Protein 3ZMP (pdb70)

Secondary structure (DSSP, 8-state):
-HHHHHHHHHHT-HHHHHHHHHHH------TTTTSGGGGGG-S-TT--B-TTTEEE--SSS--EEEEEEEEETTTTEEEEEEEPPPTTTHHHHHHHHHHTTB-EEEE-S-----S---S-SSTTS-EEETTTTEEEEEEEEEE-SSEEEEEEEEEETTTTEEEEEEEEEE-S--TT---S-HHHHHHHHHHHHHTTTT-TTSBPEEEEESSSSHHHHHHHHHHHHHHHHHHSS-GGG--HHHHHHHHHHHBTT-S--HHHHHHHHHHHHHHHHHH-/----S-HHHHHHHHHHH------TTTTSGGGGGG-S-TT----TTTEEE---SS--EEEEEEEEETTTTEEEEEEPPPPTTTHHHHHHHHHHTT--EEEE-S--------S-SSSSS-EEETTTTEEEEEEEEEE-SSEEEEEEEEEETTTTEEEEEEEEEE-S--TT---S-HHHHHHHHHHHHHTTTTSTTSPPEEEE-SSSSHHHHHHHHHHHHHHHHHHSSSGGG--HHHHHHHHHHHSTT-S-SHHHHHHHHHHHHHHTT-/-----TT-/--

Organism: Homo sapiens (NCBI:txid9606)

Foldseek 3Di:
DVVVLVVCVVVVCLQVVVVVLQVVADDADQVPCPPPVCVVLAPDPPFAWHPVFAAFQPDDPGGDHRWGWFADPLLRFIAIFHAAGDPVCLLVVVSSCVVLQFQEAEEEAAVVVQHDDSADPDQVDWDADPVNGKIKGWPAKDDDDFWIKTWMWIARRVVRDIGIHIYIYGHQADPVGDDPDLVSVLVSLVVCVVVCSGPPVGGHHYYYYSSRAARRLLSVLLVSLLSCLVPDPHNVPRDSSVSSSSRSNTTPRHHPDSNSVSSSSRNNVVNNVVVD/DDDPVVLVVLVVVLQVPFDDADQVVCPDPVNVVQAPDPPFAFHPVFAFFQPDDPGTHHRWGWFADPPLRWIEIFHAQGDPVCLLVVVRSCVVLQFQEAEEEEDPVLHDDSADPDQVDWDADVVQQKTKGWPDKDDDPFKIKTWMWIARNVVRDIGIHIYIYGYPAYVLGDDPDLVVLVVSVVVVVVVCSGPPVGGHHYYYYSSRAAVVLLNVLLVSLLSCLVVDPHSVPRDSSVSSSSRSNTTPRHHPDSVSVVSSVVNSVVSSPD/DDDPDPPD

Solvent-accessible surface area: 22784 Å² total

B-factor: mean 59.75, std 17.55, range [16.51, 131.26]

Nearest PDB structures (foldseek):
  3zmp-assembly2_B  TM=1.004E+00  e=7.515E-57  Homo sapiens
  3zmp-assembly1_A  TM=9.855E-01  e=6.694E-52  Homo sapiens
  2fjm-assembly2_B  TM=9.889E-01  e=1.524E-51  Homo sapiens
  7mna-assembly1_A  TM=9.877E-01  e=2.167E-51  Homo sapiens
  3cwe-assembly1_A  TM=9.902E-01  e=4.386E-51  unclassified

CATH classification: 3.90.190.10

Radius of gyration: 25.75 Å; Cα contacts (8 Å, |Δi|>4): 1134; chains: 4; bounding box: 76×56×55 Å

Sequence (552 aa):
MEKEFEQIDKSGSWAAIYQDIRHEASDFPCRVAKLPKNKNRNRYRDVSPFDHSRIKLHQEDNDYINASLIKMEEAQRSYILTQGPLPNTCGHFWEMVWEQKSRGVVMLNRVMLKCAQYWPQKEEKEMIFEDTNLKLTLISEDIKSYYTVRQLELENLTTQETREILHFHYTTWPDFGVPESPASFLNFLFKVRESGSLSPEHGPVVVHSSAGIGRSGTFCLADTCLLLMDKRKDPSSVDIKKVLLEMRKFRMGLIQTADQLRFSYLAVIEGAKFIMIDKSGSWAAIYQDIRHEASDFPCRVAKLPKNKNRNRYRDVSPFDHSRIKLHQEDNDYINASLIKMEEAQRSYILTQGPLPNTCGHFWEMVWEQKSRGVVMLNRVMKCAQYWPQKEEKEMIFEDTNLKLTLISEDIKSYYTVRQLELENLTTQETREILHFHYTTWPDFGVPESPASFLNFLFKVRESGSLSPEHGPVVVHSSAGIGRSGTFCLADTCLLLMDKRKDPSSVDIKKVLLEMRKFRMGLIQTADQLRFSYLAVIEGAKFEPQQPGENQQ

Structure (mmCIF, N/CA/C/O backbone):
data_3ZMP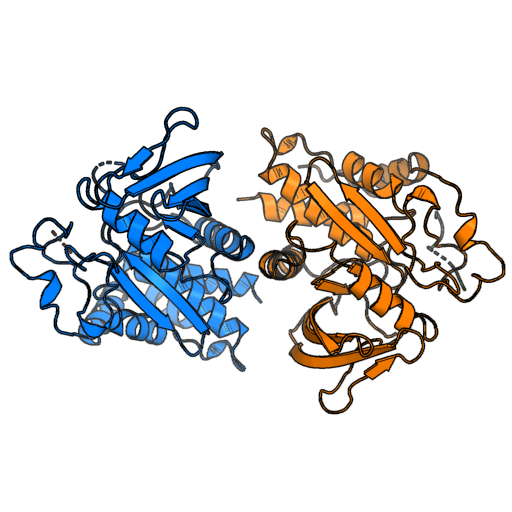
#
_entry.id   3ZMP
#
_cell.length_a   70.820
_cell.length_b   88.070
_cell.length_c   91.991
_cell.angle_alpha   90.00
_cell.angle_beta   90.00
_cell.angle_gamma   90.00
#
_symmetry.space_group_name_H-M   'P 21 21 21'
#
loop_
_entity.id
_entity.type
_entity.pdbx_description
1 polymer 'TYROSINE-PROTEIN PHOSPHATASE NON-RECEPTOR TYPE 1'
2 polymer 'PROTO-ONCOGENE TYROSINE-PROTEIN KINASE SRC'
3 water water
#
loop_
_atom_site.group_PDB
_atom_site.id
_atom_site.type_symbol
_atom_site.label_atom_id
_atom_site.label_alt_id
_atom_site.label_comp_id
_atom_site.label_asym_id
_atom_site.label_entity_id
_atom_site.label_seq_id
_atom_site.pdbx_PDB_ins_code
_atom_site.Cartn_x
_atom_site.Cartn_y
_atom_site.Cartn_z
_atom_site.occupancy
_atom_site.B_iso_or_equiv
_atom_site.auth_seq_id
_atom_site.auth_comp_id
_atom_site.auth_asym_id
_atom_site.auth_atom_id
_atom_site.pdbx_PDB_model_num
ATOM 1 N N . MET A 1 11 ? 16.484 -21.788 -49.407 1.00 131.26 3 MET A N 1
ATOM 2 C CA . MET A 1 11 ? 15.150 -21.929 -48.833 1.00 129.04 3 MET A CA 1
ATOM 3 C C . MET A 1 11 ? 14.183 -21.023 -49.565 1.00 87.51 3 MET A C 1
ATOM 4 O O . MET A 1 11 ? 12.972 -21.175 -49.471 1.00 87.58 3 MET A O 1
ATOM 6 N N . GLU A 1 12 ? 14.754 -20.065 -50.282 1.00 88.07 4 GLU A N 1
ATOM 7 C CA . GLU A 1 12 ? 14.020 -19.175 -51.165 1.00 88.83 4 GLU A CA 1
ATOM 8 C C . GLU A 1 12 ? 13.396 -19.983 -52.287 1.00 91.52 4 GLU A C 1
ATOM 9 O O . GLU A 1 12 ? 12.315 -19.677 -52.769 1.00 93.02 4 GLU A O 1
ATOM 11 N N . LYS A 1 13 ? 14.116 -21.007 -52.721 1.00 92.29 5 LYS A N 1
ATOM 12 C CA . LYS A 1 13 ? 13.674 -21.866 -53.805 1.00 94.64 5 LYS A CA 1
ATOM 13 C C . LYS A 1 13 ? 12.382 -22.578 -53.461 1.00 93.80 5 LYS A C 1
ATOM 14 O O . LYS A 1 13 ? 11.492 -22.706 -54.292 1.00 95.52 5 LYS A O 1
ATOM 16 N N . GLU A 1 14 ? 12.270 -23.016 -52.219 1.00 91.42 6 GLU A N 1
ATOM 17 C CA . GLU A 1 14 ? 11.100 -23.752 -51.790 1.00 90.70 6 GLU A CA 1
ATOM 18 C C . GLU A 1 14 ? 9.899 -22.854 -51.979 1.00 90.30 6 GLU A C 1
ATOM 19 O O . GLU A 1 14 ? 8.824 -23.308 -52.340 1.00 91.96 6 GLU A O 1
ATOM 21 N N . PHE A 1 15 ? 10.093 -21.571 -51.709 1.00 88.19 7 PHE A N 1
ATOM 22 C CA . PHE A 1 15 ? 9.092 -20.546 -51.974 1.00 87.25 7 PHE A CA 1
ATOM 23 C C . PHE A 1 15 ? 8.811 -20.458 -53.467 1.00 89.46 7 PHE A C 1
ATOM 24 O O . PHE A 1 15 ? 7.679 -20.343 -53.893 1.00 90.44 7 PHE A O 1
ATOM 32 N N . GLU A 1 16 ? 9.869 -20.520 -54.253 1.00 90.30 8 GLU A N 1
ATOM 33 C CA . GLU A 1 16 ? 9.772 -20.472 -55.693 1.00 92.83 8 GLU A CA 1
ATOM 34 C C . GLU A 1 16 ? 8.976 -21.669 -56.195 1.00 94.22 8 GLU A C 1
ATOM 35 O O . GLU A 1 16 ? 8.207 -21.547 -57.144 1.00 96.77 8 GLU A O 1
ATOM 37 N N . GLN A 1 17 ? 9.144 -22.818 -55.544 1.00 92.61 9 GLN A N 1
ATOM 38 C CA . GLN A 1 17 ? 8.442 -24.041 -55.954 1.00 94.01 9 GLN A CA 1
ATOM 39 C C . GLN A 1 17 ? 6.932 -23.956 -55.691 1.00 92.56 9 GLN A C 1
ATOM 40 O O . GLN A 1 17 ? 6.124 -24.429 -56.502 1.00 95.42 9 GLN A O 1
ATOM 42 N N . ILE A 1 18 ? 6.566 -23.383 -54.544 1.00 88.06 10 ILE A N 1
ATOM 43 C CA . ILE A 1 18 ? 5.167 -23.171 -54.188 1.00 86.48 10 ILE A CA 1
ATOM 44 C C . ILE A 1 18 ? 4.547 -22.032 -55.013 1.00 87.39 10 ILE A C 1
ATOM 45 O O . ILE A 1 18 ? 3.353 -22.033 -55.304 1.00 88.89 10 ILE A O 1
ATOM 50 N N . ASP A 1 19 ? 5.343 -21.033 -55.359 1.00 86.59 11 ASP A N 1
ATOM 51 C CA . ASP A 1 19 ? 4.773 -19.841 -55.955 1.00 87.20 11 ASP A CA 1
ATOM 52 C C . ASP A 1 19 ? 4.436 -20.200 -57.398 1.00 91.54 11 ASP A C 1
ATOM 53 O O . ASP A 1 19 ? 3.325 -19.967 -57.865 1.00 93.40 11 ASP A O 1
ATOM 58 N N . LYS A 1 20 ? 5.409 -20.804 -58.076 1.00 93.48 12 LYS A N 1
ATOM 59 C CA . LYS A 1 20 ? 5.269 -21.294 -59.454 1.00 98.17 12 LYS A CA 1
ATOM 60 C C . LYS A 1 20 ? 4.194 -22.381 -59.589 1.00 100.48 12 LYS A C 1
ATOM 61 O O . LYS A 1 20 ? 3.487 -22.441 -60.601 1.00 104.39 12 LYS A O 1
ATOM 63 N N . SER A 1 21 ? 4.082 -23.233 -58.569 1.00 98.27 13 SER A N 1
ATOM 64 C CA . SER A 1 21 ? 3.036 -24.251 -58.500 1.00 99.69 13 SER A CA 1
ATOM 65 C C . SER A 1 21 ? 1.686 -23.576 -58.241 1.00 99.49 13 SER A C 1
ATOM 66 O O . SER A 1 21 ? 0.671 -23.970 -58.813 1.00 102.61 13 SER A O 1
ATOM 68 N N . GLY A 1 22 ? 1.685 -22.550 -57.392 1.00 96.09 14 GLY A N 1
ATOM 69 C CA . GLY A 1 22 ? 0.491 -21.765 -57.123 1.00 95.71 14 GLY A CA 1
ATOM 70 C C . GLY A 1 22 ? -0.319 -22.718 -56.281 1.00 94.75 14 GLY A C 1
ATOM 71 O O . GLY A 1 22 ? -1.538 -22.825 -56.374 1.00 96.30 14 GLY A O 1
ATOM 72 N N . SER A 1 23 ? 0.424 -23.413 -55.433 1.00 92.34 15 SER A N 1
ATOM 73 C CA . SER A 1 23 ? -0.088 -24.474 -54.600 1.00 91.72 15 SER A CA 1
ATOM 74 C C . SER A 1 23 ? -0.210 -24.017 -53.159 1.00 87.80 15 SER A C 1
ATOM 75 O O . SER A 1 23 ? -0.353 -24.838 -52.256 1.00 86.36 15 SER A O 1
ATOM 78 N N . TRP A 1 24 ? -0.121 -22.704 -52.950 1.00 86.22 16 TRP A N 1
ATOM 79 C CA . TRP A 1 24 ? -0.078 -22.131 -51.607 1.00 82.53 16 TRP A CA 1
ATOM 80 C C . TRP A 1 24 ? -1.236 -22.529 -50.707 1.00 81.67 16 TRP A C 1
ATOM 81 O O . TRP A 1 24 ? -1.043 -22.768 -49.516 1.00 78.86 16 TRP A O 1
ATOM 92 N N . ALA A 1 25 ? -2.425 -22.631 -51.291 1.00 84.44 17 ALA A N 1
ATOM 93 C CA . ALA A 1 25 ? -3.623 -23.039 -50.563 1.00 84.38 17 ALA A CA 1
ATOM 94 C C . ALA A 1 25 ? -3.471 -24.459 -50.015 1.00 84.16 17 ALA A C 1
ATOM 95 O O . ALA A 1 25 ? -3.913 -24.756 -48.902 1.00 82.22 17 ALA A O 1
ATOM 97 N N . ALA A 1 26 ? -2.898 -25.343 -50.822 1.00 86.44 18 ALA A N 1
ATOM 98 C CA . ALA A 1 26 ? -2.663 -26.720 -50.406 1.00 86.66 18 ALA A CA 1
ATOM 99 C C . ALA A 1 26 ? -1.645 -26.791 -49.254 1.00 83.13 18 ALA A C 1
ATOM 100 O O . ALA A 1 26 ? -1.862 -27.512 -48.273 1.00 81.87 18 ALA A O 1
ATOM 102 N N . ILE A 1 27 ? -0.538 -26.053 -49.372 1.00 81.70 19 ILE A N 1
ATOM 103 C CA . ILE A 1 27 ? 0.511 -26.099 -48.353 1.00 78.55 19 ILE A CA 1
ATOM 104 C C . ILE A 1 27 ? -0.036 -25.617 -47.012 1.00 75.88 19 ILE A C 1
ATOM 105 O O . ILE A 1 27 ? 0.308 -26.162 -45.958 1.00 73.91 19 ILE A O 1
ATOM 110 N N . TYR A 1 28 ? -0.885 -24.593 -47.052 1.00 76.02 20 TYR A N 1
ATOM 111 C CA . TYR A 1 28 ? -1.535 -24.104 -45.841 1.00 73.69 20 TYR A CA 1
ATOM 112 C C . TYR A 1 28 ? -2.477 -25.158 -45.210 1.00 74.22 20 TYR A C 1
ATOM 113 O O . TYR A 1 28 ? -2.539 -25.296 -43.983 1.00 71.76 20 TYR A O 1
ATOM 122 N N . GLN A 1 29 ? -3.167 -25.924 -46.055 1.00 77.59 21 GLN A N 1
ATOM 123 C CA . GLN A 1 29 ? -4.046 -27.004 -45.600 1.00 78.84 21 GLN A CA 1
ATOM 124 C C . GLN A 1 29 ? -3.276 -28.158 -44.960 1.00 77.87 21 GLN A C 1
ATOM 125 O O . GLN A 1 29 ? -3.751 -28.761 -43.997 1.00 76.98 21 GLN A O 1
ATOM 131 N N . ASP A 1 30 ? -2.116 -28.492 -45.529 1.00 78.28 22 ASP A N 1
ATOM 132 C CA . ASP A 1 30 ? -1.250 -29.532 -44.979 1.00 77.37 22 ASP A CA 1
ATOM 133 C C . ASP A 1 30 ? -0.919 -29.184 -43.531 1.00 73.27 22 ASP A C 1
ATOM 134 O O . ASP A 1 30 ? -1.030 -30.021 -42.636 1.00 72.66 22 ASP A O 1
ATOM 139 N N . ILE A 1 31 ? -0.513 -27.945 -43.318 1.00 70.72 23 ILE A N 1
ATOM 140 C CA . ILE A 1 31 ? -0.126 -27.478 -42.011 1.00 67.12 23 ILE A CA 1
ATOM 141 C C . ILE A 1 31 ? -1.321 -27.573 -41.095 1.00 66.18 23 ILE A C 1
ATOM 142 O O . ILE A 1 31 ? -1.199 -27.920 -39.941 1.00 64.44 23 ILE A O 1
ATOM 147 N N . ARG A 1 32 ? -2.488 -27.245 -41.609 1.00 67.62 24 ARG A N 1
ATOM 148 C CA . ARG A 1 32 ? -3.665 -27.300 -40.778 1.00 67.43 24 ARG A CA 1
ATOM 149 C C . ARG A 1 32 ? -3.954 -28.710 -40.309 1.00 68.00 24 ARG A C 1
ATOM 150 O O . ARG A 1 32 ? -4.294 -28.924 -39.155 1.00 66.69 24 ARG A O 1
ATOM 158 N N . HIS A 1 33 ? -3.836 -29.674 -41.211 1.00 70.08 25 HIS A N 1
ATOM 159 C CA . HIS A 1 33 ? -4.123 -31.054 -40.863 1.00 70.82 25 HIS A CA 1
ATOM 160 C C . HIS A 1 33 ? -3.128 -31.504 -39.830 1.00 68.43 25 HIS A C 1
ATOM 161 O O . HIS A 1 33 ? -3.464 -32.175 -38.869 1.00 68.08 25 HIS A O 1
ATOM 163 N N . GLU A 1 34 ? -1.889 -31.110 -40.043 1.00 66.90 26 GLU A N 1
ATOM 164 C CA . GLU A 1 34 ? -0.786 -31.515 -39.184 1.00 64.98 26 GLU A CA 1
ATOM 165 C C . GLU A 1 34 ? -0.790 -30.781 -37.842 1.00 62.05 26 GLU A C 1
ATOM 166 O O . GLU A 1 34 ? 0.008 -31.087 -36.965 1.00 60.99 26 GLU A O 1
ATOM 168 N N . ALA A 1 35 ? -1.680 -29.810 -37.689 1.00 61.03 27 ALA A N 1
ATOM 169 C CA . ALA A 1 35 ? -1.698 -28.964 -36.496 1.00 58.41 27 ALA A CA 1
ATOM 170 C C . ALA A 1 35 ? -2.094 -29.690 -35.208 1.00 57.68 27 ALA A C 1
ATOM 171 O O . ALA A 1 35 ? -2.761 -30.722 -35.252 1.00 59.12 27 ALA A O 1
ATOM 173 N N . SER A 1 36 ? -1.632 -29.167 -34.074 1.00 55.63 28 SER A N 1
ATOM 174 C CA . SER A 1 36 ? -1.965 -29.699 -32.747 1.00 55.17 28 SER A CA 1
ATOM 175 C C . SER A 1 36 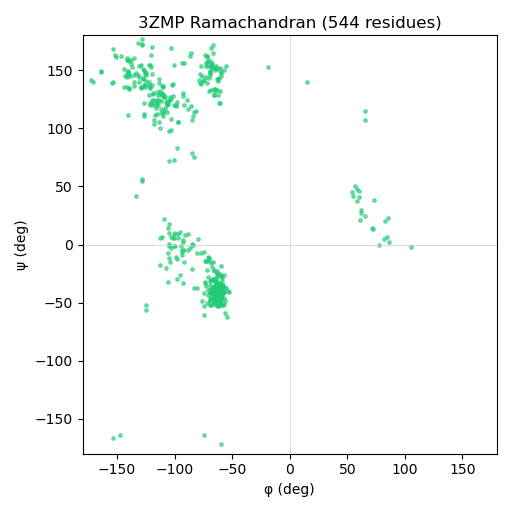? -3.419 -29.476 -32.346 1.00 55.88 28 SER A C 1
ATOM 176 O O . SER A 1 36 ? -4.105 -28.589 -32.863 1.00 56.27 28 SER A O 1
ATOM 179 N N . ASP A 1 37 ? -3.890 -30.293 -31.414 1.00 56.16 29 ASP A N 1
ATOM 180 C CA . ASP A 1 37 ? -5.159 -30.025 -30.766 1.00 56.56 29 ASP A CA 1
ATOM 181 C C . ASP A 1 37 ? -5.060 -30.348 -29.287 1.00 55.25 29 ASP A C 1
ATOM 182 O O . ASP A 1 37 ? -4.546 -31.396 -28.913 1.00 55.69 29 ASP A O 1
ATOM 187 N N . PHE A 1 38 ? -5.559 -29.452 -28.449 1.00 54.20 30 PHE A N 1
ATOM 188 C CA . PHE A 1 38 ? -5.541 -29.682 -27.022 1.00 53.51 30 PHE A CA 1
ATOM 189 C C . PHE A 1 38 ? -6.833 -29.179 -26.430 1.00 54.25 30 PHE A C 1
ATOM 190 O O . PHE A 1 38 ? -7.501 -28.330 -27.026 1.00 54.55 30 PHE A O 1
ATOM 198 N N . PRO A 1 39 ? -7.188 -29.681 -25.241 1.00 54.99 31 PRO A N 1
ATOM 199 C CA . PRO A 1 39 ? -8.462 -29.253 -24.663 1.00 55.77 31 PRO A CA 1
ATOM 200 C C . PRO A 1 39 ? -8.464 -27.759 -24.402 1.00 54.96 31 PRO A C 1
ATOM 201 O O . PRO A 1 39 ? -7.396 -27.197 -24.167 1.00 52.94 31 PRO A O 1
ATOM 205 N N . CYS A 1 40 ? -9.648 -27.144 -24.457 1.00 53.12 32 CYS A N 1
ATOM 206 C CA . CYS A 1 40 ? -9.851 -25.751 -24.055 1.00 51.32 32 CYS A CA 1
ATOM 207 C C . CYS A 1 40 ? -10.999 -25.672 -23.064 1.00 53.62 32 CYS A C 1
ATOM 208 O O . CYS A 1 40 ? -11.952 -24.921 -23.280 1.00 53.90 32 CYS A O 1
ATOM 211 N N . ARG A 1 41 ? -10.887 -26.421 -21.967 1.00 55.76 33 ARG A N 1
ATOM 212 C CA . ARG A 1 41 ? -11.958 -26.550 -20.979 1.00 59.24 33 ARG A CA 1
ATOM 213 C C . ARG A 1 41 ? -12.324 -25.207 -20.351 1.00 58.40 33 ARG A C 1
ATOM 214 O O . ARG A 1 41 ? -13.504 -24.874 -20.274 1.00 60.55 33 ARG A O 1
ATOM 222 N N . VAL A 1 42 ? -11.332 -24.436 -19.911 1.00 55.47 34 VAL A N 1
ATOM 223 C CA . VAL A 1 42 ? -11.630 -23.164 -19.255 1.00 54.62 34 VAL A CA 1
ATOM 224 C C . VAL A 1 42 ? -12.204 -22.119 -20.190 1.00 53.44 34 VAL A C 1
ATOM 225 O O . VAL A 1 42 ? -13.135 -21.411 -19.838 1.00 54.40 34 VAL A O 1
ATOM 229 N N . ALA A 1 43 ? -11.651 -22.041 -21.392 1.00 51.64 35 ALA A N 1
ATOM 230 C CA . ALA A 1 43 ? -12.097 -21.067 -22.372 1.00 51.03 35 ALA A CA 1
ATOM 231 C C . ALA A 1 43 ? -13.563 -21.294 -22.678 1.00 54.66 35 ALA A C 1
ATOM 232 O O . ALA A 1 43 ? -14.265 -20.387 -23.108 1.00 55.30 35 ALA A O 1
ATOM 234 N N . LYS A 1 44 ? -14.005 -22.535 -22.519 1.00 57.25 36 LYS A N 1
ATOM 235 C CA . LYS A 1 44 ? -15.360 -22.896 -22.878 1.00 60.60 36 LYS A CA 1
ATOM 236 C C . LYS A 1 44 ? -16.309 -22.819 -21.688 1.00 62.78 36 LYS A C 1
ATOM 237 O O . LYS A 1 44 ? -17.508 -23.104 -21.825 1.00 66.46 36 LYS A O 1
ATOM 243 N N . LEU A 1 45 ? -15.784 -22.472 -20.516 1.00 61.07 37 LEU A N 1
ATOM 244 C CA . LEU A 1 45 ? -16.641 -22.419 -19.343 1.00 63.57 37 LEU A CA 1
ATOM 245 C C . LEU A 1 45 ? -17.733 -21.407 -19.618 1.00 64.87 37 LEU A C 1
ATOM 246 O O . LEU A 1 45 ? -17.492 -20.402 -20.279 1.00 62.79 37 LEU A O 1
ATOM 251 N N . PRO A 1 46 ? -18.938 -21.667 -19.109 1.00 68.87 38 PRO A N 1
ATOM 252 C CA . PRO A 1 46 ? -20.080 -20.816 -19.424 1.00 71.08 38 PRO A CA 1
ATOM 253 C C . PRO A 1 46 ? -19.825 -19.398 -18.942 1.00 69.33 38 PRO A C 1
ATOM 254 O O . PRO A 1 46 ? -20.305 -18.449 -19.556 1.00 69.65 38 PRO A O 1
ATOM 258 N N . LYS A 1 47 ? -19.116 -19.275 -17.822 1.00 67.87 39 LYS A N 1
ATOM 259 C CA . LYS A 1 47 ? -18.800 -17.979 -17.224 1.00 65.89 39 LYS A CA 1
ATOM 260 C C . LYS A 1 47 ? -17.783 -17.163 -17.968 1.00 61.71 39 LYS A C 1
ATOM 261 O O . LYS A 1 47 ? -17.742 -15.948 -17.824 1.00 60.89 39 LYS A O 1
ATOM 267 N N . ASN A 1 48 ? -16.965 -17.819 -18.771 1.00 59.80 40 ASN A N 1
ATOM 268 C CA . ASN A 1 48 ? -15.928 -17.097 -19.491 1.00 56.38 40 ASN A CA 1
ATOM 269 C C . ASN A 1 48 ? -16.383 -16.727 -20.905 1.00 56.76 40 ASN A C 1
ATOM 270 O O . ASN A 1 48 ? -15.594 -16.231 -21.720 1.00 54.04 40 ASN A O 1
ATOM 275 N N . LYS A 1 49 ? -17.678 -16.905 -21.160 1.00 60.63 41 LYS A N 1
ATOM 276 C CA . LYS A 1 49 ? -18.222 -16.740 -22.503 1.00 61.94 41 LYS A CA 1
ATOM 277 C C . LYS A 1 49 ? -17.966 -15.335 -23.025 1.00 60.51 41 LYS A C 1
ATOM 278 O O . LYS A 1 49 ? -17.603 -15.151 -24.182 1.00 59.18 41 LYS A O 1
ATOM 280 N N . ASN A 1 50 ? -18.158 -14.342 -22.174 1.00 61.29 42 ASN A N 1
ATOM 281 C CA . ASN A 1 50 ? -17.973 -12.981 -22.625 1.00 61.23 42 ASN A CA 1
ATOM 282 C C . ASN A 1 50 ? -16.534 -12.463 -22.421 1.00 57.35 42 ASN A C 1
ATOM 283 O O . ASN A 1 50 ? -16.266 -11.266 -22.590 1.00 56.53 42 ASN A O 1
ATOM 288 N N . ARG A 1 51 ? -15.628 -13.362 -22.028 1.00 55.28 43 ARG A N 1
ATOM 289 C CA . ARG A 1 51 ? -14.198 -13.054 -21.950 1.00 51.43 43 ARG A CA 1
ATOM 290 C C . ARG A 1 51 ? -13.491 -13.420 -23.266 1.00 49.70 43 ARG A C 1
ATOM 291 O O . ARG A 1 51 ? -12.287 -13.168 -23.437 1.00 47.06 43 ARG A O 1
ATOM 299 N N . ASN A 1 52 ? -14.247 -14.018 -24.188 1.00 51.59 44 ASN A N 1
ATOM 300 C CA . ASN A 1 52 ? -13.721 -14.370 -25.507 1.00 50.85 44 ASN A CA 1
ATOM 301 C C . ASN A 1 52 ? -14.361 -13.598 -26.655 1.00 52.04 44 ASN A C 1
ATOM 302 O O . ASN A 1 52 ? -15.582 -13.566 -26.774 1.00 55.09 44 ASN A O 1
ATOM 307 N N . ARG A 1 53 ? -13.533 -12.995 -27.503 1.00 49.94 45 ARG A N 1
ATOM 308 C CA . ARG A 1 53 ? -14.012 -12.248 -28.664 1.00 51.62 45 ARG A CA 1
ATOM 309 C C . ARG A 1 53 ? -14.664 -13.161 -29.686 1.00 53.93 45 ARG A C 1
ATOM 310 O O . ARG A 1 53 ? -15.625 -12.779 -30.343 1.00 56.42 45 ARG A O 1
ATOM 318 N N . TYR A 1 54 ? -14.105 -14.360 -29.831 1.00 53.58 46 TYR A N 1
ATOM 319 C CA . TYR A 1 54 ? -14.616 -15.344 -30.783 1.00 56.71 46 TYR A CA 1
ATOM 320 C C . TYR A 1 54 ? -14.866 -16.720 -30.186 1.00 57.79 46 TYR A C 1
ATOM 321 O O . TYR A 1 54 ? -13.991 -17.296 -29.518 1.00 55.39 46 TYR A O 1
ATOM 330 N N . ARG A 1 55 ? -16.030 -17.271 -30.536 1.00 61.75 47 ARG A N 1
ATOM 331 C CA . ARG A 1 55 ? -16.433 -18.590 -30.095 1.00 63.56 47 ARG A CA 1
ATOM 332 C C . ARG A 1 55 ? -15.406 -19.602 -30.600 1.00 62.85 47 ARG A C 1
ATOM 333 O O . ARG A 1 55 ? -15.105 -20.596 -29.942 1.00 62.48 47 ARG A O 1
ATOM 335 N N . ASP A 1 56 ? -14.864 -19.331 -31.780 1.00 63.07 48 ASP A N 1
ATOM 336 C CA . ASP A 1 56 ? -13.961 -20.261 -32.436 1.00 63.12 48 ASP A CA 1
ATOM 337 C C . ASP A 1 56 ? -12.475 -20.029 -32.146 1.00 59.01 48 ASP A C 1
ATOM 338 O O . ASP A 1 56 ? -11.633 -20.671 -32.757 1.00 58.81 48 ASP A O 1
ATOM 343 N N . VAL A 1 57 ? -12.130 -19.074 -31.288 1.00 56.34 49 VAL A N 1
ATOM 344 C CA . VAL A 1 57 ? -10.706 -18.900 -30.940 1.00 53.16 49 VAL A CA 1
ATOM 345 C C . VAL A 1 57 ? -10.401 -18.924 -29.438 1.00 51.08 49 VAL A C 1
ATOM 346 O O . VAL A 1 57 ? -10.686 -17.974 -28.713 1.00 50.10 49 VAL A O 1
ATOM 350 N N . SER A 1 58 ? -9.736 -19.980 -28.992 1.00 50.59 50 SER A N 1
ATOM 351 C CA . SER A 1 58 ? -9.515 -20.167 -27.567 1.00 49.36 50 SER A CA 1
ATOM 352 C C . SER A 1 58 ? -8.128 -20.705 -27.231 1.00 47.12 50 SER A C 1
ATOM 353 O O . SER A 1 58 ? -7.556 -21.489 -27.995 1.00 47.55 50 SER A O 1
ATOM 356 N N . PRO A 1 59 ? -7.600 -20.308 -26.065 1.00 45.08 51 PRO A N 1
ATOM 357 C CA . PRO A 1 59 ? -6.300 -20.799 -25.612 1.00 43.90 51 PRO A CA 1
ATOM 358 C C . PRO A 1 59 ? -6.428 -22.228 -25.189 1.00 45.76 51 PRO A C 1
ATOM 359 O O . PRO A 1 59 ? -7.485 -22.595 -24.675 1.00 47.47 51 PRO A O 1
ATOM 363 N N . PHE A 1 60 ? -5.400 -23.035 -25.448 1.00 45.83 52 PHE A N 1
ATOM 364 C CA . PHE A 1 60 ? -5.353 -24.391 -24.915 1.00 47.49 52 PHE A CA 1
ATOM 365 C C . PHE A 1 60 ? -5.157 -24.271 -23.410 1.00 47.18 52 PHE A C 1
ATOM 366 O O . PHE A 1 60 ? -4.477 -23.361 -22.927 1.00 45.25 52 PHE A O 1
ATOM 374 N N . ASP A 1 61 ? -5.709 -25.212 -22.665 1.00 49.63 53 ASP A N 1
ATOM 375 C CA . ASP A 1 61 ? -5.641 -25.114 -21.220 1.00 50.46 53 ASP A CA 1
ATOM 376 C C . ASP A 1 61 ? -4.194 -25.160 -20.736 1.00 49.63 53 ASP A C 1
ATOM 377 O O . ASP A 1 61 ? -3.813 -24.407 -19.832 1.00 49.26 53 ASP A O 1
ATOM 382 N N . HIS A 1 62 ? -3.387 -26.014 -21.361 1.00 49.53 54 HIS A N 1
ATOM 383 C CA . HIS A 1 62 ? -2.011 -26.210 -20.920 1.00 49.08 54 HIS A CA 1
ATOM 384 C C . HIS A 1 62 ? -1.137 -24.962 -21.042 1.00 47.02 54 HIS A C 1
ATOM 385 O O . HIS A 1 62 ? -0.250 -24.762 -20.207 1.00 47.58 54 HIS A O 1
ATOM 392 N N . SER A 1 63 ? -1.350 -24.173 -22.105 1.00 44.96 55 SER A N 1
ATOM 393 C CA . SER A 1 63 ? -0.561 -22.973 -22.379 1.00 42.63 55 SER A CA 1
ATOM 394 C C . SER A 1 63 ? -1.224 -21.617 -22.058 1.00 41.10 55 SER A C 1
ATOM 395 O O . SER A 1 63 ? -0.588 -20.567 -22.232 1.00 39.47 55 SER A O 1
ATOM 398 N N . ARG A 1 64 ? -2.485 -21.616 -21.621 1.00 41.66 56 ARG A N 1
ATOM 399 C CA . ARG A 1 64 ? -3.192 -20.358 -21.336 1.00 40.35 56 ARG A CA 1
ATOM 400 C C . ARG A 1 64 ? -2.536 -19.534 -20.198 1.00 48.32 56 ARG A C 1
ATOM 401 O O . ARG A 1 64 ? -2.076 -20.089 -19.202 1.00 49.65 56 ARG A O 1
ATOM 409 N N . ILE A 1 65 ? -2.494 -18.210 -20.330 1.00 46.90 57 ILE A N 1
ATOM 410 C CA . ILE A 1 65 ? -2.026 -17.364 -19.227 1.00 47.21 57 ILE A CA 1
ATOM 411 C C . ILE A 1 65 ? -3.094 -17.246 -18.134 1.00 49.59 57 ILE A C 1
ATOM 412 O O . ILE A 1 65 ? -4.288 -17.103 -18.437 1.00 49.95 57 ILE A O 1
ATOM 417 N N . LYS A 1 66 ? -2.666 -17.259 -16.868 1.00 51.64 58 LYS A N 1
ATOM 418 C CA . LYS A 1 66 ? -3.591 -17.101 -15.738 1.00 53.82 58 LYS A CA 1
ATOM 419 C C . LYS A 1 66 ? -3.398 -15.726 -15.089 1.00 53.80 58 LYS A C 1
ATOM 420 O O . LYS A 1 66 ? -2.284 -15.339 -14.738 1.00 53.70 58 LYS A O 1
ATOM 423 N N . LEU A 1 67 ? -4.477 -14.968 -14.945 1.00 54.12 59 LEU A N 1
ATOM 424 C CA . LEU A 1 67 ? -4.381 -13.719 -14.210 1.00 54.40 59 LEU A CA 1
ATOM 425 C C . LEU A 1 67 ? -4.215 -14.145 -12.756 1.00 58.13 59 LEU A C 1
ATOM 426 O O . LEU A 1 67 ? -4.892 -15.067 -12.307 1.00 60.15 59 LEU A O 1
ATOM 431 N N . HIS A 1 68 ? -3.341 -13.475 -12.009 1.00 59.39 60 HIS A N 1
ATOM 432 C CA . HIS A 1 68 ? -3.027 -13.941 -10.664 1.00 63.03 60 HIS A CA 1
ATOM 433 C C . HIS A 1 68 ? -3.945 -13.409 -9.587 1.00 66.82 60 HIS A C 1
ATOM 434 O O . HIS A 1 68 ? -3.854 -13.832 -8.440 1.00 70.57 60 HIS A O 1
ATOM 441 N N . GLN A 1 69 ? -4.852 -12.514 -9.959 1.00 66.58 61 GLN A N 1
ATOM 442 C CA . GLN A 1 69 ? -5.800 -11.933 -9.006 1.00 70.13 61 GLN A CA 1
ATOM 443 C C . GLN A 1 69 ? -6.944 -12.920 -8.719 1.00 72.45 61 GLN A C 1
ATOM 444 O O . GLN A 1 69 ? -7.357 -13.680 -9.608 1.00 71.13 61 GLN A O 1
ATOM 450 N N . GLU A 1 70 ? -7.455 -12.903 -7.487 1.00 76.13 62 GLU A N 1
ATOM 451 C CA . GLU A 1 70 ? -8.312 -13.987 -6.968 1.00 78.75 62 GLU A CA 1
ATOM 452 C C . GLU A 1 70 ? -9.593 -14.287 -7.730 1.00 77.60 62 GLU A C 1
ATOM 453 O O . GLU A 1 70 ? -9.976 -15.458 -7.853 1.00 78.60 62 GLU A O 1
ATOM 455 N N . ASP A 1 71 ? -10.236 -13.246 -8.252 1.00 75.65 63 ASP A N 1
ATOM 456 C CA . ASP A 1 71 ? -11.616 -13.371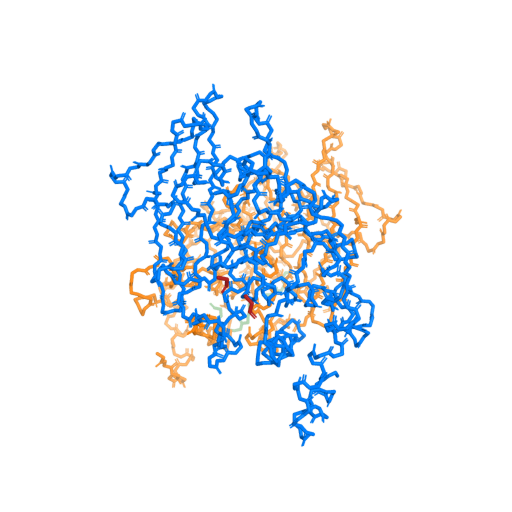 -8.711 1.00 75.85 63 ASP A CA 1
ATOM 457 C C . ASP A 1 71 ? -11.837 -14.503 -9.733 1.00 73.44 63 ASP A C 1
ATOM 458 O O . ASP A 1 71 ? -12.545 -15.477 -9.473 1.00 76.17 63 ASP A O 1
ATOM 460 N N . ASN A 1 72 ? -11.183 -14.396 -10.871 1.00 68.40 64 ASN A N 1
ATOM 461 C CA . ASN A 1 72 ? -11.296 -15.385 -11.914 1.00 65.71 64 ASN A CA 1
ATOM 462 C C . ASN A 1 72 ? -9.992 -15.248 -12.653 1.00 61.43 64 ASN A C 1
ATOM 463 O O . ASN A 1 72 ? -9.519 -14.135 -12.887 1.00 59.74 64 ASN A O 1
ATOM 468 N N . ASP A 1 73 ? -9.409 -16.366 -13.043 1.00 59.80 65 ASP A N 1
ATOM 469 C CA . ASP A 1 73 ? -8.052 -16.332 -13.557 1.00 56.18 65 ASP A CA 1
ATOM 470 C C . ASP A 1 73 ? -7.949 -16.374 -15.075 1.00 52.38 65 ASP A C 1
ATOM 471 O O . ASP A 1 73 ? -6.847 -16.468 -15.606 1.00 50.25 65 ASP A O 1
ATOM 476 N N . TYR A 1 74 ? -9.089 -16.241 -15.759 1.00 51.92 66 TYR A N 1
ATOM 477 C CA . TYR A 1 74 ? -9.144 -16.445 -17.212 1.00 49.60 66 TYR A CA 1
ATOM 478 C C . TYR A 1 74 ? -8.971 -15.208 -18.092 1.00 47.06 66 TYR A C 1
ATOM 479 O O . TYR A 1 74 ? -9.710 -14.224 -17.952 1.00 47.77 66 TYR A O 1
ATOM 488 N N . ILE A 1 75 ? -8.040 -15.301 -19.043 1.00 44.35 67 ILE A N 1
ATOM 489 C CA . ILE A 1 75 ? -7.951 -14.343 -20.140 1.00 42.23 67 ILE A CA 1
ATOM 490 C C . ILE A 1 75 ? -7.705 -15.175 -21.386 1.00 41.08 67 ILE A C 1
ATOM 491 O O . ILE A 1 75 ? -7.186 -16.286 -21.292 1.00 41.15 67 ILE A O 1
ATOM 496 N N . ASN A 1 76 ? -8.114 -14.667 -22.542 1.00 40.60 68 ASN A N 1
ATOM 497 C CA . ASN A 1 76 ? -7.898 -15.367 -23.803 1.00 40.25 68 ASN A CA 1
ATOM 498 C C . ASN A 1 76 ? -6.486 -15.068 -24.304 1.00 38.61 68 ASN A C 1
ATOM 499 O O . ASN A 1 76 ? -6.274 -14.277 -25.235 1.00 38.42 68 ASN A O 1
ATOM 504 N N . ALA A 1 77 ? -5.512 -15.704 -23.670 1.00 37.75 69 ALA A N 1
ATOM 505 C CA . ALA A 1 77 ? -4.118 -15.473 -24.004 1.00 35.79 69 ALA A CA 1
ATOM 506 C C . ALA A 1 77 ? -3.320 -16.777 -23.901 1.00 35.92 69 ALA A C 1
ATOM 507 O O . ALA A 1 77 ? -3.597 -17.620 -23.032 1.00 37.18 69 ALA A O 1
ATOM 509 N N . SER A 1 78 ? -2.333 -16.948 -24.782 1.00 34.81 70 SER A N 1
ATOM 510 C CA . SER A 1 78 ? -1.483 -18.130 -24.726 1.00 34.90 70 SER A CA 1
ATOM 511 C C . SER A 1 78 ? -0.026 -17.761 -24.676 1.00 33.58 70 SER A C 1
ATOM 512 O O . SER A 1 78 ? 0.431 -16.883 -25.398 1.00 32.64 70 SER A O 1
ATOM 515 N N . LEU A 1 79 ? 0.707 -18.452 -23.824 1.00 34.07 71 LEU A N 1
ATOM 516 C CA . LEU A 1 79 ? 2.148 -18.285 -23.766 1.00 33.85 71 LEU A CA 1
ATOM 517 C C . LEU A 1 79 ? 2.829 -19.234 -24.734 1.00 35.19 71 LEU A C 1
ATOM 518 O O . LEU A 1 79 ? 2.628 -20.448 -24.701 1.00 36.87 71 LEU A O 1
ATOM 523 N N . ILE A 1 80 ? 3.630 -18.667 -25.610 1.00 34.86 72 ILE A N 1
ATOM 524 C CA . ILE A 1 80 ? 4.323 -19.458 -26.584 1.00 36.38 72 ILE A CA 1
ATOM 525 C C . ILE A 1 80 ? 5.761 -19.504 -26.173 1.00 37.89 72 ILE A C 1
ATOM 526 O O . ILE A 1 80 ? 6.426 -18.490 -26.078 1.00 37.29 72 ILE A O 1
ATOM 531 N N . LYS A 1 81 ? 6.261 -20.691 -25.928 1.00 40.80 73 LYS A N 1
ATOM 532 C CA . LYS A 1 81 ? 7.622 -20.787 -25.477 1.00 43.07 73 LYS A CA 1
ATOM 533 C C . LYS A 1 81 ? 8.416 -21.492 -26.541 1.00 45.14 73 LYS A C 1
ATOM 534 O O . LYS A 1 81 ? 8.133 -22.645 -26.876 1.00 46.42 73 LYS A O 1
ATOM 538 N N . MET A 1 82 ? 9.426 -20.792 -27.051 1.00 45.69 74 MET A N 1
ATOM 539 C CA . MET A 1 82 ? 10.321 -21.359 -28.044 1.00 48.08 74 MET A CA 1
ATOM 540 C C . MET A 1 82 ? 11.697 -21.520 -27.439 1.00 50.64 74 MET A C 1
ATOM 541 O O . MET A 1 82 ? 12.487 -20.575 -27.385 1.00 50.37 74 MET A O 1
ATOM 546 N N . GLU A 1 83 ? 11.968 -22.760 -27.040 1.00 53.62 75 GLU A N 1
ATOM 547 C CA . GLU A 1 83 ? 13.134 -23.143 -26.253 1.00 56.81 75 GLU A CA 1
ATOM 548 C C . GLU A 1 83 ? 14.476 -22.946 -26.972 1.00 59.86 75 GLU A C 1
ATOM 549 O O . GLU A 1 83 ? 15.426 -22.403 -26.405 1.00 60.93 75 GLU A O 1
ATOM 551 N N . GLU A 1 84 ? 14.550 -23.383 -28.224 1.00 61.71 76 GLU A N 1
ATOM 552 C CA . GLU A 1 84 ? 15.792 -23.301 -28.975 1.00 64.95 76 GLU A CA 1
ATOM 553 C C . GLU A 1 84 ? 16.178 -21.843 -29.190 1.00 64.24 76 GLU A C 1
ATOM 554 O O . GLU A 1 84 ? 17.323 -21.468 -28.978 1.00 66.21 76 GLU A O 1
ATOM 560 N N . ALA A 1 85 ? 15.210 -21.034 -29.623 1.00 62.03 77 ALA A N 1
ATOM 561 C CA . ALA A 1 85 ? 15.374 -19.580 -29.817 1.00 60.99 77 ALA A CA 1
ATOM 562 C C . ALA A 1 85 ? 15.446 -18.771 -28.521 1.00 60.19 77 ALA A C 1
ATOM 563 O O . ALA A 1 85 ? 15.764 -17.585 -28.535 1.00 59.54 77 ALA A O 1
ATOM 565 N N . GLN A 1 86 ? 15.076 -19.396 -27.423 1.00 60.60 78 GLN A N 1
ATOM 566 C CA . GLN A 1 86 ? 15.094 -18.730 -26.141 1.00 60.06 78 GLN A CA 1
ATOM 567 C C . GLN A 1 86 ? 14.280 -17.448 -26.152 1.00 56.42 78 GLN A C 1
ATOM 568 O O . GLN A 1 86 ? 14.691 -16.445 -25.607 1.00 56.31 78 GLN A O 1
ATOM 574 N N . ARG A 1 87 ? 13.121 -17.499 -26.790 1.00 54.21 79 ARG A N 1
ATOM 575 C CA . ARG A 1 87 ? 12.206 -16.371 -26.849 1.00 51.48 79 ARG A CA 1
ATOM 576 C C . ARG A 1 87 ? 10.794 -16.782 -26.487 1.00 49.80 79 ARG A C 1
ATOM 577 O O . ARG A 1 87 ? 10.360 -17.860 -26.824 1.00 50.64 79 ARG A O 1
ATOM 585 N N . SER A 1 88 ? 10.067 -15.902 -25.818 1.00 47.76 80 SER A N 1
ATOM 586 C CA . SER A 1 88 ? 8.696 -16.185 -25.437 1.00 46.07 80 SER A CA 1
ATOM 587 C C . SER A 1 88 ? 7.744 -15.116 -25.935 1.00 43.96 80 SER A C 1
ATOM 588 O O . SER A 1 88 ? 8.098 -13.958 -26.013 1.00 43.50 80 SER A O 1
ATOM 591 N N . TYR A 1 89 ? 6.535 -15.516 -26.291 1.00 42.91 81 TYR A N 1
ATOM 592 C CA . TYR A 1 89 ? 5.524 -14.546 -26.689 1.00 41.04 81 TYR A CA 1
ATOM 593 C C . TYR A 1 89 ? 4.226 -14.845 -25.965 1.00 39.46 81 TYR A C 1
ATOM 594 O O . TYR A 1 89 ? 3.883 -16.006 -25.720 1.00 40.47 81 TYR A O 1
ATOM 603 N N . ILE A 1 90 ? 3.498 -13.795 -25.636 1.00 37.24 82 ILE A N 1
ATOM 604 C CA . ILE A 1 90 ? 2.118 -13.949 -25.240 1.00 36.18 82 ILE A CA 1
ATOM 605 C C . ILE A 1 90 ? 1.240 -13.454 -26.391 1.00 35.76 82 ILE A C 1
ATOM 606 O O . ILE A 1 90 ? 1.364 -12.310 -26.846 1.00 35.63 82 ILE A O 1
ATOM 611 N N . LEU A 1 91 ? 0.396 -14.334 -26.902 1.00 35.76 83 LEU A N 1
ATOM 612 C CA . LEU A 1 91 ? -0.490 -13.963 -27.973 1.00 35.85 83 LEU A CA 1
ATOM 613 C C . LEU A 1 91 ? -1.875 -13.931 -27.409 1.00 36.68 83 LEU A C 1
ATOM 614 O O . LEU A 1 91 ? -2.322 -14.896 -26.791 1.00 37.89 83 LEU A O 1
ATOM 619 N N . THR A 1 92 ? -2.565 -12.824 -27.610 1.00 36.66 84 THR A N 1
ATOM 620 C CA . THR A 1 92 ? -3.860 -12.652 -26.989 1.00 37.47 84 THR A CA 1
ATOM 621 C C . THR A 1 92 ? -4.827 -11.969 -27.944 1.00 37.74 84 THR A C 1
ATOM 622 O O . THR A 1 92 ? -4.418 -11.329 -28.905 1.00 37.23 84 THR A O 1
ATOM 626 N N . GLN A 1 93 ? -6.117 -12.138 -27.687 1.00 39.00 85 GLN A N 1
ATOM 627 C CA . GLN A 1 93 ? -7.122 -11.493 -28.515 1.00 40.53 85 GLN A CA 1
ATOM 628 C C . GLN A 1 93 ? -7.085 -10.023 -28.166 1.00 39.50 85 GLN A C 1
ATOM 629 O O . GLN A 1 93 ? -6.637 -9.656 -27.072 1.00 38.08 85 GLN A O 1
ATOM 635 N N . GLY A 1 94 ? -7.546 -9.191 -29.103 1.00 40.31 86 GLY A N 1
ATOM 636 C CA . GLY A 1 94 ? -7.689 -7.766 -28.872 1.00 39.98 86 GLY A CA 1
ATOM 637 C C . GLY A 1 94 ? -8.710 -7.609 -27.773 1.00 40.46 86 GLY A C 1
ATOM 638 O O . GLY A 1 94 ? -9.757 -8.247 -27.838 1.00 42.31 86 GLY A O 1
ATOM 639 N N . PRO A 1 95 ? -8.414 -6.769 -26.765 1.00 38.94 87 PRO A N 1
ATOM 640 C CA . PRO A 1 95 ? -9.194 -6.719 -25.525 1.00 39.48 87 PRO A CA 1
ATOM 641 C C . PRO A 1 95 ? -10.644 -6.330 -25.780 1.00 42.11 87 PRO A C 1
ATOM 642 O O . PRO A 1 95 ? -10.933 -5.522 -26.672 1.00 43.47 87 PRO A O 1
ATOM 646 N N . LEU A 1 96 ? -11.554 -6.936 -25.029 1.00 43.44 88 LEU A N 1
ATOM 647 C CA . LEU A 1 96 ? -12.947 -6.526 -25.047 1.00 46.41 88 LEU A CA 1
ATOM 648 C C . LEU A 1 96 ? -13.064 -5.433 -24.041 1.00 47.25 88 LEU A C 1
ATOM 649 O O . LEU A 1 96 ? -12.192 -5.313 -23.182 1.00 45.25 88 LEU A O 1
ATOM 654 N N . PRO A 1 97 ? -14.150 -4.649 -24.128 1.00 50.66 89 PRO A N 1
ATOM 655 C CA . PRO A 1 97 ? -14.405 -3.569 -23.171 1.00 52.34 89 PRO A CA 1
ATOM 656 C C . PRO A 1 97 ? -14.369 -4.075 -21.713 1.00 52.96 89 PRO A C 1
ATOM 657 O O . PRO A 1 97 ? -13.850 -3.354 -20.838 1.00 52.54 89 PRO A O 1
ATOM 661 N N . ASN A 1 98 ? -14.923 -5.270 -21.460 1.00 54.13 90 ASN A N 1
ATOM 662 C CA . ASN A 1 98 ? -14.820 -5.941 -20.150 1.00 54.56 90 ASN A CA 1
ATOM 663 C C . ASN A 1 98 ? -13.430 -6.500 -19.770 1.00 51.15 90 ASN A C 1
ATOM 664 O O . ASN A 1 98 ? -13.113 -6.646 -18.586 1.00 51.34 90 ASN A O 1
ATOM 669 N N . THR A 1 99 ? -12.625 -6.861 -20.760 1.00 48.47 91 THR A N 1
ATOM 670 C CA . THR A 1 99 ? -11.351 -7.499 -20.465 1.00 45.79 91 THR A CA 1
ATOM 671 C C . THR A 1 99 ? -10.127 -6.538 -20.458 1.00 46.01 91 THR A C 1
ATOM 672 O O . THR A 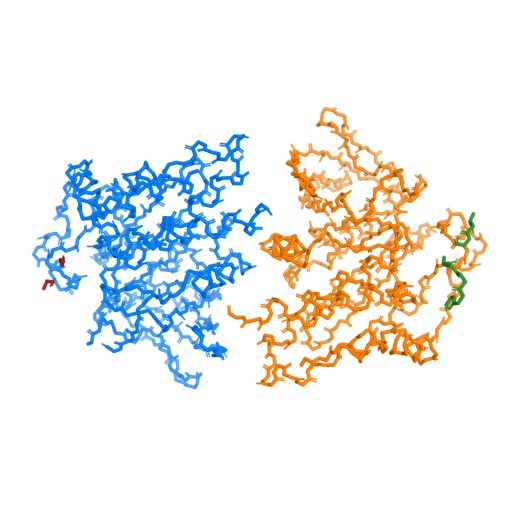1 99 ? -8.987 -6.982 -20.319 1.00 44.67 91 THR A O 1
ATOM 676 N N . CYS A 1 100 ? -10.342 -5.236 -20.606 1.00 46.20 92 CYS A N 1
ATOM 677 C CA . CYS A 1 100 ? -9.218 -4.293 -20.625 1.00 44.31 92 CYS A CA 1
ATOM 678 C C . CYS A 1 100 ? -8.437 -4.359 -19.317 1.00 43.69 92 CYS A C 1
ATOM 679 O O . CYS A 1 100 ? -7.197 -4.372 -19.311 1.00 41.99 92 CYS A O 1
ATOM 682 N N . GLY A 1 101 ? -9.177 -4.423 -18.213 1.00 45.34 93 GLY A N 1
ATOM 683 C CA . GLY A 1 101 ? -8.580 -4.524 -16.901 1.00 45.37 93 GLY A CA 1
ATOM 684 C C . GLY A 1 101 ? -7.779 -5.801 -16.798 1.00 43.46 93 GLY A C 1
ATOM 685 O O . GLY A 1 101 ? -6.683 -5.808 -16.253 1.00 42.99 93 GLY A O 1
ATOM 686 N N . HIS A 1 102 ? -8.324 -6.884 -17.336 1.00 42.76 94 HIS A N 1
ATOM 687 C CA . HIS A 1 102 ? -7.647 -8.175 -17.321 1.00 40.98 94 HIS A CA 1
ATOM 688 C C . HIS A 1 102 ? -6.395 -8.091 -18.146 1.00 38.53 94 HIS A C 1
ATOM 689 O O . HIS A 1 102 ? -5.336 -8.567 -17.724 1.00 38.19 94 HIS A O 1
ATOM 696 N N . PHE A 1 103 ? -6.513 -7.457 -19.306 1.00 37.25 95 PHE A N 1
ATOM 697 C CA . PHE A 1 103 ? -5.397 -7.381 -20.227 1.00 35.43 95 PHE A CA 1
ATOM 698 C C . PHE A 1 103 ? -4.214 -6.699 -19.556 1.00 35.10 95 PHE A C 1
ATOM 699 O O . PHE A 1 103 ? -3.112 -7.266 -19.519 1.00 34.31 95 PHE A O 1
ATOM 707 N N . TRP A 1 104 ? -4.454 -5.516 -18.984 1.00 35.95 96 TRP A N 1
ATOM 708 C CA . TRP A 1 104 ? -3.392 -4.770 -18.341 1.00 35.98 96 TRP A CA 1
ATOM 709 C C . TRP A 1 104 ? -2.841 -5.468 -17.129 1.00 36.83 96 TRP A C 1
ATOM 710 O O . TRP A 1 104 ? -1.678 -5.301 -16.799 1.00 36.83 96 TRP A O 1
ATOM 721 N N . GLU A 1 105 ? -3.680 -6.248 -16.463 1.00 38.08 97 GLU A N 1
ATOM 722 C CA . GLU A 1 105 ? -3.214 -7.078 -15.362 1.00 39.32 97 GLU A CA 1
ATOM 723 C C . GLU A 1 105 ? -2.241 -8.168 -15.832 1.00 37.61 97 GLU A C 1
ATOM 724 O O . GLU A 1 105 ? -1.247 -8.480 -15.166 1.00 38.79 97 GLU A O 1
ATOM 730 N N . MET A 1 106 ? -2.540 -8.785 -16.961 1.00 35.02 98 MET A N 1
ATOM 731 C CA . MET A 1 106 ? -1.621 -9.779 -17.468 1.00 32.77 98 MET A CA 1
ATOM 732 C C . MET A 1 106 ? -0.267 -9.113 -17.790 1.00 31.30 98 MET A C 1
ATOM 733 O O . MET A 1 106 ? 0.777 -9.670 -17.485 1.00 31.15 98 MET A O 1
ATOM 738 N N . VAL A 1 107 ? -0.288 -7.888 -18.340 1.00 30.50 99 VAL A N 1
ATOM 739 C CA . VAL A 1 107 ? 0.954 -7.175 -18.680 1.00 29.16 99 VAL A CA 1
ATOM 740 C C . VAL A 1 107 ? 1.785 -6.862 -17.458 1.00 30.81 99 VAL A C 1
ATOM 741 O O . VAL A 1 107 ? 3.011 -6.953 -17.498 1.00 31.14 99 VAL A O 1
ATOM 745 N N . TRP A 1 108 ? 1.127 -6.479 -16.372 1.00 32.45 100 TRP A N 1
ATOM 746 C CA . TRP A 1 108 ? 1.844 -6.226 -15.141 1.00 34.96 100 TRP A CA 1
ATOM 747 C C . TRP A 1 108 ? 2.419 -7.512 -14.564 1.00 36.65 100 TRP A C 1
ATOM 748 O O . TRP A 1 108 ? 3.620 -7.597 -14.283 1.00 37.45 100 TRP A O 1
ATOM 759 N N . GLU A 1 109 ? 1.554 -8.517 -14.427 1.00 37.51 101 GLU A N 1
ATOM 760 C CA . GLU A 1 109 ? 1.902 -9.771 -13.768 1.00 39.56 101 GLU A CA 1
ATOM 761 C C . GLU A 1 109 ? 2.993 -10.551 -14.499 1.00 38.58 101 GLU A C 1
ATOM 762 O O . GLU A 1 109 ? 3.846 -11.188 -13.879 1.00 40.30 101 GLU A O 1
ATOM 768 N N . GLN A 1 110 ? 2.973 -10.475 -15.817 1.00 36.23 102 GLN A N 1
ATOM 769 C CA . GLN A 1 110 ? 3.952 -11.163 -16.638 1.00 35.79 102 GLN A CA 1
ATOM 770 C C . GLN A 1 110 ? 5.256 -10.355 -16.829 1.00 36.38 102 GLN A C 1
ATOM 771 O O . GLN A 1 110 ? 6.150 -10.797 -17.557 1.00 36.35 102 GLN A O 1
ATOM 777 N N . LYS A 1 111 ? 5.339 -9.160 -16.238 1.00 37.01 103 LYS A N 1
ATOM 778 C CA . LYS A 1 111 ? 6.547 -8.320 -16.304 1.00 37.81 103 LYS A CA 1
ATOM 779 C C . LYS A 1 111 ? 6.942 -7.984 -17.753 1.00 36.36 103 LYS A C 1
ATOM 780 O O . LYS A 1 111 ? 8.122 -7.901 -18.112 1.00 36.60 103 LYS A O 1
ATOM 786 N N . SER A 1 112 ? 5.918 -7.764 -18.566 1.00 35.39 104 SER A N 1
ATOM 787 C CA . SER A 1 112 ? 6.068 -7.452 -19.970 1.00 35.12 104 SER A CA 1
ATOM 788 C C . SER A 1 112 ? 6.493 -6.016 -20.148 1.00 36.65 104 SER A C 1
ATOM 789 O O . SER A 1 112 ? 6.006 -5.145 -19.423 1.00 37.41 104 SER A O 1
ATOM 792 N N . ARG A 1 113 ? 7.414 -5.764 -21.051 1.00 37.79 105 ARG A N 1
ATOM 793 C CA . ARG A 1 113 ? 7.834 -4.412 -21.284 1.00 39.82 105 ARG A CA 1
ATOM 794 C C . ARG A 1 113 ? 7.251 -3.864 -22.570 1.00 37.72 105 ARG A C 1
ATOM 795 O O . ARG A 1 113 ? 7.253 -2.675 -22.786 1.00 37.44 105 ARG A O 1
ATOM 803 N N . GLY A 1 114 ? 6.738 -4.745 -23.414 1.00 36.56 106 GLY A N 1
ATOM 804 C CA . GLY A 1 114 ? 6.221 -4.344 -24.703 1.00 35.77 106 GLY A CA 1
ATOM 805 C C . GLY A 1 114 ? 4.876 -4.925 -25.072 1.00 34.53 106 GLY A C 1
ATOM 806 O O . GLY A 1 114 ? 4.546 -6.025 -24.689 1.00 34.35 106 GLY A O 1
ATOM 807 N N . VAL A 1 115 ? 4.094 -4.164 -25.819 1.00 34.03 107 VAL A N 1
ATOM 808 C CA . VAL A 1 115 ? 2.857 -4.661 -26.380 1.00 33.03 107 VAL A CA 1
ATOM 809 C C . VAL A 1 115 ? 2.862 -4.411 -27.893 1.00 32.95 107 VAL A C 1
ATOM 810 O O . VAL A 1 115 ? 2.966 -3.271 -28.362 1.00 32.98 107 VAL A O 1
ATOM 814 N N . VAL A 1 116 ? 2.725 -5.487 -28.659 1.00 33.17 108 VAL A N 1
ATOM 815 C CA . VAL A 1 116 ? 2.721 -5.376 -30.118 1.00 34.45 108 VAL A CA 1
ATOM 816 C C . VAL A 1 116 ? 1.266 -5.539 -30.579 1.00 35.48 108 VAL A C 1
ATOM 817 O O . VAL A 1 116 ? 0.623 -6.519 -30.205 1.00 35.32 108 VAL A O 1
ATOM 821 N N . MET A 1 117 ? 0.749 -4.556 -31.334 1.00 36.86 109 MET A N 1
ATOM 822 C CA . MET A 1 117 ? -0.636 -4.538 -31.838 1.00 38.01 109 MET A CA 1
ATOM 823 C C . MET A 1 117 ? -0.641 -4.525 -33.362 1.00 40.33 109 MET A C 1
ATOM 824 O O . MET A 1 117 ? -0.158 -3.573 -33.973 1.00 41.13 109 MET A O 1
ATOM 829 N N . LEU A 1 118 ? -1.242 -5.531 -33.991 1.00 41.86 110 LEU A N 1
ATOM 830 C CA . LEU A 1 118 ? -1.098 -5.653 -35.436 1.00 44.77 110 LEU A CA 1
ATOM 831 C C . LEU A 1 118 ? -2.386 -5.367 -36.186 1.00 48.02 110 LEU A C 1
ATOM 832 O O . LEU A 1 118 ? -2.454 -5.495 -37.406 1.00 50.79 110 LEU A O 1
ATOM 837 N N . ASN A 1 119 ? -3.395 -4.920 -35.461 1.00 48.16 111 ASN A N 1
ATOM 838 C CA . ASN A 1 119 ? -4.681 -4.597 -36.040 1.00 51.10 111 ASN A CA 1
ATOM 839 C C . ASN A 1 119 ? -5.072 -3.142 -35.834 1.00 52.28 111 ASN A C 1
ATOM 840 O O . ASN A 1 119 ? -4.773 -2.552 -34.814 1.00 49.84 111 ASN A O 1
ATOM 845 N N . ARG A 1 120 ? -5.782 -2.571 -36.796 1.00 56.45 112 ARG A N 1
ATOM 846 C CA . ARG A 1 120 ? -6.299 -1.221 -36.650 1.00 58.74 112 ARG A CA 1
ATOM 847 C C . ARG A 1 120 ? -7.508 -1.262 -35.742 1.00 58.82 112 ARG A C 1
ATOM 848 O O . ARG A 1 120 ? -8.161 -2.274 -35.628 1.00 57.91 112 ARG A O 1
ATOM 850 N N . VAL A 1 121 ? -7.792 -0.163 -35.069 1.00 60.49 113 VAL A N 1
ATOM 851 C CA . VAL A 1 121 ? -8.919 -0.130 -34.155 1.00 61.28 113 VAL A CA 1
ATOM 852 C C . VAL A 1 121 ? -10.235 -0.323 -34.891 1.00 65.44 113 VAL A C 1
ATOM 853 O O . VAL A 1 121 ? -11.136 -0.993 -34.405 1.00 65.93 113 VAL A O 1
ATOM 855 N N . MET A 1 122 ? -10.338 0.285 -36.066 1.00 68.56 114 MET A N 1
ATOM 856 C CA . MET A 1 122 ? -11.484 0.110 -36.942 1.00 72.52 114 MET A CA 1
ATOM 857 C C . MET A 1 122 ? -12.277 -1.136 -36.587 1.00 72.91 114 MET A C 1
ATOM 858 O O . MET A 1 122 ? -12.613 -1.933 -37.459 1.00 72.80 114 MET A O 1
ATOM 860 N N . LEU A 1 127 ? -15.072 -3.018 -36.412 1.00 89.60 119 LEU A N 1
ATOM 861 C CA . LEU A 1 127 ? -14.716 -2.812 -35.002 1.00 85.84 119 LEU A CA 1
ATOM 862 C C . LEU A 1 127 ? -13.934 -4.000 -34.405 1.00 81.62 119 LEU A C 1
ATOM 863 O O . LEU A 1 127 ? -14.510 -4.863 -33.736 1.00 81.58 119 LEU A O 1
ATOM 868 N N . LYS A 1 128 ? -12.621 -4.029 -34.632 1.00 78.29 120 LYS A N 1
ATOM 869 C CA . LYS A 1 128 ? -11.816 -5.243 -34.397 1.00 74.74 120 LYS A CA 1
ATOM 870 C C . LYS A 1 128 ? -11.311 -5.442 -32.959 1.00 70.29 120 LYS A C 1
ATOM 871 O O . LYS A 1 128 ? -10.975 -6.563 -32.547 1.00 68.20 120 LYS A O 1
ATOM 873 N N . CYS A 1 129 ? -11.256 -4.347 -32.208 1.00 68.92 121 CYS A N 1
ATOM 874 C CA . CYS A 1 129 ? -10.655 -4.357 -30.881 1.00 65.09 121 CYS A CA 1
ATOM 875 C C . CYS A 1 129 ? -10.887 -3.026 -30.169 1.00 64.43 121 CYS A C 1
ATOM 876 O O . CYS A 1 129 ? -10.782 -1.962 -30.790 1.00 65.99 121 CYS A O 1
ATOM 879 N N . ALA A 1 130 ? -11.141 -3.078 -28.861 1.00 62.05 122 ALA A N 1
ATOM 880 C CA . ALA A 1 130 ? -11.414 -1.862 -28.101 1.00 61.30 122 ALA A CA 1
ATOM 881 C C . ALA A 1 130 ? -10.163 -0.991 -28.038 1.00 58.10 122 ALA A C 1
ATOM 882 O O . ALA A 1 130 ? -9.065 -1.441 -28.343 1.00 55.90 122 ALA A O 1
ATOM 884 N N . GLN A 1 131 ? -10.322 0.264 -27.657 1.00 58.16 123 GLN A N 1
ATOM 885 C CA . GLN A 1 131 ? -9.164 1.119 -27.517 1.00 55.77 123 GLN A CA 1
ATOM 886 C C . GLN A 1 131 ? -8.834 1.082 -26.020 1.00 52.71 123 GLN A C 1
ATOM 887 O O . GLN A 1 131 ? -9.554 1.646 -25.199 1.00 54.28 123 GLN A O 1
ATOM 893 N N . TYR A 1 132 ? -7.770 0.347 -25.680 1.00 48.38 124 TYR A N 1
ATOM 894 C CA . TYR A 1 132 ? -7.447 -0.036 -24.295 1.00 45.48 124 TYR A CA 1
ATOM 895 C C . TYR A 1 132 ? -6.358 0.844 -23.714 1.00 43.90 124 TYR A C 1
ATOM 896 O O . TYR A 1 132 ? -5.877 0.601 -22.623 1.00 43.07 124 TYR A O 1
ATOM 905 N N . TRP A 1 133 ? -5.965 1.861 -24.466 1.00 44.00 125 TRP A N 1
ATOM 906 C CA . TRP A 1 133 ? -4.904 2.775 -24.055 1.00 43.37 125 TRP A CA 1
ATOM 907 C C . TRP A 1 133 ? -5.361 4.234 -24.188 1.00 45.59 125 TRP A C 1
ATOM 908 O O . TRP A 1 133 ? -6.229 4.522 -25.003 1.00 47.55 125 TRP A O 1
ATOM 919 N N . PRO A 1 134 ? -4.768 5.156 -23.397 1.00 51.47 126 PRO A N 1
ATOM 920 C CA . PRO A 1 134 ? -5.130 6.583 -23.387 1.00 52.27 126 PRO A CA 1
ATOM 921 C C . PRO A 1 134 ? -4.816 7.270 -24.688 1.00 52.71 126 PRO A C 1
ATOM 922 O O . PRO A 1 134 ? -3.695 7.168 -25.173 1.00 51.60 126 PRO A O 1
ATOM 926 N N . GLN A 1 135 ? -5.812 7.955 -25.233 1.00 54.68 127 GLN A N 1
ATOM 927 C CA . GLN A 1 135 ? -5.655 8.787 -26.419 1.00 56.08 127 GLN A CA 1
ATOM 928 C C . GLN A 1 135 ? -4.894 10.077 -26.140 1.00 55.14 127 GLN A C 1
ATOM 929 O O . GLN A 1 135 ? -4.131 10.544 -26.980 1.00 55.11 127 GLN A O 1
ATOM 935 N N . LYS A 1 136 ? -5.108 10.640 -24.953 1.00 54.42 128 LYS A N 1
ATOM 936 C CA . LYS A 1 136 ? -4.459 11.883 -24.559 1.00 54.13 128 LYS A CA 1
ATOM 937 C C . LYS A 1 136 ? -3.733 11.711 -23.226 1.00 52.25 128 LYS A C 1
ATOM 938 O O . LYS A 1 136 ? -4.169 10.962 -22.351 1.00 51.94 128 LYS A O 1
ATOM 944 N N . GLU A 1 137 ? -2.636 12.442 -23.070 1.00 51.59 129 GLU A N 1
ATOM 945 C CA . GLU A 1 137 ? -1.842 12.416 -21.854 1.00 50.53 129 GLU A CA 1
ATOM 946 C C . GLU A 1 137 ? -2.720 12.838 -20.692 1.00 51.51 129 GLU A C 1
ATOM 947 O O . GLU A 1 137 ? -2.767 12.200 -19.641 1.00 50.88 129 GLU A O 1
ATOM 953 N N . GLU A 1 138 ? -3.442 13.923 -20.925 1.00 53.50 130 GLU A N 1
ATOM 954 C CA . GLU A 1 138 ? -4.279 14.532 -19.919 1.00 55.60 130 GLU A CA 1
ATOM 955 C C . GLU A 1 138 ? -5.389 13.583 -19.489 1.00 55.65 130 GLU A C 1
ATOM 956 O O . GLU A 1 138 ? -5.944 13.713 -18.398 1.00 57.29 130 GLU A O 1
ATOM 962 N N . LYS A 1 139 ? -5.736 12.658 -20.379 1.00 54.15 131 LYS A N 1
ATOM 963 C CA . LYS A 1 139 ? -6.773 11.676 -20.110 1.00 54.06 131 LYS A CA 1
ATOM 964 C C . LYS A 1 139 ? -6.305 10.254 -19.799 1.00 52.05 131 LYS A C 1
ATOM 965 O O . LYS A 1 139 ? -6.515 9.343 -20.605 1.00 50.64 131 LYS A O 1
ATOM 969 N N . GLU A 1 140 ? -5.729 10.059 -18.615 1.00 52.44 132 GLU A N 1
ATOM 970 C CA . GLU A 1 140 ? -5.247 8.743 -18.215 1.00 51.41 132 GLU A CA 1
ATOM 971 C C . GLU A 1 140 ? -6.420 7.841 -17.886 1.00 52.29 132 GLU A C 1
ATOM 972 O O . GLU A 1 140 ? -7.537 8.319 -17.692 1.00 54.12 132 GLU A O 1
ATOM 978 N N . MET A 1 141 ? -6.155 6.537 -17.844 1.00 51.07 133 MET A N 1
ATOM 979 C CA . MET A 1 141 ? -7.188 5.547 -17.634 1.00 51.96 133 MET A CA 1
ATOM 980 C C . MET A 1 141 ? -7.010 4.844 -16.301 1.00 52.89 133 MET A C 1
ATOM 981 O O . MET A 1 141 ? -5.885 4.615 -15.854 1.00 51.97 133 MET A O 1
ATOM 986 N N . ILE A 1 142 ? -8.127 4.554 -15.644 1.00 55.25 134 ILE A N 1
ATOM 987 C CA . ILE A 1 142 ? -8.119 3.714 -14.450 1.00 56.76 134 ILE A CA 1
ATOM 988 C C . ILE A 1 142 ? -9.008 2.502 -14.637 1.00 57.83 134 ILE A C 1
ATOM 989 O O . ILE A 1 142 ? -10.171 2.617 -15.018 1.00 59.29 134 ILE A O 1
ATOM 994 N N . PHE A 1 143 ? -8.444 1.338 -14.361 1.00 57.58 135 PHE A N 1
ATOM 995 C CA . PHE A 1 143 ? -9.166 0.087 -14.446 1.00 58.78 135 PHE A CA 1
ATOM 996 C C . PHE A 1 143 ? -9.512 -0.358 -13.034 1.00 61.49 135 PHE A C 1
ATOM 997 O O . PHE A 1 143 ? -8.681 -0.924 -12.335 1.00 61.65 135 PHE A O 1
ATOM 1005 N N . GLU A 1 144 ? -10.741 -0.074 -12.615 1.00 64.14 136 GLU A N 1
ATOM 1006 C CA . GLU A 1 144 ? -11.179 -0.334 -11.247 1.00 67.44 136 GLU A CA 1
ATOM 1007 C C . GLU A 1 144 ? -11.218 -1.803 -10.862 1.00 67.87 136 GLU A C 1
ATOM 1008 O O . GLU A 1 144 ? -11.097 -2.110 -9.680 1.00 70.03 136 GLU A O 1
ATOM 1014 N N . ASP A 1 145 ? -11.490 -2.688 -11.825 1.00 66.44 137 ASP A N 1
ATOM 1015 C CA . ASP A 1 145 ? -11.518 -4.140 -11.564 1.00 67.08 137 ASP A CA 1
ATOM 1016 C C . ASP A 1 145 ? -10.158 -4.721 -11.139 1.00 65.19 137 ASP A C 1
ATOM 1017 O O . ASP A 1 145 ? -10.066 -5.539 -10.213 1.00 67.26 137 ASP A O 1
ATOM 1022 N N . THR A 1 146 ? -9.111 -4.308 -11.845 1.00 61.50 138 THR A N 1
ATOM 1023 C CA . THR A 1 146 ? -7.772 -4.804 -11.598 1.00 59.75 138 THR A CA 1
ATOM 1024 C C . THR A 1 146 ? -6.901 -3.787 -10.878 1.00 59.20 138 THR A C 1
ATOM 1025 O O . THR A 1 146 ? -5.733 -4.054 -10.593 1.00 58.54 138 THR A O 1
ATOM 1029 N N . ASN A 1 147 ? -7.480 -2.618 -10.610 1.00 59.72 139 ASN A N 1
ATOM 1030 C CA . ASN A 1 147 ? -6.790 -1.528 -9.918 1.00 59.79 139 ASN A CA 1
ATOM 1031 C C . ASN A 1 147 ? -5.511 -1.019 -10.579 1.00 56.76 139 ASN A C 1
ATOM 1032 O O . ASN A 1 147 ? -4.492 -0.876 -9.915 1.00 57.28 139 ASN A O 1
ATOM 1037 N N . LEU A 1 148 ? -5.551 -0.754 -11.878 1.00 54.20 140 LEU A N 1
ATOM 1038 C CA . LEU A 1 148 ? -4.354 -0.312 -12.585 1.00 51.89 140 LEU A CA 1
ATOM 1039 C C . LEU A 1 148 ? -4.573 1.038 -13.235 1.00 51.12 140 LEU A C 1
ATOM 1040 O O . LEU A 1 148 ? -5.581 1.249 -13.906 1.00 51.30 140 LEU A O 1
ATOM 1045 N N . LYS A 1 149 ? -3.611 1.938 -13.107 1.00 50.44 141 LYS A N 1
ATOM 1046 C CA . LYS A 1 149 ? -3.768 3.240 -13.725 1.00 49.61 141 LYS A CA 1
ATOM 1047 C C . LYS A 1 149 ? -2.809 3.334 -14.902 1.00 46.83 141 LYS A C 1
ATOM 1048 O O . LYS A 1 149 ? -1.625 3.028 -14.775 1.00 46.34 141 LYS A O 1
ATOM 1054 N N . LEU A 1 150 ? -3.334 3.719 -16.062 1.00 45.29 142 LEU A N 1
ATOM 1055 C CA . LEU A 1 150 ? -2.535 3.779 -17.284 1.00 42.82 142 LEU A CA 1
ATOM 1056 C C . LEU A 1 150 ? -2.488 5.179 -17.862 1.00 43.04 142 LEU A C 1
ATOM 1057 O O . LEU A 1 150 ? -3.526 5.766 -18.222 1.00 43.85 142 LEU A O 1
ATOM 1062 N N . THR A 1 151 ? -1.274 5.691 -18.001 1.00 42.41 143 THR A N 1
ATOM 1063 C CA . THR A 1 151 ? -1.111 7.001 -18.557 1.00 42.90 143 THR A CA 1
ATOM 1064 C C . THR A 1 151 ? -0.275 6.965 -19.811 1.00 41.19 143 THR A C 1
ATOM 1065 O O . THR A 1 151 ? 0.741 6.312 -19.861 1.00 39.77 143 THR A O 1
ATOM 1069 N N . LEU A 1 152 ? -0.697 7.717 -20.815 1.00 42.01 144 LEU A N 1
ATOM 1070 C CA . LEU A 1 152 ? 0.088 7.872 -22.039 1.00 41.85 144 LEU A CA 1
ATOM 1071 C C . LEU A 1 152 ? 1.135 8.978 -21.858 1.00 43.22 144 LEU A C 1
ATOM 1072 O O . LEU A 1 152 ? 0.797 10.160 -21.707 1.00 44.49 144 LEU A O 1
ATOM 1077 N N . ILE A 1 153 ? 2.400 8.570 -21.799 1.00 43.24 145 ILE A N 1
ATOM 1078 C CA . ILE A 1 153 ? 3.521 9.507 -21.703 1.00 44.87 145 ILE A CA 1
ATOM 1079 C C . ILE A 1 153 ? 3.810 10.279 -22.962 1.00 46.22 145 ILE A C 1
ATOM 1080 O O . ILE A 1 153 ? 3.940 11.503 -22.941 1.00 48.56 145 ILE A O 1
ATOM 1085 N N . SER A 1 154 ? 3.920 9.536 -24.051 1.00 45.47 146 SER A N 1
ATOM 1086 C CA . SER A 1 154 ? 4.302 10.068 -25.334 1.00 46.59 146 SER A CA 1
ATOM 1087 C C . SER A 1 154 ? 3.956 9.091 -26.441 1.00 46.47 146 SER A C 1
ATOM 1088 O O . SER A 1 154 ? 3.979 7.872 -26.245 1.00 44.80 146 SER A O 1
ATOM 1091 N N . GLU A 1 155 ? 3.658 9.630 -27.618 1.00 48.71 147 GLU A N 1
ATOM 1092 C CA . GLU A 1 155 ? 3.454 8.793 -28.787 1.00 49.64 147 GLU A CA 1
ATOM 1093 C C . GLU A 1 155 ? 4.179 9.391 -30.001 1.00 51.67 147 GLU A C 1
ATOM 1094 O O . GLU A 1 155 ? 4.137 10.613 -30.218 1.00 53.39 147 GLU A O 1
ATOM 1100 N N . ASP A 1 156 ? 4.860 8.545 -30.781 1.00 51.66 148 ASP A N 1
ATOM 1101 C CA . ASP A 1 156 ? 5.485 9.015 -32.032 1.00 53.54 148 ASP A CA 1
ATOM 1102 C C . ASP A 1 156 ? 4.770 8.285 -33.154 1.00 53.68 148 ASP A C 1
ATOM 1103 O O . ASP A 1 156 ? 4.720 7.064 -33.171 1.00 52.90 148 ASP A O 1
ATOM 1108 N N . ILE A 1 157 ? 4.201 9.043 -34.075 1.00 55.01 149 ILE A N 1
ATOM 1109 C CA . ILE A 1 157 ? 3.440 8.485 -35.173 1.00 55.66 149 ILE A CA 1
ATOM 1110 C C . ILE A 1 157 ? 4.283 8.491 -36.435 1.00 58.23 149 ILE A C 1
ATOM 1111 O O . ILE A 1 157 ? 5.007 9.444 -36.703 1.00 60.09 149 ILE A O 1
ATOM 1116 N N . LYS A 1 158 ? 4.202 7.409 -37.194 1.00 58.86 150 LYS A N 1
ATOM 1117 C CA . LYS A 1 158 ? 4.993 7.238 -38.398 1.00 61.59 150 LYS A CA 1
ATOM 1118 C C . LYS A 1 158 ? 4.094 6.777 -39.536 1.00 64.07 150 LYS A C 1
ATOM 1119 O O . LYS A 1 158 ? 2.918 6.505 -39.342 1.00 63.74 150 LYS A O 1
ATOM 1123 N N . SER A 1 159 ? 4.655 6.708 -40.731 1.00 67.10 151 SER A N 1
ATOM 1124 C CA . SER A 1 159 ? 3.898 6.389 -41.930 1.00 70.41 151 SER A CA 1
ATOM 1125 C C . SER A 1 159 ? 3.236 5.017 -41.871 1.00 69.30 151 SER A C 1
ATOM 1126 O O . SER A 1 159 ? 2.099 4.860 -42.294 1.00 71.01 151 SER A O 1
ATOM 1129 N N . TYR A 1 160 ? 3.950 4.024 -41.352 1.00 66.84 152 TYR A N 1
ATOM 1130 C CA . TYR A 1 160 ? 3.430 2.665 -41.320 1.00 66.33 152 TYR A CA 1
ATOM 1131 C C . TYR A 1 160 ? 3.019 2.152 -39.940 1.00 62.49 152 TYR A C 1
ATOM 1132 O O . TYR A 1 160 ? 2.282 1.170 -39.825 1.00 62.71 152 TYR A O 1
ATOM 1134 N N . TYR A 1 161 ? 3.532 2.777 -38.891 1.00 59.29 153 TYR A N 1
ATOM 1135 C CA . TYR A 1 161 ? 3.243 2.316 -37.541 1.00 55.39 153 TYR A CA 1
ATOM 1136 C C . TYR A 1 161 ? 3.339 3.410 -36.499 1.00 53.52 153 TYR A C 1
ATOM 1137 O O . TYR A 1 161 ? 3.809 4.508 -36.779 1.00 54.37 153 TYR A O 1
ATOM 1146 N N . THR A 1 162 ? 2.858 3.116 -35.301 1.00 51.45 154 THR A N 1
ATOM 1147 C CA . THR A 1 162 ? 2.957 4.060 -34.193 1.00 50.29 154 THR A CA 1
ATOM 1148 C C . THR A 1 162 ? 3.563 3.435 -32.928 1.00 48.33 154 THR A C 1
ATOM 1149 O O . THR A 1 162 ? 3.234 2.309 -32.553 1.00 47.37 154 THR A O 1
ATOM 1153 N N . VAL A 1 163 ? 4.477 4.164 -32.294 1.00 48.15 155 VAL A N 1
ATOM 1154 C CA . VAL A 1 163 ? 5.057 3.732 -31.031 1.00 46.84 155 VAL A CA 1
ATOM 1155 C C . VAL A 1 163 ? 4.665 4.698 -29.921 1.00 46.63 155 VAL A C 1
ATOM 1156 O O . VAL A 1 163 ? 4.753 5.919 -30.079 1.00 47.73 155 VAL A O 1
ATOM 1160 N N . ARG A 1 164 ? 4.188 4.152 -28.810 1.00 45.53 156 ARG A N 1
ATOM 1161 C CA . ARG A 1 164 ? 3.735 4.989 -27.715 1.00 45.23 156 ARG A CA 1
ATOM 1162 C C . ARG A 1 164 ? 4.443 4.544 -26.466 1.00 44.03 156 ARG A C 1
ATOM 1163 O O . ARG A 1 164 ? 4.756 3.370 -26.301 1.00 43.55 156 ARG A O 1
ATOM 1171 N N . GLN A 1 165 ? 4.658 5.485 -25.571 1.00 44.09 157 GLN A N 1
ATOM 1172 C CA . GLN A 1 165 ? 5.277 5.201 -24.302 1.00 43.63 157 GLN A CA 1
ATOM 1173 C C . GLN A 1 165 ? 4.186 5.409 -23.281 1.00 42.14 157 GLN A C 1
ATOM 1174 O O . GLN A 1 165 ? 3.604 6.499 -23.181 1.00 42.53 157 GLN A O 1
ATOM 1180 N N . LEU A 1 166 ? 3.918 4.388 -22.489 1.00 40.74 158 LEU A N 1
ATOM 1181 C CA . LEU A 1 166 ? 2.833 4.411 -21.538 1.00 40.38 158 LEU A CA 1
ATOM 1182 C C . LEU A 1 166 ? 3.402 4.171 -20.166 1.00 41.55 158 LEU A C 1
ATOM 1183 O O . LEU A 1 166 ? 4.447 3.587 -20.038 1.00 42.09 158 LEU A O 1
ATOM 1188 N N . GLU A 1 167 ? 2.724 4.648 -19.136 1.00 42.54 159 GLU A N 1
ATOM 1189 C CA . GLU A 1 167 ? 3.067 4.266 -17.782 1.00 43.48 159 GLU A CA 1
ATOM 1190 C C . GLU A 1 167 ? 1.917 3.514 -17.153 1.00 43.01 159 GLU A C 1
ATOM 1191 O O . GLU A 1 167 ? 0.834 4.038 -17.000 1.00 43.22 159 GLU A O 1
ATOM 1197 N N . LEU A 1 168 ? 2.188 2.281 -16.756 1.00 43.03 160 LEU A N 1
ATOM 1198 C CA . LEU A 1 168 ? 1.214 1.434 -16.086 1.00 43.43 160 LEU A CA 1
ATOM 1199 C C . LEU A 1 168 ? 1.623 1.431 -14.629 1.00 45.43 160 LEU A C 1
ATOM 1200 O O . LEU A 1 168 ? 2.765 1.107 -14.299 1.00 46.10 160 LEU A O 1
ATOM 1205 N N . GLU A 1 169 ? 0.703 1.831 -13.760 1.00 46.88 161 GLU A N 1
ATOM 1206 C CA . GLU A 1 169 ? 0.979 1.873 -12.336 1.00 49.61 161 GLU A CA 1
ATOM 1207 C C . GLU A 1 169 ? 0.001 0.932 -11.673 1.00 50.20 161 GLU A C 1
ATOM 1208 O O . GLU A 1 169 ? -1.200 0.962 -11.951 1.00 49.75 161 GLU A O 1
ATOM 1214 N N . ASN A 1 170 ? 0.538 0.061 -10.826 1.00 51.47 162 ASN A N 1
ATOM 1215 C CA . ASN A 1 170 ? -0.283 -0.797 -9.998 1.00 52.83 162 ASN A CA 1
ATOM 1216 C C . ASN A 1 170 ? -0.668 0.053 -8.796 1.00 55.33 162 ASN A C 1
ATOM 1217 O O . ASN A 1 170 ? 0.194 0.493 -8.034 1.00 57.44 162 ASN A O 1
ATOM 1222 N N . LEU A 1 171 ? -1.955 0.352 -8.675 1.00 55.30 163 LEU A N 1
ATOM 1223 C CA . LEU A 1 171 ? -2.438 1.177 -7.583 1.00 57.97 163 LEU A CA 1
ATOM 1224 C C . LEU A 1 171 ? -2.226 0.481 -6.234 1.00 61.60 163 LEU A C 1
ATOM 1225 O O . LEU A 1 171 ? -1.982 1.128 -5.220 1.00 64.58 163 LEU A O 1
ATOM 1230 N N . THR A 1 172 ? -2.310 -0.843 -6.232 1.00 61.72 164 THR A N 1
ATOM 1231 C CA . THR A 1 172 ? -2.161 -1.607 -5.007 1.00 65.65 164 THR A CA 1
ATOM 1232 C C . THR A 1 172 ? -0.764 -1.438 -4.421 1.00 67.75 164 THR A C 1
ATOM 1233 O O . THR A 1 172 ? -0.592 -1.088 -3.252 1.00 71.58 164 THR A O 1
ATOM 1237 N N . THR A 1 173 ? 0.235 -1.679 -5.257 1.00 65.63 165 THR A N 1
ATOM 1238 C CA . THR A 1 173 ? 1.622 -1.675 -4.811 1.00 67.87 165 THR A CA 1
ATOM 1239 C C . THR A 1 173 ? 2.317 -0.312 -4.950 1.00 68.72 165 THR A C 1
ATOM 1240 O O . THR A 1 173 ? 3.403 -0.089 -4.396 1.00 71.01 165 THR A O 1
ATOM 1244 N N . GLN A 1 174 ? 1.687 0.572 -5.720 1.00 67.12 166 GLN A N 1
ATOM 1245 C CA . GLN A 1 174 ? 2.220 1.890 -5.998 1.00 67.75 166 GLN A CA 1
ATOM 1246 C C . GLN A 1 174 ? 3.550 1.764 -6.720 1.00 66.67 166 GLN A C 1
ATOM 1247 O O . GLN A 1 174 ? 4.423 2.606 -6.581 1.00 68.01 166 GLN A O 1
ATOM 1253 N N . GLU A 1 175 ? 3.713 0.663 -7.441 1.00 64.82 167 GLU A N 1
ATOM 1254 C CA . GLU A 1 175 ? 4.881 0.443 -8.272 1.00 63.58 167 GLU A CA 1
ATOM 1255 C C . GLU A 1 175 ? 4.526 0.935 -9.664 1.00 60.13 167 GLU A C 1
ATOM 1256 O O . GLU A 1 175 ? 3.351 1.031 -10.021 1.00 58.72 167 GLU A O 1
ATOM 1262 N N . THR A 1 176 ? 5.553 1.274 -10.430 1.00 59.19 168 THR A N 1
ATOM 1263 C CA . THR A 1 176 ? 5.398 1.866 -11.748 1.00 56.09 168 THR A CA 1
ATOM 1264 C C . THR A 1 176 ? 6.196 1.095 -12.810 1.00 54.08 168 THR A C 1
ATOM 1265 O O . THR A 1 176 ? 7.284 0.587 -12.547 1.00 55.42 168 THR A O 1
ATOM 1269 N N . ARG A 1 177 ? 5.652 0.982 -14.008 1.00 51.54 169 ARG A N 1
ATOM 1270 C CA . ARG A 1 177 ? 6.409 0.345 -15.063 1.00 50.71 169 ARG A CA 1
ATOM 1271 C C . ARG A 1 177 ? 6.257 1.092 -16.409 1.00 48.63 169 ARG A C 1
ATOM 1272 O O . ARG A 1 177 ? 5.189 1.614 -16.710 1.00 47.45 169 ARG A O 1
ATOM 1280 N N . GLU A 1 178 ? 7.315 1.137 -17.222 1.00 48.52 170 GLU A N 1
ATOM 1281 C CA . GLU A 1 178 ? 7.217 1.796 -18.523 1.00 47.43 170 GLU A CA 1
ATOM 1282 C C . GLU A 1 178 ? 6.990 0.767 -19.614 1.00 45.60 170 GLU A C 1
ATOM 1283 O O . GLU A 1 178 ? 7.817 -0.125 -19.859 1.00 45.87 170 GLU A O 1
ATOM 1289 N N . ILE A 1 179 ? 5.861 0.920 -20.289 1.00 43.84 171 ILE A N 1
ATOM 1290 C CA . ILE A 1 179 ? 5.468 0.007 -21.344 1.00 42.02 171 ILE A CA 1
ATOM 1291 C C . ILE A 1 179 ? 5.559 0.714 -22.684 1.00 40.53 171 ILE A C 1
ATOM 1292 O O . ILE A 1 179 ? 5.161 1.869 -22.829 1.00 40.07 171 ILE A O 1
ATOM 1297 N N . LEU A 1 180 ? 6.118 0.013 -23.658 1.00 39.91 172 LEU A N 1
ATOM 1298 C CA . LEU A 1 180 ? 6.236 0.556 -24.997 1.00 39.32 172 LEU A CA 1
ATOM 1299 C C . LEU A 1 180 ? 5.171 -0.100 -25.855 1.00 38.28 172 LEU A C 1
ATOM 1300 O O . LEU A 1 180 ? 5.074 -1.326 -25.895 1.00 38.03 172 LEU A O 1
ATOM 1305 N N . HIS A 1 181 ? 4.370 0.707 -26.531 1.00 38.01 173 HIS A N 1
ATOM 1306 C CA . HIS A 1 181 ? 3.278 0.186 -27.342 1.00 37.82 173 HIS A CA 1
ATOM 1307 C C . HIS A 1 181 ? 3.625 0.350 -28.820 1.00 38.35 173 HIS A C 1
ATOM 1308 O O . HIS A 1 181 ? 3.791 1.478 -29.309 1.00 38.93 173 HIS A O 1
ATOM 1315 N N . PHE A 1 182 ? 3.737 -0.782 -29.515 1.00 38.33 174 PHE A N 1
ATOM 1316 C CA . PHE A 1 182 ? 4.115 -0.823 -30.930 1.00 39.36 174 PHE A CA 1
ATOM 1317 C C . PHE A 1 182 ? 2.941 -1.248 -31.783 1.00 39.99 174 PHE A C 1
ATOM 1318 O O . PHE A 1 182 ? 2.508 -2.394 -31.717 1.00 39.84 174 PHE A O 1
ATOM 1326 N N . HIS A 1 183 ? 2.467 -0.323 -32.611 1.00 41.00 175 HIS A N 1
ATOM 1327 C CA . HIS A 1 183 ? 1.209 -0.459 -33.320 1.00 42.37 175 HIS A CA 1
ATOM 1328 C C . HIS A 1 183 ? 1.465 -0.476 -34.820 1.00 45.04 175 HIS A C 1
ATOM 1329 O O . HIS A 1 183 ? 1.804 0.539 -35.416 1.00 46.25 175 HIS A O 1
ATOM 1336 N N . TYR A 1 184 ? 1.251 -1.609 -35.459 1.00 46.62 176 TYR A N 1
ATOM 1337 C CA . TYR A 1 184 ? 1.390 -1.643 -36.903 1.00 49.75 176 TYR A CA 1
ATOM 1338 C C . TYR A 1 184 ? 0.029 -1.203 -37.376 1.00 52.19 176 TYR A C 1
ATOM 1339 O O . TYR A 1 184 ? -0.992 -1.796 -37.008 1.00 52.76 176 TYR A O 1
ATOM 1348 N N . THR A 1 185 ? -0.009 -0.097 -38.102 1.00 53.75 177 THR A N 1
ATOM 1349 C CA . THR A 1 185 ? -1.287 0.533 -38.420 1.00 55.33 177 THR A CA 1
ATOM 1350 C C . THR A 1 185 ? -1.729 0.323 -39.872 1.00 59.76 177 THR A C 1
ATOM 1351 O O . THR A 1 185 ? -2.852 0.670 -40.225 1.00 62.08 177 THR A O 1
ATOM 1355 N N . THR A 1 186 ? -0.853 -0.263 -40.692 1.00 61.31 178 THR A N 1
ATOM 1356 C CA . THR A 1 186 ? -1.138 -0.503 -42.113 1.00 66.17 178 THR A CA 1
ATOM 1357 C C . THR A 1 186 ? -1.463 -1.953 -42.499 1.00 68.10 178 THR A C 1
ATOM 1358 O O . THR A 1 186 ? -1.405 -2.333 -43.673 1.00 72.07 178 THR A O 1
ATOM 1362 N N . TRP A 1 187 ? -1.806 -2.764 -41.515 1.00 65.62 179 TRP A N 1
ATOM 1363 C CA . TRP A 1 187 ? -2.095 -4.135 -41.814 1.00 67.68 179 TRP A CA 1
ATOM 1364 C C . TRP A 1 187 ? -3.563 -4.397 -41.727 1.00 69.52 179 TRP A C 1
ATOM 1365 O O . TRP A 1 187 ? -4.132 -4.320 -40.641 1.00 66.90 179 TRP A O 1
ATOM 1376 N N . PRO A 1 188 ? -4.177 -4.718 -42.876 1.00 74.49 180 PRO A N 1
ATOM 1377 C CA . PRO A 1 188 ? -5.609 -5.057 -42.974 1.00 77.48 180 PRO A CA 1
ATOM 1378 C C . PRO A 1 188 ? -5.949 -6.454 -42.380 1.00 94.30 180 PRO A C 1
ATOM 1379 O O . PRO A 1 188 ? -5.097 -7.357 -42.357 1.00 93.13 180 PRO A O 1
ATOM 1383 N N . ASP A 1 189 ? -7.199 -6.624 -41.928 1.00 95.52 181 ASP A N 1
ATOM 1384 C CA . ASP A 1 189 ? -7.688 -7.893 -41.347 1.00 95.59 181 ASP A CA 1
ATOM 1385 C C . ASP A 1 189 ? -7.835 -9.006 -42.375 1.00 100.46 181 ASP A C 1
ATOM 1386 O O . ASP A 1 189 ? -8.437 -8.803 -43.434 1.00 105.43 181 ASP A O 1
ATOM 1388 N N . PHE A 1 190 ? -7.302 -10.183 -42.028 1.00 99.35 182 PHE A N 1
ATOM 1389 C CA . PHE A 1 190 ? -7.238 -11.362 -42.914 1.00 103.52 182 PHE A CA 1
ATOM 1390 C C . PHE A 1 190 ? -6.405 -11.045 -44.153 1.00 105.42 182 PHE A C 1
ATOM 1391 O O . PHE A 1 190 ? -6.496 -11.738 -45.167 1.00 110.38 182 PHE A O 1
ATOM 1399 N N . GLY A 1 191 ? -5.564 -10.022 -44.057 1.00 101.74 183 GLY A N 1
ATOM 1400 C CA . GLY A 1 191 ? -4.920 -9.474 -45.233 1.00 103.91 183 GLY A CA 1
ATOM 1401 C C . GLY A 1 191 ? -3.425 -9.391 -45.056 1.00 100.05 183 GLY A C 1
ATOM 1402 O O . GLY A 1 191 ? -2.898 -9.631 -43.967 1.00 95.29 183 GLY A O 1
ATOM 1403 N N . VAL A 1 192 ? -2.739 -9.056 -46.141 1.00 102.42 184 VAL A N 1
ATOM 1404 C CA . VAL A 1 192 ? -1.290 -8.988 -46.126 1.00 99.86 184 VAL A CA 1
ATOM 1405 C C . VAL A 1 192 ? -0.762 -7.602 -46.530 1.00 99.45 184 VAL A C 1
ATOM 1406 O O . VAL A 1 192 ? -1.296 -6.999 -47.463 1.00 103.78 184 VAL A O 1
ATOM 1410 N N . PRO A 1 193 ? 0.292 -7.095 -45.846 1.00 94.78 185 PRO A N 1
ATOM 1411 C CA . PRO A 1 193 ? 0.879 -5.825 -46.299 1.00 94.94 185 PRO A CA 1
ATOM 1412 C C . PRO A 1 193 ? 1.519 -5.959 -47.683 1.00 99.91 185 PRO A C 1
ATOM 1413 O O . PRO A 1 193 ? 2.046 -7.028 -48.012 1.00 101.44 185 PRO A O 1
ATOM 1417 N N . GLU A 1 194 ? 1.519 -4.869 -48.450 1.00 102.50 186 GLU A N 1
ATOM 1418 C CA . GLU A 1 194 ? 1.969 -4.870 -49.845 1.00 107.99 186 GLU A CA 1
ATOM 1419 C C . GLU A 1 194 ? 3.409 -5.359 -49.925 1.00 107.12 186 GLU A C 1
ATOM 1420 O O . GLU A 1 194 ? 3.789 -6.054 -50.879 1.00 111.55 186 GLU A O 1
ATOM 1422 N N . SER A 1 195 ? 4.197 -4.996 -48.908 1.00 101.58 187 SER A N 1
ATOM 1423 C CA . SER A 1 195 ? 5.577 -5.464 -48.809 1.00 100.31 187 SER A CA 1
ATOM 1424 C C . SER A 1 195 ? 6.063 -5.857 -47.408 1.00 93.93 187 SER A C 1
ATOM 1425 O O . SER A 1 195 ? 5.675 -5.242 -46.402 1.00 89.54 187 SER A O 1
ATOM 1428 N N . PRO A 1 196 ? 6.957 -6.867 -47.369 1.00 66.55 188 PRO A N 1
ATOM 1429 C CA . PRO A 1 196 ? 7.670 -7.432 -46.218 1.00 62.92 188 PRO A CA 1
ATOM 1430 C C . PRO A 1 196 ? 8.575 -6.450 -45.492 1.00 61.68 188 PRO A C 1
ATOM 1431 O O . PRO A 1 196 ? 8.694 -6.573 -44.278 1.00 58.48 188 PRO A O 1
ATOM 1435 N N . ALA A 1 197 ? 9.213 -5.530 -46.219 1.00 64.18 189 ALA A N 1
ATOM 1436 C CA . ALA A 1 197 ? 10.184 -4.604 -45.629 1.00 63.47 189 ALA A CA 1
ATOM 1437 C C . ALA A 1 197 ? 9.585 -3.650 -44.627 1.00 60.68 189 ALA A C 1
ATOM 1438 O O . ALA A 1 197 ? 10.187 -3.362 -43.605 1.00 58.93 189 ALA A O 1
ATOM 1440 N N . SER A 1 198 ? 8.381 -3.183 -44.911 1.00 60.90 190 SER A N 1
ATOM 1441 C CA . SER A 1 198 ? 7.697 -2.276 -44.006 1.00 58.85 190 SER A CA 1
ATOM 1442 C C . SER A 1 198 ? 7.472 -2.991 -42.664 1.00 54.85 190 SER A C 1
ATOM 1443 O O . SER A 1 198 ? 7.764 -2.451 -41.601 1.00 52.64 190 SER A O 1
ATOM 1446 N N . PHE A 1 199 ? 6.974 -4.221 -42.746 1.00 54.19 191 PHE A N 1
ATOM 1447 C CA . PHE A 1 199 ? 6.758 -5.099 -41.594 1.00 51.60 191 PHE A CA 1
ATOM 1448 C C . PHE A 1 199 ? 8.073 -5.491 -40.861 1.00 53.07 191 PHE A C 1
ATOM 1449 O O . PHE A 1 199 ? 8.127 -5.524 -39.633 1.00 50.85 191 PHE A O 1
ATOM 1457 N N . LEU A 1 200 ? 9.117 -5.813 -41.618 1.00 54.90 192 LEU A N 1
ATOM 1458 C CA . LEU A 1 200 ? 10.414 -6.176 -41.058 1.00 54.46 192 LEU A CA 1
ATOM 1459 C C . LEU A 1 200 ? 11.002 -5.003 -40.286 1.00 54.27 192 LEU A C 1
ATOM 1460 O O . LEU A 1 200 ? 11.606 -5.190 -39.226 1.00 52.75 192 LEU A O 1
ATOM 1465 N N . ASN A 1 201 ? 10.851 -3.798 -40.846 1.00 56.31 193 ASN A N 1
ATOM 1466 C CA . ASN A 1 201 ? 11.291 -2.559 -40.191 1.00 56.68 193 ASN A CA 1
ATOM 1467 C C . ASN A 1 201 ? 10.566 -2.402 -38.859 1.00 52.92 193 ASN A C 1
ATOM 1468 O O . ASN A 1 201 ? 11.176 -2.084 -37.843 1.00 51.92 193 ASN A O 1
ATOM 1473 N N . PHE A 1 202 ? 9.269 -2.696 -38.876 1.00 51.13 194 PHE A N 1
ATOM 1474 C CA . PHE A 1 202 ? 8.459 -2.680 -37.675 1.00 48.62 194 PHE A CA 1
ATOM 1475 C C . PHE A 1 202 ? 9.055 -3.630 -36.646 1.00 46.97 194 PHE A C 1
ATOM 1476 O O . PHE A 1 202 ? 9.193 -3.283 -35.472 1.00 45.81 194 PHE A O 1
ATOM 1484 N N . LEU A 1 203 ? 9.415 -4.828 -37.105 1.00 47.30 195 LEU A N 1
ATOM 1485 C CA . LEU A 1 203 ? 9.964 -5.874 -36.235 1.00 45.80 195 LEU A CA 1
ATOM 1486 C C . LEU A 1 203 ? 11.298 -5.462 -35.586 1.00 46.86 195 LEU A C 1
ATOM 1487 O O . LEU A 1 203 ? 11.490 -5.659 -34.378 1.00 46.01 195 LEU A O 1
ATOM 1492 N N . PHE A 1 204 ? 12.209 -4.891 -36.374 1.00 48.77 196 PHE A N 1
ATOM 1493 C CA . PHE A 1 204 ? 13.508 -4.540 -35.836 1.00 49.95 196 PHE A CA 1
ATOM 1494 C C . PHE A 1 204 ? 13.388 -3.414 -34.843 1.00 49.18 196 PHE A C 1
ATOM 1495 O O . PHE A 1 204 ? 14.158 -3.342 -33.883 1.00 49.51 196 PHE A O 1
ATOM 1503 N N . LYS A 1 205 ? 12.394 -2.555 -35.064 1.00 48.38 197 LYS A N 1
ATOM 1504 C CA . LYS A 1 205 ? 12.142 -1.474 -34.127 1.00 48.00 197 LYS A CA 1
ATOM 1505 C C . LYS A 1 205 ? 11.751 -2.060 -32.801 1.00 45.14 197 LYS A C 1
ATOM 1506 O O . LYS A 1 205 ? 12.208 -1.576 -31.763 1.00 45.78 197 LYS A O 1
ATOM 1512 N N . VAL A 1 206 ? 10.910 -3.094 -32.842 1.00 42.28 198 VAL A N 1
ATOM 1513 C CA . VAL A 1 206 ? 10.474 -3.774 -31.634 1.00 39.78 198 VAL A CA 1
ATOM 1514 C C . VAL A 1 206 ? 11.657 -4.417 -30.936 1.00 40.55 198 VAL A C 1
ATOM 1515 O O . VAL A 1 206 ? 11.743 -4.371 -29.709 1.00 40.75 198 VAL A O 1
ATOM 1519 N N . ARG A 1 207 ? 12.555 -5.016 -31.728 1.00 41.42 199 ARG A N 1
ATOM 1520 C CA . ARG A 1 207 ? 13.756 -5.695 -31.235 1.00 42.30 199 ARG A CA 1
ATOM 1521 C C . ARG A 1 207 ? 14.707 -4.730 -30.582 1.00 44.26 199 ARG A C 1
ATOM 1522 O O . ARG A 1 207 ? 15.219 -4.980 -29.487 1.00 44.68 199 ARG A O 1
ATOM 1530 N N . GLU A 1 208 ? 14.918 -3.622 -31.283 1.00 45.91 200 GLU A N 1
ATOM 1531 C CA . GLU A 1 208 ? 15.881 -2.608 -30.910 1.00 49.09 200 GLU A CA 1
ATOM 1532 C C . GLU A 1 208 ? 15.594 -2.061 -29.513 1.00 48.53 200 GLU A C 1
ATOM 1533 O O . GLU A 1 208 ? 16.524 -1.728 -28.767 1.00 50.75 200 GLU A O 1
ATOM 1539 N N . SER A 1 209 ? 14.298 -1.972 -29.191 1.00 45.86 201 SER A N 1
ATOM 1540 C CA . SER A 1 209 ? 13.769 -1.458 -27.919 1.00 45.31 201 SER A CA 1
ATOM 1541 C C . SER A 1 209 ? 14.013 -2.394 -26.741 1.00 44.65 201 SER A C 1
ATOM 1542 O O . SER A 1 209 ? 13.792 -2.029 -25.586 1.00 44.59 201 SER A O 1
ATOM 1545 N N . GLY A 1 210 ? 14.378 -3.631 -27.049 1.00 44.60 202 GLY A N 1
ATOM 1546 C CA . GLY A 1 210 ? 14.671 -4.616 -26.021 1.00 45.52 202 GLY A CA 1
ATOM 1547 C C . GLY A 1 210 ? 13.448 -5.299 -25.424 1.00 43.79 202 GLY A C 1
ATOM 1548 O O . GLY A 1 210 ? 13.554 -6.144 -24.528 1.00 44.18 202 GLY A O 1
ATOM 1549 N N . SER A 1 211 ? 12.285 -4.990 -25.981 1.00 42.23 203 SER A N 1
ATOM 1550 C CA . SER A 1 211 ? 11.028 -5.560 -25.524 1.00 40.51 203 SER A CA 1
ATOM 1551 C C . SER A 1 211 ? 11.013 -7.085 -25.634 1.00 39.93 203 SER A C 1
ATOM 1552 O O . SER A 1 211 ? 10.183 -7.753 -24.996 1.00 39.67 203 SER A O 1
ATOM 1555 N N . LEU A 1 212 ? 11.912 -7.616 -26.446 1.00 40.05 204 LEU A N 1
ATOM 1556 C CA . LEU A 1 212 ? 12.018 -9.043 -26.671 1.00 39.42 204 LEU A CA 1
ATOM 1557 C C . LEU A 1 212 ? 13.137 -9.687 -25.902 1.00 41.64 204 LEU A C 1
ATOM 1558 O O . LEU A 1 212 ? 13.413 -10.848 -26.090 1.00 42.25 204 LEU A O 1
ATOM 1563 N N . SER A 1 213 ? 13.795 -8.928 -25.047 1.00 43.46 205 SER A N 1
ATOM 1564 C CA . SER A 1 213 ? 14.880 -9.470 -24.255 1.00 46.30 205 SER A CA 1
ATOM 1565 C C . SER A 1 213 ? 14.383 -10.454 -23.210 1.00 46.54 205 SER A C 1
ATOM 1566 O O . SER A 1 213 ? 13.281 -10.338 -22.715 1.00 45.43 205 SER A O 1
ATOM 1569 N N . PRO A 1 214 ? 15.221 -11.431 -22.906 1.00 48.21 206 PRO A N 1
ATOM 1570 C CA . PRO A 1 214 ? 14.974 -12.441 -21.880 1.00 48.96 206 PRO A CA 1
ATOM 1571 C C . PRO A 1 214 ? 14.941 -11.824 -20.507 1.00 50.70 206 PRO A C 1
ATOM 1572 O O . PRO A 1 214 ? 14.434 -12.405 -19.575 1.00 51.30 206 PRO A O 1
ATOM 1576 N N . GLU A 1 215 ? 15.552 -10.665 -20.387 1.00 52.10 207 GLU A N 1
ATOM 1577 C CA . GLU A 1 215 ? 15.570 -9.931 -19.143 1.00 54.59 207 GLU A CA 1
ATOM 1578 C C . GLU A 1 215 ? 14.165 -9.540 -18.751 1.00 52.54 207 GLU A C 1
ATOM 1579 O O . GLU A 1 215 ? 13.864 -9.395 -17.579 1.00 54.50 207 GLU A O 1
ATOM 1581 N N . HIS A 1 216 ? 13.319 -9.318 -19.747 1.00 48.90 208 HIS A N 1
ATOM 1582 C CA . HIS A 1 216 ? 11.960 -8.852 -19.506 1.00 46.39 208 HIS A CA 1
ATOM 1583 C C . HIS A 1 216 ? 10.978 -10.001 -19.655 1.00 44.59 208 HIS A C 1
ATOM 1584 O O . HIS A 1 216 ? 11.340 -11.074 -20.146 1.00 44.60 208 HIS A O 1
ATOM 1591 N N . GLY A 1 217 ? 9.730 -9.773 -19.249 1.00 43.13 209 GLY A N 1
ATOM 1592 C CA . GLY A 1 217 ? 8.695 -10.770 -19.446 1.00 41.33 209 GLY A CA 1
ATOM 1593 C C . GLY A 1 217 ? 8.391 -10.896 -20.928 1.00 38.47 209 GLY A C 1
ATOM 1594 O O . GLY A 1 217 ? 8.848 -10.067 -21.730 1.00 37.76 209 GLY A O 1
ATOM 1595 N N . PRO A 1 218 ? 7.616 -11.924 -21.307 1.00 36.91 210 PRO A N 1
ATOM 1596 C CA . PRO A 1 218 ? 7.312 -12.135 -22.727 1.00 34.79 210 PRO A CA 1
ATOM 1597 C C . PRO A 1 218 ? 6.469 -10.968 -23.251 1.00 33.31 210 PRO A C 1
ATOM 1598 O O . PRO A 1 218 ? 5.512 -10.575 -22.595 1.00 32.77 210 PRO A O 1
ATOM 1602 N N . VAL A 1 219 ? 6.834 -10.431 -24.418 1.00 33.31 211 VAL A N 1
ATOM 1603 C CA . VAL A 1 219 ? 6.129 -9.317 -25.038 1.00 33.31 211 VAL A CA 1
ATOM 1604 C C . VAL A 1 219 ? 4.670 -9.746 -25.278 1.00 33.27 211 VAL A C 1
ATOM 1605 O O . VAL A 1 219 ? 4.396 -10.935 -25.518 1.00 32.77 211 VAL A O 1
ATOM 1609 N N . VAL A 1 220 ? 3.727 -8.806 -25.199 1.00 33.82 212 VAL A N 1
ATOM 1610 C CA . VAL A 1 220 ? 2.352 -9.187 -25.503 1.00 34.50 212 VAL A CA 1
ATOM 1611 C C . VAL A 1 220 ? 2.059 -8.777 -26.941 1.00 34.69 212 VAL A C 1
ATOM 1612 O O . VAL A 1 220 ? 2.147 -7.594 -27.296 1.00 34.57 212 VAL A O 1
ATOM 1616 N N . VAL A 1 221 ? 1.715 -9.777 -27.756 1.00 35.29 213 VAL A N 1
ATOM 1617 C CA . VAL A 1 221 ? 1.399 -9.574 -29.172 1.00 35.98 213 VAL A CA 1
ATOM 1618 C C . VAL A 1 221 ? -0.065 -9.823 -29.305 1.00 37.01 213 VAL A C 1
ATOM 1619 O O . VAL A 1 221 ? -0.574 -10.738 -28.691 1.00 37.66 213 VAL A O 1
ATOM 1623 N N . HIS A 1 222 ? -0.748 -8.978 -30.052 1.00 37.80 214 HIS A N 1
ATOM 1624 C CA . HIS A 1 222 ? -2.171 -9.122 -30.254 1.00 39.26 214 HIS A CA 1
ATOM 1625 C C . HIS A 1 222 ? -2.613 -8.546 -31.580 1.00 40.29 214 HIS A C 1
ATOM 1626 O O . HIS A 1 222 ? -1.899 -7.808 -32.215 1.00 40.24 214 HIS A O 1
ATOM 1633 N N . SER A 1 223 ? -3.796 -8.941 -31.997 1.00 41.73 215 SER A N 1
ATOM 1634 C CA . SER A 1 223 ? -4.405 -8.533 -33.244 1.00 43.98 215 SER A CA 1
ATOM 1635 C C . SER A 1 223 ? -5.854 -8.693 -32.893 1.00 46.84 215 SER A C 1
ATOM 1636 O O . SER A 1 223 ? -6.160 -8.736 -31.723 1.00 47.15 215 SER A O 1
ATOM 1639 N N . SER A 1 224 ? -6.770 -8.677 -33.844 1.00 49.34 216 SER A N 1
ATOM 1640 C CA . SER A 1 224 ? -8.159 -8.859 -33.459 1.00 52.07 216 SER A CA 1
ATOM 1641 C C . SER A 1 224 ? -8.461 -10.220 -32.847 1.00 52.36 216 SER A C 1
ATOM 1642 O O . SER A 1 224 ? -9.078 -10.309 -31.804 1.00 52.69 216 SER A O 1
ATOM 1645 N N . ALA A 1 225 ? -7.985 -11.282 -33.470 1.00 52.52 217 ALA A N 1
ATOM 1646 C CA . ALA A 1 225 ? -8.213 -12.610 -32.940 1.00 52.88 217 ALA A CA 1
ATOM 1647 C C . ALA A 1 225 ? -7.053 -13.079 -32.097 1.00 50.49 217 ALA A C 1
ATOM 1648 O O . ALA A 1 225 ? -7.209 -13.893 -31.205 1.00 50.85 217 ALA A O 1
ATOM 1650 N N . GLY A 1 226 ? -5.884 -12.546 -32.392 1.00 48.46 218 GLY A N 1
ATOM 1651 C CA . GLY A 1 226 ? -4.661 -12.979 -31.727 1.00 46.27 218 GLY A CA 1
ATOM 1652 C C . GLY A 1 226 ? -4.069 -14.246 -32.349 1.00 46.37 218 GLY A C 1
ATOM 1653 O O . GLY A 1 226 ? -3.306 -14.979 -31.706 1.00 45.33 218 GLY A O 1
ATOM 1654 N N . ILE A 1 227 ? -4.451 -14.531 -33.594 1.00 47.84 219 ILE A N 1
ATOM 1655 C CA . ILE A 1 227 ? -3.959 -15.716 -34.278 1.00 48.34 219 ILE A CA 1
ATOM 1656 C C . ILE A 1 227 ? -3.295 -15.451 -35.640 1.00 48.94 219 ILE A C 1
ATOM 1657 O O . ILE A 1 227 ? -2.196 -15.939 -35.889 1.00 48.24 219 ILE A O 1
ATOM 1662 N N . GLY A 1 228 ? -3.991 -14.817 -36.566 1.00 50.99 220 GLY A N 1
ATOM 1663 C CA . GLY A 1 228 ? -3.383 -14.599 -37.860 1.00 52.86 220 GLY A CA 1
ATOM 1664 C C . GLY A 1 228 ? -2.302 -13.564 -38.083 1.00 52.29 220 GLY A C 1
ATOM 1665 O O . GLY A 1 228 ? -1.245 -13.881 -38.602 1.00 52.00 220 GLY A O 1
ATOM 1666 N N . ARG A 1 229 ? -2.561 -12.327 -37.681 1.00 52.54 221 ARG A N 1
ATOM 1667 C CA . ARG A 1 229 ? -1.574 -11.267 -37.804 1.00 52.18 221 ARG A CA 1
ATOM 1668 C C . ARG A 1 229 ? -0.439 -11.440 -36.835 1.00 50.04 221 ARG A C 1
ATOM 1669 O O . ARG A 1 229 ? 0.711 -11.243 -37.159 1.00 49.58 221 ARG A O 1
ATOM 1677 N N . SER A 1 230 ? -0.817 -11.787 -35.618 1.00 49.18 222 SER A N 1
ATOM 1678 C CA . SER A 1 230 ? 0.098 -12.020 -34.532 1.00 47.76 222 SER A CA 1
ATOM 1679 C C . SER A 1 230 ? 0.960 -13.217 -34.776 1.00 47.43 222 SER A C 1
ATOM 1680 O O . SER A 1 230 ? 2.128 -13.220 -34.446 1.00 46.97 222 SER A O 1
ATOM 1683 N N . GLY A 1 231 ? 0.362 -14.252 -35.339 1.00 48.00 223 GLY A N 1
ATOM 1684 C CA . GLY A 1 231 ? 1.087 -15.473 -35.612 1.00 47.92 223 GLY A CA 1
ATOM 1685 C C . GLY A 1 231 ? 2.178 -15.229 -36.617 1.00 47.86 223 GLY A C 1
ATOM 1686 O O . GLY A 1 231 ? 3.250 -15.826 -36.537 1.00 48.03 223 GLY A O 1
ATOM 1687 N N . THR A 1 232 ? 1.889 -14.373 -37.584 1.00 48.08 224 THR A N 1
ATOM 1688 C CA . THR A 1 232 ? 2.872 -14.020 -38.589 1.00 48.72 224 THR A CA 1
ATOM 1689 C C . THR A 1 232 ? 4.084 -13.312 -37.975 1.00 46.89 224 THR A C 1
ATOM 1690 O O . THR A 1 232 ? 5.227 -13.638 -38.296 1.00 47.56 224 THR A O 1
ATOM 1694 N N . PHE A 1 233 ? 3.825 -12.367 -37.075 1.00 44.86 225 PHE A N 1
ATOM 1695 C CA . PHE A 1 233 ? 4.868 -11.576 -36.429 1.00 43.31 225 PHE A CA 1
ATOM 1696 C C . PHE A 1 233 ? 5.819 -12.467 -35.635 1.00 42.03 225 PHE A C 1
ATOM 1697 O O . PHE A 1 233 ? 7.043 -12.418 -35.810 1.00 42.36 225 PHE A O 1
ATOM 1705 N N . CYS A 1 234 ? 5.231 -13.307 -34.790 1.00 41.15 226 CYS A N 1
ATOM 1706 C CA . CYS A 1 234 ? 5.976 -14.284 -33.980 1.00 40.96 226 CYS A CA 1
ATOM 1707 C C . CYS A 1 234 ? 6.724 -15.365 -34.773 1.00 42.30 226 CYS A C 1
ATOM 1708 O O . CYS A 1 234 ? 7.851 -15.738 -34.408 1.00 42.91 226 CYS A O 1
ATOM 1711 N N . LEU A 1 235 ? 6.097 -15.870 -35.838 1.00 42.88 227 LEU A N 1
ATOM 1712 C CA . LEU A 1 235 ? 6.713 -16.894 -36.667 1.00 44.34 227 LEU A CA 1
ATOM 1713 C C . LEU A 1 235 ? 7.941 -16.303 -37.350 1.00 45.47 227 LEU A C 1
ATOM 1714 O O . LEU A 1 235 ? 8.989 -16.957 -37.453 1.00 46.94 227 LEU A O 1
ATOM 1719 N N . ALA A 1 236 ? 7.787 -15.067 -37.832 1.00 45.06 228 ALA A N 1
ATOM 1720 C CA . ALA A 1 236 ? 8.846 -14.354 -38.542 1.00 45.93 228 ALA A CA 1
ATOM 1721 C C . ALA A 1 236 ? 10.059 -14.100 -37.656 1.00 45.28 228 ALA A C 1
ATOM 1722 O O . ALA A 1 236 ? 11.205 -14.402 -38.039 1.00 47.02 228 ALA A O 1
ATOM 1724 N N . ASP A 1 237 ? 9.789 -13.577 -36.461 1.00 42.83 229 ASP A N 1
ATOM 1725 C CA . ASP A 1 237 ? 10.846 -13.230 -35.535 1.00 42.45 229 ASP A CA 1
ATOM 1726 C C . ASP A 1 237 ? 11.628 -14.471 -35.150 1.00 43.56 229 ASP A C 1
ATOM 1727 O O . ASP A 1 237 ? 12.862 -14.476 -35.153 1.00 45.03 229 ASP A O 1
ATOM 1732 N N . THR A 1 238 ? 10.898 -15.535 -34.855 1.00 43.45 230 THR A N 1
ATOM 1733 C CA . THR A 1 238 ? 11.510 -16.780 -34.411 1.00 45.18 230 THR A CA 1
ATOM 1734 C C . THR A 1 238 ? 12.383 -17.418 -35.506 1.00 47.84 230 THR A C 1
ATOM 1735 O O . THR A 1 238 ? 13.514 -17.836 -35.230 1.00 49.41 230 THR A O 1
ATOM 1739 N N . CYS A 1 239 ? 11.875 -17.487 -36.739 1.00 48.79 231 CYS A N 1
ATOM 1740 C CA . CYS A 1 239 ? 12.646 -18.113 -37.818 1.00 52.00 231 CYS A CA 1
ATOM 1741 C C . CYS A 1 239 ? 13.959 -17.378 -37.992 1.00 54.01 231 CYS A C 1
ATOM 1742 O O . CYS A 1 239 ? 15.015 -18.010 -38.095 1.00 56.53 231 CYS A O 1
ATOM 1745 N N . LEU A 1 240 ? 13.874 -16.041 -37.982 1.00 53.21 232 LEU A N 1
ATOM 1746 C CA . LEU A 1 240 ? 15.026 -15.147 -38.129 1.00 54.91 232 LEU A CA 1
ATOM 1747 C C . LEU A 1 240 ? 15.987 -15.266 -36.960 1.00 55.61 232 LEU A C 1
ATOM 1748 O O . LEU A 1 240 ? 17.198 -15.155 -37.138 1.00 58.39 232 LEU A O 1
ATOM 1753 N N . LEU A 1 241 ? 15.446 -15.439 -35.756 1.00 53.55 233 LEU A N 1
ATOM 1754 C CA . LEU A 1 241 ? 16.289 -15.660 -34.597 1.00 54.56 233 LEU A CA 1
ATOM 1755 C C . LEU A 1 241 ? 17.060 -16.955 -34.792 1.00 57.31 233 LEU A C 1
ATOM 1756 O O . LEU A 1 241 ? 18.285 -16.997 -34.593 1.00 60.00 233 LEU A O 1
ATOM 1761 N N . LEU A 1 242 ? 16.340 -17.998 -35.218 1.00 56.90 234 LEU A N 1
ATOM 1762 C CA . LEU A 1 242 ? 16.915 -19.333 -35.324 1.00 59.22 234 LEU A CA 1
ATOM 1763 C C . LEU A 1 242 ? 18.078 -19.313 -36.275 1.00 62.68 234 LEU A C 1
ATOM 1764 O O . LEU A 1 242 ? 19.141 -19.835 -35.966 1.00 65.60 234 LEU A O 1
ATOM 1769 N N . MET A 1 243 ? 17.889 -18.664 -37.412 1.00 62.88 235 MET A N 1
ATOM 1770 C CA . MET A 1 243 ? 18.928 -18.634 -38.422 1.00 66.68 235 MET A CA 1
ATOM 1771 C C . MET A 1 243 ? 20.206 -18.000 -37.882 1.00 68.78 235 MET A C 1
ATOM 1772 O O . MET A 1 243 ? 21.312 -18.486 -38.154 1.00 72.57 235 MET A O 1
ATOM 1777 N N . ASP A 1 244 ? 20.052 -16.955 -37.075 1.00 66.67 236 ASP A N 1
ATOM 1778 C CA . ASP A 1 244 ? 21.206 -16.303 -36.484 1.00 68.99 236 ASP A CA 1
ATOM 1779 C C . ASP A 1 244 ? 21.911 -17.242 -35.527 1.00 70.82 236 ASP A C 1
ATOM 1780 O O . ASP A 1 244 ? 23.125 -17.456 -35.616 1.00 74.85 236 ASP A O 1
ATOM 1785 N N . LYS A 1 245 ? 21.127 -17.834 -34.636 1.00 68.20 237 LYS A N 1
ATOM 1786 C CA . LYS A 1 245 ? 21.657 -18.692 -33.591 1.00 69.52 237 LYS A CA 1
ATOM 1787 C C . LYS A 1 245 ? 22.303 -19.956 -34.160 1.00 72.69 237 LYS A C 1
ATOM 1788 O O . LYS A 1 245 ? 23.406 -20.340 -33.772 1.00 76.61 237 LYS A O 1
ATOM 1790 N N . ARG A 1 246 ? 21.640 -20.559 -35.134 1.00 71.30 238 ARG A N 1
ATOM 1791 C CA . ARG A 1 246 ? 22.016 -21.885 -35.587 1.00 73.76 238 ARG A CA 1
ATOM 1792 C C . ARG A 1 246 ? 23.362 -21.972 -36.306 1.00 78.81 238 ARG A C 1
ATOM 1793 O O . ARG A 1 246 ? 23.881 -20.989 -36.846 1.00 79.42 238 ARG A O 1
ATOM 1801 N N . LYS A 1 247 ? 23.939 -23.167 -36.241 1.00 83.00 239 LYS A N 1
ATOM 1802 C CA . LYS A 1 247 ? 25.180 -23.483 -36.939 1.00 88.76 239 LYS A CA 1
ATOM 1803 C C . LYS A 1 247 ? 25.007 -23.467 -38.460 1.00 90.08 239 LYS A C 1
ATOM 1804 O O . LYS A 1 247 ? 25.846 -22.914 -39.167 1.00 93.02 239 LYS A O 1
ATOM 1806 N N . ASP A 1 248 ? 23.927 -24.071 -38.958 1.00 88.33 240 ASP A N 1
ATOM 1807 C CA . ASP A 1 248 ? 23.557 -23.942 -40.366 1.00 89.02 240 ASP A CA 1
ATOM 1808 C C . ASP A 1 248 ? 22.197 -23.278 -40.475 1.00 84.58 240 ASP A C 1
ATOM 1809 O O . ASP A 1 248 ? 21.190 -23.915 -40.167 1.00 82.62 240 ASP A O 1
ATOM 1811 N N . PRO A 1 249 ? 22.159 -22.000 -40.906 1.00 83.37 241 PRO A N 1
ATOM 1812 C CA . PRO A 1 249 ? 20.907 -21.247 -41.074 1.00 79.14 241 PRO A CA 1
ATOM 1813 C C . PRO A 1 249 ? 19.927 -21.903 -42.059 1.00 79.29 241 PRO A C 1
ATOM 1814 O O . PRO A 1 249 ? 18.704 -21.738 -41.915 1.00 75.94 241 PRO A O 1
ATOM 1818 N N . SER A 1 250 ? 20.463 -22.645 -43.030 1.00 83.41 242 SER A N 1
ATOM 1819 C CA . SER A 1 250 ? 19.667 -23.320 -44.060 1.00 84.16 242 SER A CA 1
ATOM 1820 C C . SER A 1 250 ? 18.680 -24.349 -43.475 1.00 82.22 242 SER A C 1
ATOM 1821 O O . SER A 1 250 ? 17.663 -24.657 -44.095 1.00 81.75 242 SER A O 1
ATOM 1824 N N . SER A 1 251 ? 18.999 -24.884 -42.296 1.00 81.53 243 SER A N 1
ATOM 1825 C CA . SER A 1 251 ? 18.172 -25.885 -41.616 1.00 79.91 243 SER A CA 1
ATOM 1826 C C . SER A 1 251 ? 16.792 -25.373 -41.202 1.00 75.10 243 SER A C 1
ATOM 1827 O O . SER A 1 251 ? 15.855 -26.156 -41.082 1.00 74.70 243 SER A O 1
ATOM 1830 N N . VAL A 1 252 ? 16.677 -24.079 -40.928 1.00 71.77 244 VAL A N 1
ATOM 1831 C CA . VAL A 1 252 ? 15.429 -23.539 -40.416 1.00 67.53 244 VAL A CA 1
ATOM 1832 C C . VAL A 1 252 ? 14.277 -23.756 -41.400 1.00 67.80 244 VAL A C 1
ATOM 1833 O O . VAL A 1 252 ? 14.306 -23.294 -42.549 1.00 69.13 244 VAL A O 1
ATOM 1837 N N . ASP A 1 253 ? 13.253 -24.453 -40.921 1.00 66.94 245 ASP A N 1
ATOM 1838 C CA . ASP A 1 253 ? 12.055 -24.731 -41.701 1.00 67.43 245 ASP A CA 1
ATOM 1839 C C . ASP A 1 253 ? 10.867 -23.973 -41.123 1.00 64.15 245 ASP A C 1
ATOM 1840 O O . ASP A 1 253 ? 10.457 -24.238 -39.990 1.00 62.78 245 ASP A O 1
ATOM 1845 N N . ILE A 1 254 ? 10.304 -23.053 -41.907 1.00 63.20 246 ILE A N 1
ATOM 1846 C CA . ILE A 1 254 ? 9.187 -22.237 -41.443 1.00 59.88 246 ILE A CA 1
ATOM 1847 C C . ILE A 1 254 ? 7.999 -23.114 -41.032 1.00 59.13 246 ILE A C 1
ATOM 1848 O O . ILE A 1 254 ? 7.375 -22.881 -39.993 1.00 56.46 246 ILE A O 1
ATOM 1853 N N . LYS A 1 255 ? 7.724 -24.145 -41.836 1.00 61.78 247 LYS A N 1
ATOM 1854 C CA . LYS A 1 255 ? 6.605 -25.053 -41.596 1.00 62.04 247 LYS A CA 1
ATOM 1855 C C . LYS A 1 255 ? 6.801 -25.745 -40.242 1.00 60.91 247 LYS A C 1
ATOM 1856 O O . LYS A 1 255 ? 5.849 -25.875 -39.466 1.00 59.62 247 LYS A O 1
ATOM 1858 N N . LYS A 1 256 ? 8.038 -26.156 -39.952 1.00 61.66 248 LYS A N 1
ATOM 1859 C CA . LYS A 1 256 ? 8.361 -26.764 -38.667 1.00 61.16 248 LYS A CA 1
ATOM 1860 C C . LYS A 1 256 ? 8.117 -25.783 -37.541 1.00 56.75 248 LYS A C 1
ATOM 1861 O O . LYS A 1 256 ? 7.557 -26.129 -36.504 1.00 55.84 248 LYS A O 1
ATOM 1867 N N . VAL A 1 257 ? 8.561 -24.553 -37.752 1.00 54.34 249 VAL A N 1
ATOM 1868 C CA . VAL A 1 257 ? 8.439 -23.532 -36.725 1.00 50.65 249 VAL A CA 1
ATOM 1869 C C . VAL A 1 257 ? 6.971 -23.194 -36.477 1.00 48.29 249 VAL A C 1
ATOM 1870 O O . VAL A 1 257 ? 6.556 -23.070 -35.326 1.00 46.90 249 VAL A O 1
ATOM 1874 N N . LEU A 1 258 ? 6.176 -23.085 -37.539 1.00 48.26 250 LEU A N 1
ATOM 1875 C CA . LEU A 1 258 ? 4.780 -22.707 -37.362 1.00 47.02 250 LEU A CA 1
ATOM 1876 C C . LEU A 1 258 ? 4.007 -23.757 -36.536 1.00 48.50 250 LEU A C 1
ATOM 1877 O O . LEU A 1 258 ? 3.222 -23.404 -35.635 1.00 47.65 250 LEU A O 1
ATOM 1882 N N . LEU A 1 259 ? 4.250 -25.036 -36.830 1.00 50.71 251 LEU A N 1
ATOM 1883 C CA . LEU A 1 259 ? 3.603 -26.135 -36.137 1.00 51.62 251 LEU A CA 1
ATOM 1884 C C . LEU A 1 259 ? 4.045 -26.263 -34.687 1.00 50.98 251 LEU A C 1
ATOM 1885 O O . LEU A 1 259 ? 3.306 -26.762 -33.857 1.00 51.26 251 LEU A O 1
ATOM 1890 N N . GLU A 1 260 ? 5.277 -25.878 -34.392 1.00 51.10 252 GLU A N 1
ATOM 1891 C CA . GLU A 1 260 ? 5.713 -25.832 -32.997 1.00 51.34 252 GLU A CA 1
ATOM 1892 C C . GLU A 1 260 ? 4.957 -24.774 -32.212 1.00 49.18 252 GLU A C 1
ATOM 1893 O O . GLU A 1 260 ? 4.582 -24.981 -31.070 1.00 49.35 252 GLU A O 1
ATOM 1899 N N . MET A 1 261 ? 4.754 -23.624 -32.832 1.00 47.68 253 MET A N 1
ATOM 1900 C CA . MET A 1 261 ? 4.001 -22.551 -32.198 1.00 45.79 253 MET A CA 1
ATOM 1901 C C . MET A 1 261 ? 2.537 -22.949 -31.997 1.00 46.68 253 MET A C 1
ATOM 1902 O O . MET A 1 261 ? 1.916 -22.564 -30.987 1.00 46.25 253 MET A O 1
ATOM 1907 N N . ARG A 1 262 ? 1.990 -23.692 -32.969 1.00 48.03 254 ARG A N 1
ATOM 1908 C CA . ARG A 1 262 ? 0.581 -24.090 -32.961 1.00 48.80 254 ARG A CA 1
ATOM 1909 C C . ARG A 1 262 ? 0.277 -25.118 -31.876 1.00 50.12 254 ARG A C 1
ATOM 1910 O O . ARG A 1 262 ? -0.885 -25.418 -31.597 1.00 51.48 254 ARG A O 1
ATOM 1918 N N . LYS A 1 263 ? 1.331 -25.673 -31.286 1.00 50.14 255 LYS A N 1
ATOM 1919 C CA . LYS A 1 263 ? 1.207 -26.484 -30.089 1.00 51.17 255 LYS A CA 1
ATOM 1920 C C . LYS A 1 263 ? 0.727 -25.585 -28.942 1.00 49.53 255 LYS A C 1
ATOM 1921 O O . LYS A 1 263 ? -0.057 -26.008 -28.090 1.00 51.35 255 LYS A O 1
ATOM 1927 N N . PHE A 1 264 ? 1.237 -24.356 -28.911 1.00 46.24 256 PHE A N 1
ATOM 1928 C CA . PHE A 1 264 ? 0.885 -23.365 -27.889 1.00 44.42 256 PHE A CA 1
ATOM 1929 C C . PHE A 1 264 ? -0.415 -22.595 -28.054 1.00 44.02 256 PHE A C 1
ATOM 1930 O O . PHE A 1 264 ? -1.057 -22.233 -27.069 1.00 44.48 256 PHE A O 1
ATOM 1938 N N . ARG A 1 265 ? -0.745 -22.258 -29.293 1.00 43.24 257 ARG A N 1
ATOM 1939 C CA . ARG A 1 265 ? -2.003 -21.585 -29.572 1.00 42.70 257 ARG A CA 1
ATOM 1940 C C . ARG A 1 265 ? -2.559 -22.057 -30.881 1.00 43.38 257 ARG A C 1
ATOM 1941 O O . ARG A 1 265 ? -1.841 -22.136 -31.864 1.00 42.82 257 ARG A O 1
ATOM 1949 N N . MET A 1 266 ? -3.852 -22.330 -30.906 1.00 45.09 258 MET A N 1
ATOM 1950 C CA . MET A 1 266 ? -4.498 -22.763 -32.134 1.00 47.18 258 MET A CA 1
ATOM 1951 C C . MET A 1 266 ? -4.465 -21.681 -33.213 1.00 46.10 258 MET A C 1
ATOM 1952 O O . MET A 1 266 ? -4.369 -20.487 -32.919 1.00 44.49 258 MET A O 1
ATOM 1957 N N . GLY A 1 267 ? -4.482 -22.120 -34.465 1.00 47.32 259 GLY A N 1
ATOM 1958 C CA . GLY A 1 267 ? -4.853 -21.271 -35.586 1.00 47.47 259 GLY A CA 1
ATOM 1959 C C . GLY A 1 267 ? -3.897 -20.191 -36.039 1.00 45.21 259 GLY A C 1
ATOM 1960 O O . GLY A 1 267 ? -4.282 -19.331 -36.827 1.00 45.52 259 GLY A O 1
ATOM 1961 N N . LEU A 1 268 ? -2.653 -20.252 -35.575 1.00 43.37 260 LEU A N 1
ATOM 1962 C CA . LEU A 1 268 ? -1.675 -19.218 -35.882 1.00 41.51 260 LEU A CA 1
ATOM 1963 C C . LEU A 1 268 ? -1.473 -19.162 -37.393 1.00 43.37 260 LEU A C 1
ATOM 1964 O O . LEU A 1 268 ? -1.301 -20.204 -38.043 1.00 45.08 260 LEU A O 1
ATOM 1969 N N . ILE A 1 269 ? -1.522 -17.937 -37.928 1.00 43.35 261 ILE A N 1
ATOM 1970 C CA . ILE A 1 269 ? -1.575 -17.672 -39.373 1.00 45.81 261 ILE A CA 1
ATOM 1971 C C . ILE A 1 269 ? -2.865 -18.176 -40.009 1.00 49.17 261 ILE A C 1
ATOM 1972 O O . ILE A 1 269 ? -3.056 -19.376 -40.173 1.00 51.13 261 ILE A O 1
ATOM 1977 N N . GLN A 1 270 ? -3.756 -17.262 -40.371 1.00 50.41 262 GLN A N 1
ATOM 1978 C CA . GLN A 1 270 ? -5.083 -17.678 -40.810 1.00 53.85 262 GLN A CA 1
ATOM 1979 C C . GLN A 1 270 ? -5.298 -17.871 -42.308 1.00 57.87 262 GLN A C 1
ATOM 1980 O O . GLN A 1 270 ? -6.314 -18.431 -42.715 1.00 61.05 262 GLN A O 1
ATOM 1986 N N . THR A 1 271 ? -4.343 -17.473 -43.137 1.00 58.21 263 THR A N 1
ATOM 1987 C CA . THR A 1 271 ? -4.577 -17.548 -44.580 1.00 62.34 263 THR A CA 1
ATOM 1988 C C . THR A 1 271 ? -3.396 -18.113 -45.344 1.00 63.08 263 THR A C 1
ATOM 1989 O O . THR A 1 271 ? -2.283 -18.191 -44.823 1.00 60.69 263 THR A O 1
ATOM 1993 N N . ALA A 1 272 ? -3.659 -18.578 -46.559 1.00 66.82 264 ALA A N 1
ATOM 1994 C CA . ALA A 1 272 ? -2.581 -19.013 -47.421 1.00 68.03 264 ALA A CA 1
ATOM 1995 C C . ALA A 1 272 ? -1.765 -17.780 -47.766 1.00 67.04 264 ALA A C 1
ATOM 1996 O O . ALA A 1 272 ? -0.536 -17.837 -47.848 1.00 65.65 264 ALA A O 1
ATOM 1998 N N . ASP A 1 273 ? -2.472 -16.660 -47.938 1.00 68.31 265 ASP A N 1
ATOM 1999 C CA . ASP A 1 273 ? -1.860 -15.368 -48.268 1.00 68.55 265 ASP A CA 1
ATOM 2000 C C . ASP A 1 273 ? -0.934 -14.878 -47.153 1.00 64.40 265 ASP A C 1
ATOM 2001 O O . ASP A 1 273 ? 0.118 -14.290 -47.417 1.00 63.97 265 ASP A O 1
ATOM 2003 N N . GLN A 1 274 ? -1.341 -15.099 -45.909 1.00 61.86 266 GLN A N 1
ATOM 2004 C CA . GLN A 1 274 ? -0.478 -14.794 -44.773 1.00 58.55 266 GLN A CA 1
ATOM 2005 C C . GLN A 1 274 ? 0.759 -15.705 -44.767 1.00 57.79 266 GLN A C 1
ATOM 2006 O O . GLN A 1 274 ? 1.878 -15.242 -44.544 1.00 56.59 266 GLN A O 1
ATOM 2012 N N . LEU A 1 275 ? 0.555 -16.985 -45.058 1.00 58.92 267 LEU A N 1
ATOM 2013 C CA . LEU A 1 275 ? 1.643 -17.953 -45.053 1.00 58.45 267 LEU A CA 1
ATOM 2014 C C . LEU A 1 275 ? 2.682 -17.560 -46.087 1.00 60.20 267 LEU A C 1
ATOM 2015 O O . LEU A 1 275 ? 3.876 -17.590 -45.813 1.00 59.03 267 LEU A O 1
ATOM 2020 N N . ARG A 1 276 ? 2.233 -17.189 -47.278 1.00 63.54 268 ARG A N 1
ATOM 2021 C CA . ARG A 1 276 ? 3.177 -16.783 -48.312 1.00 66.24 268 ARG A CA 1
ATOM 2022 C C . ARG A 1 276 ? 3.977 -15.574 -47.851 1.00 64.42 268 ARG A C 1
ATOM 2023 O O . ARG A 1 276 ? 5.186 -15.512 -48.090 1.00 65.07 268 ARG A O 1
ATOM 2031 N N . PHE A 1 277 ? 3.312 -14.633 -47.174 1.00 62.50 269 PHE A N 1
ATOM 2032 C CA . PHE A 1 277 ? 3.967 -13.417 -46.687 1.00 60.85 269 PHE A CA 1
ATOM 2033 C C . PHE A 1 277 ? 5.039 -13.695 -45.645 1.00 58.26 269 PHE A C 1
ATOM 2034 O O . PHE A 1 277 ? 6.098 -13.054 -45.650 1.00 58.03 269 PHE A O 1
ATOM 2042 N N . SER A 1 278 ? 4.751 -14.633 -44.742 1.00 56.77 270 SER A N 1
ATOM 2043 C CA . SER A 1 278 ? 5.698 -15.003 -43.684 1.00 55.01 270 SER A CA 1
ATOM 2044 C C . SER A 1 278 ? 7.000 -15.479 -44.328 1.00 57.18 270 SER A C 1
ATOM 2045 O O . SER A 1 278 ? 8.098 -15.100 -43.902 1.00 56.57 270 SER A O 1
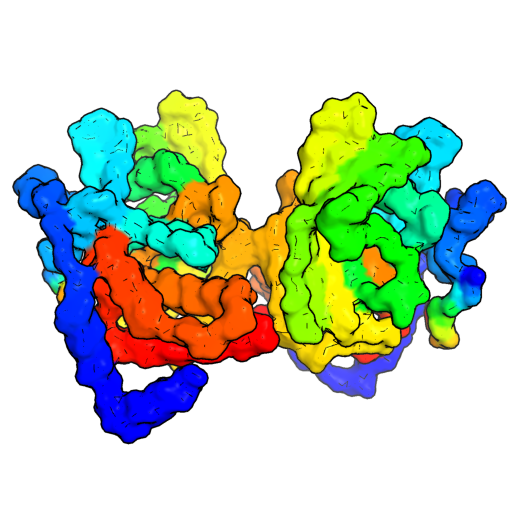ATOM 2048 N N . TYR A 1 279 ? 6.854 -16.282 -45.382 1.00 60.00 271 TYR A N 1
ATOM 2049 C CA . TYR A 1 279 ? 7.988 -16.737 -46.169 1.00 62.60 271 TYR A CA 1
ATOM 2050 C C . TYR A 1 279 ? 8.745 -15.563 -46.728 1.00 63.23 271 TYR A C 1
ATOM 2051 O O . TYR A 1 279 ? 9.948 -15.452 -46.524 1.00 63.47 271 TYR A O 1
ATOM 2060 N N . LEU A 1 280 ? 8.023 -14.666 -47.386 1.00 63.73 272 LEU A N 1
ATOM 2061 C CA . LEU A 1 280 ? 8.645 -13.525 -48.015 1.00 65.26 272 LEU A CA 1
ATOM 2062 C C . LEU A 1 280 ? 9.343 -12.701 -46.946 1.00 62.44 272 LEU A C 1
ATOM 2063 O O . LEU A 1 280 ? 10.511 -12.328 -47.097 1.00 63.89 272 LEU A O 1
ATOM 2068 N N . ALA A 1 281 ? 8.641 -12.465 -45.842 1.00 58.61 273 ALA A N 1
ATOM 2069 C CA . ALA A 1 281 ? 9.187 -11.649 -44.775 1.00 55.78 273 ALA A CA 1
ATOM 2070 C C . ALA A 1 281 ? 10.446 -12.304 -44.201 1.00 55.16 273 ALA A C 1
ATOM 2071 O O . ALA A 1 281 ? 11.487 -11.651 -44.042 1.00 55.75 273 ALA A O 1
ATOM 2073 N N . VAL A 1 282 ? 10.362 -13.606 -43.943 1.00 54.51 274 VAL A N 1
ATOM 2074 C CA . VAL A 1 282 ? 11.499 -14.343 -43.407 1.00 54.71 274 VAL A CA 1
ATOM 2075 C C . VAL A 1 282 ? 12.624 -14.378 -44.413 1.00 58.84 274 VAL A C 1
ATOM 2076 O O . VAL A 1 282 ? 13.792 -14.240 -44.047 1.00 59.71 274 VAL A O 1
ATOM 2080 N N . ILE A 1 283 ? 12.269 -14.555 -45.684 1.00 61.84 275 ILE A N 1
ATOM 2081 C CA . ILE A 1 283 ? 13.260 -14.586 -46.750 1.00 66.06 275 ILE A CA 1
ATOM 2082 C C . ILE A 1 283 ? 13.961 -13.238 -46.825 1.00 67.13 275 ILE A C 1
ATOM 2083 O O . ILE A 1 283 ? 15.190 -13.180 -46.761 1.00 68.66 275 ILE A O 1
ATOM 2088 N N . GLU A 1 284 ? 13.184 -12.162 -46.932 1.00 66.88 276 GLU A N 1
ATOM 2089 C CA . GLU A 1 284 ? 13.752 -10.807 -46.980 1.00 68.74 276 GLU A CA 1
ATOM 2090 C C . GLU A 1 284 ? 14.450 -10.433 -45.674 1.00 66.19 276 GLU A C 1
ATOM 2091 O O . GLU A 1 284 ? 15.491 -9.758 -45.679 1.00 67.84 276 GLU A O 1
ATOM 2097 N N . GLY A 1 285 ? 13.878 -10.895 -44.562 1.00 62.39 277 GLY A N 1
ATOM 2098 C CA . GLY A 1 285 ? 14.425 -10.587 -43.260 1.00 60.13 277 GLY A CA 1
ATOM 2099 C C . GLY A 1 285 ? 15.844 -11.099 -43.128 1.00 62.00 277 GLY A C 1
ATOM 2100 O O . GLY A 1 285 ? 16.713 -10.374 -42.641 1.00 62.98 277 GLY A O 1
ATOM 2101 N N . ALA A 1 286 ? 16.104 -12.313 -43.609 1.00 62.96 278 ALA A N 1
ATOM 2102 C CA . ALA A 1 286 ? 17.434 -12.901 -43.451 1.00 64.81 278 ALA A CA 1
ATOM 2103 C C . ALA A 1 286 ? 18.477 -12.414 -44.472 1.00 68.78 278 ALA A C 1
ATOM 2104 O O . ALA A 1 286 ? 19.659 -12.736 -44.358 1.00 71.10 278 ALA A O 1
ATOM 2106 N N . LYS A 1 287 ? 18.045 -11.642 -45.462 1.00 69.92 279 LYS A N 1
ATOM 2107 C CA . LYS A 1 287 ? 18.992 -10.993 -46.346 1.00 74.14 279 LYS A CA 1
ATOM 2108 C C . LYS A 1 287 ? 19.672 -9.952 -45.476 1.00 73.54 279 LYS A C 1
ATOM 2109 O O . LYS A 1 287 ? 20.881 -9.725 -45.570 1.00 76.82 279 LYS A O 1
ATOM 2111 N N . PHE A 1 288 ? 18.865 -9.341 -44.606 1.00 69.48 280 PHE A N 1
ATOM 2112 C CA . PHE A 1 288 ? 19.331 -8.268 -43.732 1.00 68.76 280 PHE A CA 1
ATOM 2113 C C . PHE A 1 288 ? 20.287 -8.800 -42.683 1.00 68.53 280 PHE A C 1
ATOM 2114 O O . PHE A 1 288 ? 21.389 -8.279 -42.515 1.00 71.38 280 PHE A O 1
ATOM 2122 N N . ILE A 1 289 ? 19.865 -9.838 -41.979 1.00 65.58 281 ILE A N 1
ATOM 2123 C CA . ILE A 1 289 ? 20.695 -10.399 -40.929 1.00 65.86 281 ILE A CA 1
ATOM 2124 C C . ILE A 1 289 ? 22.014 -10.896 -41.525 1.00 70.58 281 ILE A C 1
ATOM 2125 O O . ILE A 1 289 ? 23.082 -10.749 -40.922 1.00 72.64 281 ILE A O 1
ATOM 2130 N N . MET A 1 290 ? 21.926 -11.447 -42.735 1.00 72.64 282 MET A N 1
ATOM 2131 C CA . MET A 1 290 ? 23.094 -11.942 -43.460 1.00 77.39 282 MET A CA 1
ATOM 2132 C C . MET A 1 290 ? 23.742 -10.856 -44.297 1.00 80.91 282 MET A C 1
ATOM 2133 O O . MET A 1 290 ? 23.862 -9.718 -43.858 1.00 80.49 282 MET A O 1
ATOM 2135 N N . ILE B 1 18 ? 17.722 14.295 -49.779 1.00 112.30 10 ILE B N 1
ATOM 2136 C CA . ILE B 1 18 ? 18.788 13.518 -50.385 1.00 111.03 10 ILE B CA 1
ATOM 2137 C C . ILE B 1 18 ? 19.640 14.367 -51.338 1.00 113.38 10 ILE B C 1
ATOM 2138 O O . ILE B 1 18 ? 19.116 15.066 -52.195 1.00 114.59 10 ILE B O 1
ATOM 2140 N N . ASP B 1 19 ? 20.957 14.318 -51.159 1.00 114.46 11 ASP B N 1
ATOM 2141 C CA . ASP B 1 19 ? 21.907 14.991 -52.043 1.00 115.47 11 ASP B CA 1
ATOM 2142 C C . ASP B 1 19 ? 23.114 14.091 -52.266 1.00 118.39 11 ASP B C 1
ATOM 2143 O O . ASP B 1 19 ? 23.458 13.307 -51.392 1.00 117.52 11 ASP B O 1
ATOM 2145 N N . LYS B 1 20 ? 23.753 14.186 -53.427 1.00 122.07 12 LYS B N 1
ATOM 2146 C CA . LYS B 1 20 ? 24.943 13.381 -53.706 1.00 125.47 12 LYS B CA 1
ATOM 2147 C C . LYS B 1 20 ? 26.071 14.186 -54.314 1.00 117.11 12 LYS B C 1
ATOM 2148 O O . LYS B 1 20 ? 26.734 13.723 -55.239 1.00 118.65 12 LYS B O 1
ATOM 2150 N N . SER B 1 21 ? 26.290 15.386 -53.803 1.00 113.27 13 SER B N 1
ATOM 2151 C CA . SER B 1 21 ? 26.920 16.424 -54.592 1.00 113.55 13 SER B CA 1
ATOM 2152 C C . SER B 1 21 ? 28.294 16.005 -55.074 1.00 117.95 13 SER B C 1
ATOM 2153 O O . SER B 1 21 ? 28.657 16.256 -56.216 1.00 122.06 13 SER B O 1
ATOM 2155 N N . GLY B 1 22 ? 29.049 15.337 -54.223 1.00 117.19 14 GLY B N 1
ATOM 2156 C CA . GLY B 1 22 ? 30.363 14.889 -54.621 1.00 121.79 14 GLY B CA 1
ATOM 2157 C C . GLY B 1 22 ? 31.366 15.908 -55.124 1.00 125.07 14 GLY B C 1
ATOM 2158 O O . GLY B 1 22 ? 31.988 15.687 -56.155 1.00 130.61 14 GLY B O 1
ATOM 2159 N N . SER B 1 23 ? 31.585 16.997 -54.394 1.00 122.69 15 SER B N 1
ATOM 2160 C CA . SER B 1 23 ? 30.746 17.492 -53.308 1.00 116.88 15 SER B CA 1
ATOM 2161 C C . SER B 1 23 ? 30.865 16.778 -51.971 1.00 113.43 15 SER B C 1
ATOM 2162 O O . SER B 1 23 ? 30.206 17.168 -51.012 1.00 115.57 15 SER B O 1
ATOM 2165 N N . TRP B 1 24 ? 31.700 15.754 -51.878 1.00 108.34 16 TRP B N 1
ATOM 2166 C CA . TRP B 1 24 ? 31.914 15.138 -50.581 1.00 104.03 16 TRP B CA 1
ATOM 2167 C C . TRP B 1 24 ? 33.257 15.549 -50.065 1.00 102.92 16 TRP B C 1
ATOM 2168 O O . TRP B 1 24 ? 33.451 15.714 -48.873 1.00 98.77 16 TRP B O 1
ATOM 2179 N N . ALA B 1 25 ? 34.195 15.757 -50.970 1.00 107.10 17 ALA B N 1
ATOM 2180 C CA . ALA B 1 25 ? 35.462 16.315 -50.564 1.00 107.13 17 ALA B CA 1
ATOM 2181 C C . ALA B 1 25 ? 35.204 17.700 -50.028 1.00 105.32 17 ALA B C 1
ATOM 2182 O O . ALA B 1 25 ? 35.806 18.128 -49.046 1.00 102.28 17 ALA B O 1
ATOM 2184 N N . ALA B 1 26 ? 34.328 18.421 -50.713 1.00 107.40 18 ALA B N 1
ATOM 2185 C CA . ALA B 1 26 ? 34.068 19.795 -50.339 1.00 106.77 18 ALA B CA 1
ATOM 2186 C C . ALA B 1 26 ? 33.429 19.960 -48.973 1.00 101.47 18 ALA B C 1
ATOM 2187 O O . ALA B 1 26 ? 33.921 20.712 -48.146 1.00 99.73 18 ALA B O 1
ATOM 2189 N N . ILE B 1 27 ? 32.381 19.198 -48.706 1.00 99.39 19 ILE B N 1
ATOM 2190 C CA . ILE B 1 27 ? 31.679 19.357 -47.450 1.00 95.23 19 ILE B CA 1
ATOM 2191 C C . ILE B 1 27 ? 32.658 18.988 -46.371 1.00 92.07 19 ILE B C 1
ATOM 2192 O O . ILE B 1 27 ? 32.733 19.620 -45.333 1.00 89.54 19 ILE B O 1
ATOM 2194 N N . TYR B 1 28 ? 33.417 17.944 -46.653 1.00 92.73 20 TYR B N 1
ATOM 2195 C CA . TYR B 1 28 ? 34.427 17.443 -45.752 1.00 90.45 20 TYR B CA 1
ATOM 2196 C C . TYR B 1 28 ? 35.511 18.484 -45.539 1.00 88.73 20 TYR B C 1
ATOM 2197 O O . TYR B 1 28 ? 36.075 18.577 -44.462 1.00 86.43 20 TYR B O 1
ATOM 2206 N N . GLN B 1 29 ? 35.831 19.238 -46.583 1.00 96.16 21 GLN B N 1
ATOM 2207 C CA . GLN B 1 29 ? 36.838 20.291 -46.469 1.00 98.11 21 GLN B CA 1
ATOM 2208 C C . GLN B 1 29 ? 36.431 21.373 -45.474 1.00 95.52 21 GLN B C 1
ATOM 2209 O O . GLN B 1 29 ? 37.230 21.808 -44.644 1.00 94.65 21 GLN B O 1
ATOM 2215 N N . ASP B 1 30 ? 35.175 21.787 -45.545 1.00 94.69 22 ASP B N 1
ATOM 2216 C CA . ASP B 1 30 ? 34.666 22.829 -44.673 1.00 92.55 22 ASP B CA 1
ATOM 2217 C C . ASP B 1 30 ? 34.707 22.390 -43.227 1.00 88.01 22 ASP B C 1
ATOM 2218 O O . ASP B 1 30 ? 35.042 23.166 -42.344 1.00 87.01 22 ASP B O 1
ATOM 2223 N N . ILE B 1 31 ? 34.368 21.130 -43.001 1.00 85.80 23 ILE B N 1
ATOM 2224 C CA . ILE B 1 31 ? 34.279 20.562 -41.668 1.00 78.99 23 ILE B CA 1
ATOM 2225 C C . ILE B 1 31 ? 35.615 20.585 -40.957 1.00 81.73 23 ILE B C 1
ATOM 2226 O O . ILE B 1 31 ? 35.673 20.802 -39.755 1.00 79.31 23 ILE B O 1
ATOM 2231 N N . ARG B 1 32 ? 36.685 20.328 -41.699 1.00 84.43 24 ARG B N 1
ATOM 2232 C CA . ARG B 1 32 ? 38.030 20.351 -41.143 1.00 81.73 24 ARG B CA 1
ATOM 2233 C C . ARG B 1 32 ? 38.448 21.733 -40.630 1.00 84.24 24 ARG B C 1
ATOM 2234 O O . ARG B 1 32 ? 39.054 21.847 -39.577 1.00 81.20 24 ARG B O 1
ATOM 2242 N N . HIS B 1 33 ? 38.118 22.777 -41.379 1.00 85.37 25 HIS B N 1
ATOM 2243 C CA . HIS B 1 33 ? 38.467 24.161 -41.016 1.00 86.82 25 HIS B CA 1
ATOM 2244 C C . HIS B 1 33 ? 37.598 24.684 -39.878 1.00 86.51 25 HIS B C 1
ATOM 2245 O O . HIS B 1 33 ? 38.064 25.384 -38.972 1.00 83.67 25 HIS B O 1
ATOM 2247 N N . GLU B 1 34 ? 36.312 24.368 -39.972 1.00 81.89 26 GLU B N 1
ATOM 2248 C CA . GLU B 1 34 ? 35.328 24.821 -39.008 1.00 79.50 26 GLU B CA 1
ATOM 2249 C C . GLU B 1 34 ? 35.384 24.025 -37.714 1.00 76.04 26 GLU B C 1
ATOM 2250 O O . GLU B 1 34 ? 34.713 24.370 -36.757 1.00 81.47 26 GLU B O 1
ATOM 2252 N N . ALA B 1 35 ? 36.175 22.960 -37.680 1.00 78.21 27 ALA B N 1
ATOM 2253 C CA . ALA B 1 35 ? 36.186 22.070 -36.515 1.00 75.22 27 ALA B CA 1
ATOM 2254 C C . ALA B 1 35 ? 36.755 22.745 -35.266 1.00 74.77 27 ALA B C 1
ATOM 2255 O O . ALA B 1 35 ? 37.583 23.640 -35.364 1.00 77.38 27 ALA B O 1
ATOM 2257 N N . SER B 1 36 ? 36.305 22.289 -34.100 1.00 71.96 28 SER B N 1
ATOM 2258 C CA . SER B 1 36 ? 36.683 22.836 -32.795 1.00 71.55 28 SER B CA 1
ATOM 2259 C C . SER B 1 36 ? 38.157 22.588 -32.427 1.00 72.71 28 SER B C 1
ATOM 2260 O O . SER B 1 36 ? 38.782 21.670 -32.945 1.00 73.16 28 SER B O 1
ATOM 2263 N N . ASP B 1 37 ? 38.712 23.420 -31.545 1.00 73.71 29 ASP B N 1
ATOM 2264 C CA . ASP B 1 37 ? 40.009 23.136 -30.919 1.00 74.72 29 ASP B CA 1
ATOM 2265 C C . ASP B 1 37 ? 40.036 23.506 -29.441 1.00 73.91 29 ASP B C 1
ATOM 2266 O O . ASP B 1 37 ? 39.589 24.580 -29.041 1.00 74.64 29 ASP B O 1
ATOM 2271 N N . PHE B 1 38 ? 40.578 22.611 -28.634 1.00 72.94 30 PHE B N 1
ATOM 2272 C CA . PHE B 1 38 ? 40.694 22.863 -27.214 1.00 72.85 30 PHE B CA 1
ATOM 2273 C C . PHE B 1 38 ? 42.021 22.317 -26.693 1.00 74.48 30 PHE B C 1
ATOM 2274 O O . PHE B 1 38 ? 42.634 21.457 -27.333 1.00 74.65 30 PHE B O 1
ATOM 2282 N N . PRO B 1 39 ? 42.471 22.810 -25.527 1.00 76.12 31 PRO B N 1
ATOM 2283 C CA . PRO B 1 39 ? 43.759 22.364 -24.993 1.00 78.48 31 PRO B CA 1
ATOM 2284 C C . PRO B 1 39 ? 43.773 20.871 -24.733 1.00 77.36 31 PRO B C 1
ATOM 2285 O O . PRO B 1 39 ? 42.723 20.267 -24.501 1.00 74.54 31 PRO B O 1
ATOM 2289 N N . CYS B 1 40 ? 44.959 20.275 -24.811 1.00 65.61 32 CYS B N 1
ATOM 2290 C CA . CYS B 1 40 ? 45.140 18.884 -24.420 1.00 64.27 32 CYS B CA 1
ATOM 2291 C C . CYS B 1 40 ? 46.296 18.867 -23.450 1.00 67.90 32 CYS B C 1
ATOM 2292 O O . CYS B 1 40 ? 47.248 18.103 -23.613 1.00 69.02 32 CYS B O 1
ATOM 2295 N N . ARG B 1 41 ? 46.167 19.684 -22.408 1.00 70.02 33 ARG B N 1
ATOM 2296 C CA . ARG B 1 41 ? 47.233 19.882 -21.446 1.00 73.94 33 ARG B CA 1
ATOM 2297 C C . ARG B 1 41 ? 47.617 18.573 -20.738 1.00 73.94 33 ARG B C 1
ATOM 2298 O O . ARG B 1 41 ? 48.801 18.235 -20.701 1.00 76.69 33 ARG B O 1
ATOM 2300 N N . VAL B 1 42 ? 46.647 17.818 -20.220 1.00 71.09 34 VAL B N 1
ATOM 2301 C CA . VAL B 1 42 ? 46.974 16.576 -19.493 1.00 70.91 34 VAL B CA 1
ATOM 2302 C C . VAL B 1 42 ? 47.535 15.483 -20.399 1.00 69.91 34 VAL B C 1
ATOM 2303 O O . VAL B 1 42 ? 48.464 14.771 -20.019 1.00 71.71 34 VAL B O 1
ATOM 2307 N N . ALA B 1 43 ? 46.969 15.367 -21.597 1.00 67.44 35 ALA B N 1
ATOM 2308 C CA . ALA B 1 43 ? 47.391 14.357 -22.559 1.00 66.97 35 ALA B CA 1
ATOM 2309 C C . ALA B 1 43 ? 48.855 14.559 -22.903 1.00 71.14 35 ALA B C 1
ATOM 2310 O O . ALA B 1 43 ? 49.541 13.626 -23.308 1.00 71.76 35 ALA B O 1
ATOM 2312 N N . LYS B 1 44 ? 49.301 15.807 -22.783 1.00 74.33 36 LYS B N 1
ATOM 2313 C CA . LYS B 1 44 ? 50.648 16.220 -23.168 1.00 78.59 36 LYS B CA 1
ATOM 2314 C C . LYS B 1 44 ? 51.702 16.205 -22.047 1.00 82.20 36 LYS B C 1
ATOM 2315 O O . LYS B 1 44 ? 52.893 16.429 -22.298 1.00 85.58 36 LYS B O 1
ATOM 2321 N N . LEU B 1 45 ? 51.273 15.908 -20.827 1.00 81.75 37 LEU B N 1
ATOM 2322 C CA . LEU B 1 45 ? 52.190 15.836 -19.703 1.00 85.62 37 LEU B CA 1
ATOM 2323 C C . LEU B 1 45 ? 53.243 14.785 -19.986 1.00 87.96 37 LEU B C 1
ATOM 2324 O O . LEU B 1 45 ? 52.966 13.795 -20.679 1.00 85.74 37 LEU B O 1
ATOM 2329 N N . PRO B 1 46 ? 54.462 14.997 -19.472 1.00 92.67 38 PRO B N 1
ATOM 2330 C CA . PRO B 1 46 ? 55.515 14.036 -19.787 1.00 95.10 38 PRO B CA 1
ATOM 2331 C C . PRO B 1 46 ? 55.155 12.647 -19.263 1.00 93.76 38 PRO B C 1
ATOM 2332 O O . PRO B 1 46 ? 55.412 11.658 -19.949 1.00 93.28 38 PRO B O 1
ATOM 2336 N N . LYS B 1 47 ? 54.516 12.580 -18.096 1.00 93.28 39 LYS B N 1
ATOM 2337 C CA . LYS B 1 47 ? 54.160 11.296 -17.476 1.00 92.19 39 LYS B CA 1
ATOM 2338 C C . LYS B 1 47 ? 53.103 10.557 -18.276 1.00 87.87 39 LYS B C 1
ATOM 2339 O O . LYS B 1 47 ? 52.924 9.343 -18.142 1.00 86.90 39 LYS B O 1
ATOM 2345 N N . ASN B 1 48 ? 52.398 11.296 -19.113 1.00 85.52 40 ASN B N 1
ATOM 2346 C CA . ASN B 1 48 ? 51.364 10.682 -19.910 1.00 81.66 40 ASN B CA 1
ATOM 2347 C C . ASN B 1 48 ? 51.838 10.325 -21.329 1.00 81.72 40 ASN B C 1
ATOM 2348 O O . ASN B 1 48 ? 51.037 9.911 -22.170 1.00 78.78 40 ASN B O 1
ATOM 2353 N N . LYS B 1 49 ? 53.140 10.433 -21.583 1.00 85.42 41 LYS B N 1
ATOM 2354 C CA . LYS B 1 49 ? 53.644 10.242 -22.943 1.00 85.74 41 LYS B CA 1
ATOM 2355 C C . LYS B 1 49 ? 53.360 8.845 -23.450 1.00 83.78 41 LYS B C 1
ATOM 2356 O O . LYS B 1 49 ? 52.822 8.679 -24.548 1.00 81.43 41 LYS B O 1
ATOM 2360 N N . ASN B 1 50 ? 53.634 7.846 -22.617 1.00 84.78 42 ASN B N 1
ATOM 2361 C CA . ASN B 1 50 ? 53.454 6.452 -23.031 1.00 83.70 42 ASN B CA 1
ATOM 2362 C C . ASN B 1 50 ? 52.042 5.888 -22.780 1.00 79.34 42 ASN B C 1
ATOM 2363 O O . ASN B 1 50 ? 51.828 4.671 -22.890 1.00 78.61 42 ASN B O 1
ATOM 2368 N N . ARG B 1 51 ? 51.102 6.766 -22.404 1.00 76.72 43 ARG B N 1
ATOM 2369 C CA . ARG B 1 51 ? 49.676 6.397 -22.311 1.00 72.30 43 ARG B CA 1
ATOM 2370 C C . ARG B 1 51 ? 48.883 6.711 -23.596 1.00 69.42 43 ARG B C 1
ATOM 2371 O O . ARG B 1 51 ? 47.709 6.324 -23.727 1.00 66.12 43 ARG B O 1
ATOM 2379 N N . ASN B 1 52 ? 49.534 7.384 -24.546 1.00 70.81 44 ASN B N 1
ATOM 2380 C CA . ASN B 1 52 ? 48.904 7.691 -25.828 1.00 68.42 44 ASN B CA 1
ATOM 2381 C C . ASN B 1 52 ? 49.529 6.916 -26.979 1.00 69.42 44 ASN B C 1
ATOM 2382 O O . ASN B 1 52 ? 50.743 6.875 -27.126 1.00 72.81 44 ASN B O 1
ATOM 2387 N N . ARG B 1 53 ? 48.677 6.286 -27.775 1.00 66.81 45 ARG B N 1
ATOM 2388 C CA . ARG B 1 53 ? 49.096 5.540 -28.951 1.00 68.08 45 ARG B CA 1
ATOM 2389 C C . ARG B 1 53 ? 49.683 6.440 -30.046 1.00 70.29 45 ARG B C 1
ATOM 2390 O O . ARG B 1 53 ? 50.598 6.044 -30.760 1.00 73.17 45 ARG B O 1
ATOM 2398 N N . TYR B 1 54 ? 49.137 7.636 -30.215 1.00 69.56 46 TYR B N 1
ATOM 2399 C CA . TYR B 1 54 ? 49.652 8.539 -31.242 1.00 72.18 46 TYR B CA 1
ATOM 2400 C C . TYR B 1 54 ? 49.915 9.944 -30.730 1.00 73.45 46 TYR B C 1
ATOM 2401 O O . TYR B 1 54 ? 49.127 10.501 -29.959 1.00 71.17 46 TYR B O 1
ATOM 2410 N N . ARG B 1 55 ? 51.022 10.515 -31.188 1.00 77.47 47 ARG B N 1
ATOM 2411 C CA . ARG B 1 55 ? 51.380 11.874 -30.835 1.00 79.54 47 ARG B CA 1
ATOM 2412 C C . ARG B 1 55 ? 50.300 12.844 -31.332 1.00 77.28 47 ARG B C 1
ATOM 2413 O O . ARG B 1 55 ? 50.031 13.868 -30.699 1.00 77.18 47 ARG B O 1
ATOM 2421 N N . ASP B 1 56 ? 49.684 12.532 -32.469 1.00 75.70 48 ASP B N 1
ATOM 2422 C CA . ASP B 1 56 ? 48.750 13.482 -33.075 1.00 73.99 48 ASP B CA 1
ATOM 2423 C C . ASP B 1 56 ? 47.292 13.276 -32.653 1.00 69.48 48 ASP B C 1
ATOM 2424 O O . ASP B 1 56 ? 46.393 13.942 -33.181 1.00 68.17 48 ASP B O 1
ATOM 2429 N N . VAL B 1 57 ? 47.026 12.319 -31.774 1.00 67.16 49 VAL B N 1
ATOM 2430 C CA . VAL B 1 57 ? 45.640 12.125 -31.358 1.00 62.98 49 VAL B CA 1
ATOM 2431 C C . VAL B 1 57 ? 45.459 12.159 -29.836 1.00 62.10 49 VAL B C 1
ATOM 2432 O O . VAL B 1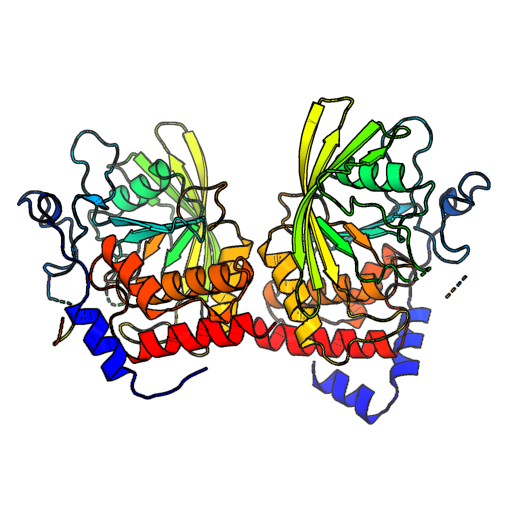 57 ? 45.891 11.250 -29.138 1.00 62.85 49 VAL B O 1
ATOM 2436 N N . SER B 1 58 ? 44.784 13.196 -29.336 1.00 60.78 50 SER B N 1
ATOM 2437 C CA . SER B 1 58 ? 44.647 13.419 -27.893 1.00 60.09 50 SER B CA 1
ATOM 2438 C C . SER B 1 58 ? 43.271 13.911 -27.457 1.00 57.02 50 SER B C 1
ATOM 2439 O O . SER B 1 58 ? 42.587 14.638 -28.179 1.00 56.36 50 SER B O 1
ATOM 2442 N N . PRO B 1 59 ? 42.864 13.525 -26.251 1.00 55.60 51 PRO B N 1
ATOM 2443 C CA . PRO B 1 59 ? 41.588 13.999 -25.726 1.00 53.81 51 PRO B CA 1
ATOM 2444 C C . PRO B 1 59 ? 41.723 15.428 -25.302 1.00 55.55 51 PRO B C 1
ATOM 2445 O O . PRO B 1 59 ? 42.750 15.796 -24.729 1.00 58.41 51 PRO B O 1
ATOM 2449 N N . PHE B 1 60 ? 40.697 16.225 -25.543 1.00 54.24 52 PHE B N 1
ATOM 2450 C CA . PHE B 1 60 ? 40.687 17.587 -25.014 1.00 56.01 52 PHE B CA 1
ATOM 2451 C C . PHE B 1 60 ? 40.558 17.471 -23.489 1.00 57.65 52 PHE B C 1
ATOM 2452 O O . PHE B 1 60 ? 40.056 16.446 -22.992 1.00 56.29 52 PHE B O 1
ATOM 2460 N N . ASP B 1 61 ? 41.064 18.460 -22.746 1.00 60.74 53 ASP B N 1
ATOM 2461 C CA . ASP B 1 61 ? 40.970 18.390 -21.291 1.00 62.48 53 ASP B CA 1
ATOM 2462 C C . ASP B 1 61 ? 39.522 18.429 -20.834 1.00 61.08 53 ASP B C 1
ATOM 2463 O O . ASP B 1 61 ? 39.136 17.729 -19.915 1.00 61.11 53 ASP B O 1
ATOM 2468 N N . HIS B 1 62 ? 38.704 19.240 -21.475 1.00 60.31 54 HIS B N 1
ATOM 2469 C CA . HIS B 1 62 ? 37.338 19.358 -21.007 1.00 59.67 54 HIS B CA 1
ATOM 2470 C C . HIS B 1 62 ? 36.542 18.053 -21.132 1.00 56.93 54 HIS B C 1
ATOM 2471 O O . HIS B 1 62 ? 35.817 17.674 -20.218 1.00 57.36 54 HIS B O 1
ATOM 2478 N N . SER B 1 63 ? 36.729 17.332 -22.226 1.00 54.43 55 SER B N 1
ATOM 2479 C CA . SER B 1 63 ? 35.952 16.134 -22.459 1.00 51.64 55 SER B CA 1
ATOM 2480 C C . SER B 1 63 ? 36.699 14.850 -22.115 1.00 51.99 55 SER B C 1
ATOM 2481 O O . SER B 1 63 ? 36.152 13.758 -22.295 1.00 50.28 55 SER B O 1
ATOM 2484 N N . ARG B 1 64 ? 37.949 14.955 -21.675 1.00 54.35 56 ARG B N 1
ATOM 2485 C CA . ARG B 1 64 ? 38.725 13.747 -21.361 1.00 54.74 56 ARG B CA 1
ATOM 2486 C C . ARG B 1 64 ? 38.108 12.940 -20.204 1.00 55.18 56 ARG B C 1
ATOM 2487 O O . ARG B 1 64 ? 37.549 13.515 -19.269 1.00 56.46 56 ARG B O 1
ATOM 2495 N N . ILE B 1 65 ? 38.152 11.613 -20.291 1.00 54.61 57 ILE B N 1
ATOM 2496 C CA . ILE B 1 65 ? 37.787 10.748 -19.152 1.00 55.90 57 ILE B CA 1
ATOM 2497 C C . ILE B 1 65 ? 38.914 10.638 -18.114 1.00 59.35 57 ILE B C 1
ATOM 2498 O O . ILE B 1 65 ? 40.103 10.609 -18.466 1.00 60.35 57 ILE B O 1
ATOM 2503 N N . LYS B 1 66 ? 38.536 10.614 -16.836 1.00 61.64 58 LYS B N 1
ATOM 2504 C CA . LYS B 1 66 ? 39.502 10.436 -15.749 1.00 65.26 58 LYS B CA 1
ATOM 2505 C C . LYS B 1 66 ? 39.319 9.085 -15.016 1.00 66.11 58 LYS B C 1
ATOM 2506 O O . LYS B 1 66 ? 38.219 8.708 -14.617 1.00 65.57 58 LYS B O 1
ATOM 2512 N N . LEU B 1 67 ? 40.403 8.336 -14.864 1.00 67.80 59 LEU B N 1
ATOM 2513 C CA . LEU B 1 67 ? 40.369 7.109 -14.071 1.00 69.02 59 LEU B CA 1
ATOM 2514 C C . LEU B 1 67 ? 40.218 7.503 -12.604 1.00 72.65 59 LEU B C 1
ATOM 2515 O O . LEU B 1 67 ? 40.785 8.493 -12.180 1.00 75.04 59 LEU B O 1
ATOM 2520 N N . HIS B 1 68 ? 39.470 6.741 -11.818 1.00 73.65 60 HIS B N 1
ATOM 2521 C CA . HIS B 1 68 ? 39.199 7.152 -10.441 1.00 77.46 60 HIS B CA 1
ATOM 2522 C C . HIS B 1 68 ? 40.314 6.764 -9.492 1.00 81.26 60 HIS B C 1
ATOM 2523 O O . HIS B 1 68 ? 40.224 7.030 -8.297 1.00 84.64 60 HIS B O 1
ATOM 2530 N N . GLN B 1 69 ? 41.351 6.110 -10.006 1.00 81.17 61 GLN B N 1
ATOM 2531 C CA . GLN B 1 69 ? 42.478 5.739 -9.151 1.00 85.03 61 GLN B CA 1
ATOM 2532 C C . GLN B 1 69 ? 43.423 6.865 -8.796 1.00 87.51 61 GLN B C 1
ATOM 2533 O O . GLN B 1 69 ? 43.637 7.799 -9.569 1.00 86.28 61 GLN B O 1
ATOM 2539 N N . GLU B 1 70 ? 43.935 6.772 -7.573 1.00 91.21 62 GLU B N 1
ATOM 2540 C CA . GLU B 1 70 ? 44.695 7.848 -6.962 1.00 94.18 62 GLU B CA 1
ATOM 2541 C C . GLU B 1 70 ? 45.973 8.152 -7.722 1.00 94.00 62 GLU B C 1
ATOM 2542 O O . GLU B 1 70 ? 46.310 9.319 -7.928 1.00 94.79 62 GLU B O 1
ATOM 2544 N N . ASP B 1 71 ? 46.646 7.098 -8.181 1.00 92.93 63 ASP B N 1
ATOM 2545 C CA . ASP B 1 71 ? 48.007 7.224 -8.689 1.00 93.71 63 ASP B CA 1
ATOM 2546 C C . ASP B 1 71 ? 48.074 8.251 -9.825 1.00 90.75 63 ASP B C 1
ATOM 2547 O O . ASP B 1 71 ? 48.769 9.264 -9.735 1.00 93.02 63 ASP B O 1
ATOM 2549 N N . ASN B 1 72 ? 47.315 7.996 -10.878 1.00 85.77 64 ASN B N 1
ATOM 2550 C CA . ASN B 1 72 ? 47.260 8.870 -12.027 1.00 82.79 64 ASN B CA 1
ATOM 2551 C C . ASN B 1 72 ? 45.899 8.636 -12.652 1.00 78.65 64 ASN B C 1
ATOM 2552 O O . ASN B 1 72 ? 45.416 7.498 -12.684 1.00 77.23 64 ASN B O 1
ATOM 2557 N N . ASP B 1 73 ? 45.258 9.713 -13.100 1.00 77.11 65 ASP B N 1
ATOM 2558 C CA . ASP B 1 73 ? 43.879 9.615 -13.554 1.00 73.58 65 ASP B CA 1
ATOM 2559 C C . ASP B 1 73 ? 43.731 9.660 -15.071 1.00 70.20 65 ASP B C 1
ATOM 2560 O O . ASP B 1 73 ? 42.606 9.771 -15.588 1.00 67.71 65 ASP B O 1
ATOM 2565 N N . TYR B 1 74 ? 44.847 9.577 -15.794 1.00 70.33 66 TYR B N 1
ATOM 2566 C CA . TYR B 1 74 ? 44.777 9.787 -17.241 1.00 67.46 66 TYR B CA 1
ATOM 2567 C C . TYR B 1 74 ? 44.578 8.518 -18.104 1.00 65.07 66 TYR B C 1
ATOM 2568 O O . TYR B 1 74 ? 45.275 7.504 -17.946 1.00 66.41 66 TYR B O 1
ATOM 2577 N N . ILE B 1 75 ? 43.604 8.595 -19.009 1.00 61.67 67 ILE B N 1
ATOM 2578 C CA . ILE B 1 75 ? 43.452 7.630 -20.090 1.00 59.32 67 ILE B CA 1
ATOM 2579 C C . ILE B 1 75 ? 43.118 8.447 -21.346 1.00 57.45 67 ILE B C 1
ATOM 2580 O O . ILE B 1 75 ? 42.644 9.590 -21.245 1.00 57.61 67 ILE B O 1
ATOM 2585 N N . ASN B 1 76 ? 43.411 7.900 -22.521 1.00 56.13 68 ASN B N 1
ATOM 2586 C CA . ASN B 1 76 ? 43.117 8.589 -23.776 1.00 54.23 68 ASN B CA 1
ATOM 2587 C C . ASN B 1 76 ? 41.671 8.308 -24.168 1.00 51.10 68 ASN B C 1
ATOM 2588 O O . ASN B 1 76 ? 41.394 7.447 -25.019 1.00 49.77 68 ASN B O 1
ATOM 2593 N N . ALA B 1 77 ? 40.752 9.021 -23.517 1.00 50.09 69 ALA B N 1
ATOM 2594 C CA . ALA B 1 77 ? 39.324 8.815 -23.714 1.00 47.31 69 ALA B CA 1
ATOM 2595 C C . ALA B 1 77 ? 38.546 10.130 -23.709 1.00 47.16 69 ALA B C 1
ATOM 2596 O O . ALA B 1 77 ? 38.858 11.055 -22.947 1.00 49.14 69 ALA B O 1
ATOM 2598 N N . SER B 1 78 ? 37.506 10.207 -24.535 1.00 45.03 70 SER B N 1
ATOM 2599 C CA . SER B 1 78 ? 36.693 11.412 -24.586 1.00 44.66 70 SER B CA 1
ATOM 2600 C C . SER B 1 78 ? 35.227 11.096 -24.361 1.00 42.73 70 SER B C 1
ATOM 2601 O O . SER B 1 78 ? 34.700 10.140 -24.934 1.00 41.20 70 SER B O 1
ATOM 2604 N N . LEU B 1 79 ? 34.564 11.896 -23.528 1.00 43.00 71 LEU B N 1
ATOM 2605 C CA . LEU B 1 79 ? 33.132 11.723 -23.354 1.00 41.44 71 LEU B CA 1
ATOM 2606 C C . LEU B 1 79 ? 32.426 12.634 -24.355 1.00 40.76 71 LEU B C 1
ATOM 2607 O O . LEU B 1 79 ? 32.596 13.858 -24.341 1.00 42.26 71 LEU B O 1
ATOM 2612 N N . ILE B 1 80 ? 31.645 12.033 -25.233 1.00 38.79 72 ILE B N 1
ATOM 2613 C CA . ILE B 1 80 ? 30.908 12.805 -26.203 1.00 38.36 72 ILE B CA 1
ATOM 2614 C C . ILE B 1 80 ? 29.469 12.756 -25.765 1.00 39.24 72 ILE B C 1
ATOM 2615 O O . ILE B 1 80 ? 28.900 11.687 -25.588 1.00 38.23 72 ILE B O 1
ATOM 2620 N N . LYS B 1 81 ? 28.895 13.927 -25.556 1.00 41.84 73 LYS B N 1
ATOM 2621 C CA . LYS B 1 81 ? 27.546 14.044 -25.050 1.00 43.79 73 LYS B CA 1
ATOM 2622 C C . LYS B 1 81 ? 26.662 14.677 -26.095 1.00 44.36 73 LYS B C 1
ATOM 2623 O O . LYS B 1 81 ? 26.964 15.763 -26.589 1.00 45.47 73 LYS B O 1
ATOM 2627 N N . MET B 1 82 ? 25.576 14.012 -26.456 1.00 44.14 74 MET B N 1
ATOM 2628 C CA . MET B 1 82 ? 24.645 14.633 -27.392 1.00 45.22 74 MET B CA 1
ATOM 2629 C C . MET B 1 82 ? 23.323 14.928 -26.709 1.00 47.43 74 MET B C 1
ATOM 2630 O O . MET B 1 82 ? 22.531 14.028 -26.474 1.00 47.07 74 MET B O 1
ATOM 2635 N N . GLU B 1 83 ? 23.083 16.196 -26.404 1.00 50.26 75 GLU B N 1
ATOM 2636 C CA . GLU B 1 83 ? 21.971 16.561 -25.546 1.00 53.32 75 GLU B CA 1
ATOM 2637 C C . GLU B 1 83 ? 20.609 16.187 -26.118 1.00 53.15 75 GLU B C 1
ATOM 2638 O O . GLU B 1 83 ? 19.788 15.599 -25.424 1.00 53.77 75 GLU B O 1
ATOM 2644 N N . GLU B 1 84 ? 20.377 16.520 -27.382 1.00 52.66 76 GLU B N 1
ATOM 2645 C CA . GLU B 1 84 ? 19.090 16.260 -28.028 1.00 53.01 76 GLU B CA 1
ATOM 2646 C C . GLU B 1 84 ? 18.785 14.794 -28.279 1.00 50.55 76 GLU B C 1
ATOM 2647 O O . GLU B 1 84 ? 17.698 14.323 -27.972 1.00 51.51 76 GLU B O 1
ATOM 2653 N N . ALA B 1 85 ? 19.743 14.082 -28.864 1.00 47.73 77 ALA B N 1
ATOM 2654 C CA . ALA B 1 85 ? 19.609 12.645 -29.128 1.00 45.68 77 ALA B CA 1
ATOM 2655 C C . ALA B 1 85 ? 19.668 11.839 -27.842 1.00 45.50 77 ALA B C 1
ATOM 2656 O O . ALA B 1 85 ? 19.490 10.627 -27.864 1.00 44.41 77 ALA B O 1
ATOM 2658 N N . GLN B 1 86 ? 20.043 12.517 -26.758 1.00 46.75 78 GLN B N 1
ATOM 2659 C CA . GLN B 1 86 ? 20.118 11.939 -25.422 1.00 47.50 78 GLN B CA 1
ATOM 2660 C C . GLN B 1 86 ? 20.993 10.687 -25.449 1.00 44.80 78 GLN B C 1
ATOM 2661 O O . GLN B 1 86 ? 20.667 9.651 -24.879 1.00 44.91 78 GLN B O 1
ATOM 2667 N N . ARG B 1 87 ? 22.128 10.814 -26.112 1.00 42.57 79 ARG B N 1
ATOM 2668 C CA . ARG B 1 87 ? 23.027 9.716 -26.296 1.00 40.34 79 ARG B CA 1
ATOM 2669 C C . ARG B 1 87 ? 24.433 10.117 -25.843 1.00 40.99 79 ARG B C 1
ATOM 2670 O O . ARG B 1 87 ? 24.853 11.257 -26.011 1.00 41.35 79 ARG B O 1
ATOM 2678 N N . SER B 1 88 ? 25.140 9.173 -25.231 1.00 41.54 80 SER B N 1
ATOM 2679 C CA . SER B 1 88 ? 26.496 9.392 -24.749 1.00 42.33 80 SER B CA 1
ATOM 2680 C C . SER B 1 88 ? 27.440 8.355 -25.317 1.00 41.93 80 SER B C 1
ATOM 2681 O O . SER B 1 88 ? 27.132 7.156 -25.355 1.00 41.68 80 SER B O 1
ATOM 2684 N N . TYR B 1 89 ? 28.614 8.789 -25.732 1.00 42.27 81 TYR B N 1
ATOM 2685 C CA . TYR B 1 89 ? 29.582 7.816 -26.176 1.00 41.81 81 TYR B CA 1
ATOM 2686 C C . TYR B 1 89 ? 30.916 8.181 -25.562 1.00 42.16 81 TYR B C 1
ATOM 2687 O O . TYR B 1 89 ? 31.246 9.367 -25.405 1.00 43.10 81 TYR B O 1
ATOM 2696 N N . ILE B 1 90 ? 31.691 7.158 -25.240 1.00 41.41 82 ILE B N 1
ATOM 2697 C CA . ILE B 1 90 ? 33.089 7.349 -24.907 1.00 41.47 82 ILE B CA 1
ATOM 2698 C C . ILE B 1 90 ? 33.922 6.857 -26.068 1.00 40.62 82 ILE B C 1
ATOM 2699 O O . ILE B 1 90 ? 33.791 5.728 -26.475 1.00 39.91 82 ILE B O 1
ATOM 2704 N N . LEU B 1 91 ? 34.737 7.727 -26.641 1.00 41.14 83 LEU B N 1
ATOM 2705 C CA . LEU B 1 91 ? 35.581 7.330 -27.755 1.00 41.08 83 LEU B CA 1
ATOM 2706 C C . LEU B 1 91 ? 37.020 7.298 -27.252 1.00 43.07 83 LEU B C 1
ATOM 2707 O O . LEU B 1 91 ? 37.530 8.292 -26.724 1.00 44.69 83 LEU B O 1
ATOM 2712 N N . THR B 1 92 ? 37.685 6.169 -27.461 1.00 43.24 84 THR B N 1
ATOM 2713 C CA . THR B 1 92 ? 38.979 5.911 -26.856 1.00 45.37 84 THR B CA 1
ATOM 2714 C C . THR B 1 92 ? 39.922 5.252 -27.868 1.00 46.53 84 THR B C 1
ATOM 2715 O O . THR B 1 92 ? 39.493 4.667 -28.857 1.00 45.47 84 THR B O 1
ATOM 2719 N N . GLN B 1 93 ? 41.218 5.365 -27.615 1.00 48.92 85 GLN B N 1
ATOM 2720 C CA . GLN B 1 93 ? 42.210 4.748 -28.477 1.00 50.31 85 GLN B CA 1
ATOM 2721 C C . GLN B 1 93 ? 42.125 3.260 -28.238 1.00 49.07 85 GLN B C 1
ATOM 2722 O O . GLN B 1 93 ? 41.643 2.841 -27.198 1.00 47.90 85 GLN B O 1
ATOM 2728 N N . GLY B 1 94 ? 42.572 2.471 -29.208 1.00 49.72 86 GLY B N 1
ATOM 2729 C CA . GLY B 1 94 ? 42.713 1.036 -29.008 1.00 50.23 86 GLY B CA 1
ATOM 2730 C C . GLY B 1 94 ? 43.772 0.837 -27.945 1.00 52.41 86 GLY B C 1
ATOM 2731 O O . GLY B 1 94 ? 44.836 1.445 -28.044 1.00 54.90 86 GLY B O 1
ATOM 2732 N N . PRO B 1 95 ? 43.496 -0.011 -26.934 1.00 51.68 87 PRO B N 1
ATOM 2733 C CA . PRO B 1 95 ? 44.348 -0.027 -25.737 1.00 53.56 87 PRO B CA 1
ATOM 2734 C C . PRO B 1 95 ? 45.773 -0.430 -26.034 1.00 56.91 87 PRO B C 1
ATOM 2735 O O . PRO B 1 95 ? 45.990 -1.282 -26.893 1.00 57.76 87 PRO B O 1
ATOM 2739 N N . LEU B 1 96 ? 46.721 0.210 -25.351 1.00 59.14 88 LEU B N 1
ATOM 2740 C CA . LEU B 1 96 ? 48.129 -0.176 -25.392 1.00 62.91 88 LEU B CA 1
ATOM 2741 C C . LEU B 1 96 ? 48.412 -1.262 -24.384 1.00 65.02 88 LEU B C 1
ATOM 2742 O O . LEU B 1 96 ? 47.594 -1.491 -23.490 1.00 63.73 88 LEU B O 1
ATOM 2747 N N . PRO B 1 97 ? 49.571 -1.936 -24.522 1.00 68.51 89 PRO B N 1
ATOM 2748 C CA . PRO B 1 97 ? 49.924 -2.959 -23.548 1.00 70.68 89 PRO B CA 1
ATOM 2749 C C . PRO B 1 97 ? 49.866 -2.430 -22.121 1.00 71.38 89 PRO B C 1
ATOM 2750 O O . PRO B 1 97 ? 49.319 -3.126 -21.271 1.00 71.33 89 PRO B O 1
ATOM 2754 N N . ASN B 1 98 ? 50.334 -1.215 -21.868 1.00 72.23 90 ASN B N 1
ATOM 2755 C CA . ASN B 1 98 ? 50.213 -0.613 -20.533 1.00 73.00 90 ASN B CA 1
ATOM 2756 C C . ASN B 1 98 ? 48.810 -0.201 -20.023 1.00 69.52 90 ASN B C 1
ATOM 2757 O O . ASN B 1 98 ? 48.542 -0.227 -18.824 1.00 70.01 90 ASN B O 1
ATOM 2762 N N . THR B 1 99 ? 47.926 0.190 -20.930 1.00 66.45 91 THR B N 1
ATOM 2763 C CA . THR B 1 99 ? 46.641 0.782 -20.554 1.00 63.58 91 THR B CA 1
ATOM 2764 C C . THR B 1 99 ? 45.425 -0.160 -20.579 1.00 61.66 91 THR B C 1
ATOM 2765 O O . THR B 1 99 ? 44.278 0.278 -20.483 1.00 59.46 91 THR B O 1
ATOM 2769 N N . CYS B 1 100 ? 45.671 -1.449 -20.745 1.00 63.00 92 CYS B N 1
ATOM 2770 C CA . CYS B 1 100 ? 44.596 -2.434 -20.749 1.00 61.41 92 CYS B CA 1
ATOM 2771 C C . CYS B 1 100 ? 43.850 -2.393 -19.411 1.00 61.52 92 CYS B C 1
ATOM 2772 O O . CYS B 1 100 ? 42.625 -2.392 -19.369 1.00 59.43 92 CYS B O 1
ATOM 2775 N N . GLY B 1 101 ? 44.597 -2.339 -18.314 1.00 64.50 93 GLY B N 1
ATOM 2776 C CA . GLY B 1 101 ? 43.999 -2.245 -16.994 1.00 64.87 93 GLY B CA 1
ATOM 2777 C C . GLY B 1 101 ? 43.240 -0.942 -16.875 1.00 62.72 93 GLY B C 1
ATOM 2778 O O . GLY B 1 101 ? 42.120 -0.914 -16.378 1.00 61.72 93 GLY B O 1
ATOM 2779 N N . HIS B 1 102 ? 43.835 0.134 -17.379 1.00 62.24 94 HIS B N 1
ATOM 2780 C CA . HIS B 1 102 ? 43.187 1.438 -17.320 1.00 60.26 94 HIS B CA 1
ATOM 2781 C C . HIS B 1 102 ? 41.925 1.348 -18.146 1.00 56.36 94 HIS B C 1
ATOM 2782 O O . HIS B 1 102 ? 40.872 1.856 -17.753 1.00 55.28 94 HIS B O 1
ATOM 2789 N N . PHE B 1 103 ? 42.037 0.701 -19.297 1.00 54.52 95 PHE B N 1
ATOM 2790 C CA . PHE B 1 103 ? 40.898 0.603 -20.178 1.00 51.21 95 PHE B CA 1
ATOM 2791 C C . PHE B 1 103 ? 39.775 -0.113 -19.419 1.00 50.77 95 PHE B C 1
ATOM 2792 O O . PHE B 1 103 ? 38.650 0.383 -19.333 1.00 49.40 95 PHE B O 1
ATOM 2800 N N . TRP B 1 104 ? 40.077 -1.264 -18.838 1.00 52.12 96 TRP B N 1
ATOM 2801 C CA . TRP B 1 104 ? 39.030 -1.987 -18.149 1.00 51.96 96 TRP B CA 1
ATOM 2802 C C . TRP B 1 104 ? 38.531 -1.257 -16.910 1.00 53.17 96 TRP B C 1
ATOM 2803 O O . TRP B 1 104 ? 37.362 -1.349 -16.553 1.00 52.37 96 TRP B O 1
ATOM 2814 N N . GLU B 1 105 ? 39.410 -0.490 -16.283 1.00 55.52 97 GLU B N 1
ATOM 2815 C CA . GLU B 1 105 ? 39.003 0.328 -15.150 1.00 57.32 97 GLU B CA 1
ATOM 2816 C C . GLU B 1 105 ? 38.005 1.413 -15.548 1.00 55.34 97 GLU B C 1
ATOM 2817 O O . GLU B 1 105 ? 36.990 1.634 -14.875 1.00 55.81 97 GLU B O 1
ATOM 2823 N N . MET B 1 106 ? 38.286 2.076 -16.659 1.00 53.17 98 MET B N 1
ATOM 2824 C CA . MET B 1 106 ? 37.391 3.093 -17.140 1.00 50.68 98 MET B CA 1
ATOM 2825 C C . MET B 1 106 ? 36.037 2.450 -17.403 1.00 49.23 98 MET B C 1
ATOM 2826 O O . MET B 1 106 ? 35.003 3.066 -17.185 1.00 48.77 98 MET B O 1
ATOM 2831 N N . VAL B 1 107 ? 36.039 1.207 -17.875 1.00 48.85 99 VAL B N 1
ATOM 2832 C CA . VAL B 1 107 ? 34.779 0.529 -18.157 1.00 47.52 99 VAL B CA 1
ATOM 2833 C C . VAL B 1 107 ? 33.969 0.269 -16.888 1.00 49.85 99 VAL B C 1
ATOM 2834 O O . VAL B 1 107 ? 32.744 0.414 -16.879 1.00 49.02 99 VAL B O 1
ATOM 2838 N N . TRP B 1 108 ? 34.648 -0.113 -15.812 1.00 53.28 100 TRP B N 1
ATOM 2839 C CA . TRP B 1 108 ? 33.961 -0.359 -14.542 1.00 56.12 100 TRP B CA 1
ATOM 2840 C C . TRP B 1 108 ? 33.452 0.958 -13.958 1.00 57.52 100 TRP B C 1
ATOM 2841 O O . TRP B 1 108 ? 32.315 1.061 -13.496 1.00 58.11 100 TRP B O 1
ATOM 2852 N N . GLU B 1 109 ? 34.317 1.957 -13.958 1.00 58.51 101 GLU B N 1
ATOM 2853 C CA . GLU B 1 109 ? 33.980 3.254 -13.388 1.00 60.39 101 GLU B CA 1
ATOM 2854 C C . GLU B 1 109 ? 32.829 3.964 -14.102 1.00 58.39 101 GLU B C 1
ATOM 2855 O O . GLU B 1 109 ? 31.990 4.605 -13.478 1.00 59.76 101 GLU B O 1
ATOM 2861 N N . GLN B 1 110 ? 32.783 3.833 -15.415 1.00 55.50 102 GLN B N 1
ATOM 2862 C CA . GLN B 1 110 ? 31.752 4.497 -16.179 1.00 53.72 102 GLN B CA 1
ATOM 2863 C C . GLN B 1 110 ? 30.457 3.661 -16.274 1.00 53.65 102 GLN B C 1
ATOM 2864 O O . GLN B 1 110 ? 29.462 4.111 -16.870 1.00 52.58 102 GLN B O 1
ATOM 2870 N N . LYS B 1 111 ? 30.477 2.447 -15.705 1.00 54.76 103 LYS B N 1
ATOM 2871 C CA . LYS B 1 111 ? 29.305 1.558 -15.719 1.00 54.33 103 LYS B CA 1
ATOM 2872 C C . LYS B 1 111 ? 28.872 1.218 -17.151 1.00 50.99 103 LYS B C 1
ATOM 2873 O O . LYS B 1 111 ? 27.693 1.233 -17.505 1.00 50.24 103 LYS B O 1
ATOM 2879 N N . SER B 1 112 ? 29.852 0.974 -17.995 1.00 49.43 104 SER B N 1
ATOM 2880 C CA . SER B 1 112 ? 29.549 0.638 -19.354 1.00 47.64 104 SER B CA 1
ATOM 2881 C C . SER B 1 112 ? 29.101 -0.799 -19.452 1.00 48.70 104 SER B C 1
ATOM 2882 O O . SER B 1 112 ? 29.641 -1.680 -18.789 1.00 50.59 104 SER B O 1
ATOM 2885 N N . ARG B 1 113 ? 28.089 -1.032 -20.270 1.00 47.60 105 ARG B N 1
ATOM 2886 C CA . ARG B 1 113 ? 27.628 -2.376 -20.503 1.00 47.90 105 ARG B CA 1
ATOM 2887 C C . ARG B 1 113 ? 28.205 -2.925 -21.771 1.00 45.67 105 ARG B C 1
ATOM 2888 O O . ARG B 1 113 ? 28.497 -4.105 -21.867 1.00 46.35 105 ARG B O 1
ATOM 2896 N N . GLY B 1 114 ? 28.467 -2.048 -22.721 1.00 43.50 106 GLY B N 1
ATOM 2897 C CA . GLY B 1 114 ? 28.991 -2.500 -23.992 1.00 41.84 106 GLY B CA 1
ATOM 2898 C C . GLY B 1 114 ? 30.288 -1.807 -24.398 1.00 40.93 106 GLY B C 1
ATOM 2899 O O . GLY B 1 114 ? 30.538 -0.638 -24.073 1.00 40.61 106 GLY B O 1
ATOM 2900 N N . VAL B 1 115 ? 31.144 -2.562 -25.079 1.00 40.59 107 VAL B N 1
ATOM 2901 C CA . VAL B 1 115 ? 32.318 -1.989 -25.702 1.00 39.89 107 VAL B CA 1
ATOM 2902 C C . VAL B 1 115 ? 32.220 -2.295 -27.198 1.00 38.81 107 VAL B C 1
ATOM 2903 O O . VAL B 1 115 ? 32.134 -3.452 -27.591 1.00 39.32 107 VAL B O 1
ATOM 2907 N N . VAL B 1 116 ? 32.231 -1.267 -28.036 1.00 38.02 108 VAL B N 1
ATOM 2908 C CA . VAL B 1 116 ? 32.169 -1.446 -29.500 1.00 37.59 108 VAL B CA 1
ATOM 2909 C C . VAL B 1 116 ? 33.576 -1.235 -30.050 1.00 38.52 108 VAL B C 1
ATOM 2910 O O . VAL B 1 116 ? 34.219 -0.212 -29.776 1.00 39.05 108 VAL B O 1
ATOM 2914 N N . MET B 1 117 ? 34.061 -2.223 -30.790 1.00 39.00 109 MET B N 1
ATOM 2915 C CA . MET B 1 117 ? 35.401 -2.201 -31.373 1.00 40.13 109 MET B CA 1
ATOM 2916 C C . MET B 1 117 ? 35.306 -2.238 -32.879 1.00 40.18 109 MET B C 1
ATOM 2917 O O . MET B 1 117 ? 34.671 -3.120 -33.424 1.00 39.78 109 MET B O 1
ATOM 2922 N N . LEU B 1 118 ? 35.909 -1.272 -33.554 1.00 41.09 110 LEU B N 1
ATOM 2923 C CA . LEU B 1 118 ? 35.730 -1.182 -34.990 1.00 42.09 110 LEU B CA 1
ATOM 2924 C C . LEU B 1 118 ? 37.006 -1.484 -35.796 1.00 45.32 110 LEU B C 1
ATOM 2925 O O . LEU B 1 118 ? 37.018 -1.361 -37.024 1.00 46.09 110 LEU B O 1
ATOM 2930 N N . ASN B 1 119 ? 38.081 -1.892 -35.120 1.00 47.61 111 ASN B N 1
ATOM 2931 C CA . ASN B 1 119 ? 39.317 -2.218 -35.831 1.00 50.79 111 ASN B CA 1
ATOM 2932 C C . ASN B 1 119 ? 39.771 -3.650 -35.614 1.00 52.83 111 ASN B C 1
ATOM 2933 O O . ASN B 1 119 ? 39.342 -4.329 -34.676 1.00 52.00 111 ASN B O 1
ATOM 2938 N N . ARG B 1 120 ? 40.661 -4.095 -36.492 1.00 55.86 112 ARG B N 1
ATOM 2939 C CA . ARG B 1 120 ? 41.322 -5.373 -36.332 1.00 58.20 112 ARG B CA 1
ATOM 2940 C C . ARG B 1 120 ? 42.622 -5.147 -35.583 1.00 60.78 112 ARG B C 1
ATOM 2941 O O . ARG B 1 120 ? 43.181 -4.054 -35.593 1.00 60.76 112 ARG B O 1
ATOM 2945 N N . VAL B 1 121 ? 43.083 -6.205 -34.930 1.00 63.52 113 VAL B N 1
ATOM 2946 C CA . VAL B 1 121 ? 44.309 -6.194 -34.143 1.00 66.82 113 VAL B CA 1
ATOM 2947 C C . VAL B 1 121 ? 45.574 -5.933 -34.988 1.00 71.15 113 VAL B C 1
ATOM 2948 O O . VAL B 1 121 ? 46.396 -5.083 -34.631 1.00 72.41 113 VAL B O 1
ATOM 2952 N N . MET B 1 122 ? 45.686 -6.588 -36.144 1.00 73.53 114 MET B N 1
ATOM 2953 C CA . MET B 1 122 ? 46.816 -6.352 -37.049 1.00 77.38 114 MET B CA 1
ATOM 2954 C C . MET B 1 122 ? 46.372 -6.354 -38.513 1.00 77.97 114 MET B C 1
ATOM 2955 O O . MET B 1 122 ? 45.771 -5.383 -38.990 1.00 75.81 114 MET B O 1
ATOM 2957 N N . LYS B 1 128 ? 48.231 -2.876 -34.845 1.00 86.11 120 LYS B N 1
ATOM 2958 C CA . LYS B 1 128 ? 47.432 -1.644 -34.780 1.00 83.03 120 LYS B CA 1
ATOM 2959 C C . LYS B 1 128 ? 46.481 -1.503 -33.548 1.00 70.34 120 LYS B C 1
ATOM 2960 O O . LYS B 1 128 ? 45.804 -0.467 -33.395 1.00 67.70 120 LYS B O 1
ATOM 2962 N N . CYS B 1 129 ? 46.441 -2.536 -32.690 1.00 70.27 121 CYS B N 1
ATOM 2963 C CA . CYS B 1 129 ? 45.790 -2.482 -31.357 1.00 67.65 121 CYS B CA 1
ATOM 2964 C C . CYS B 1 129 ? 46.093 -3.733 -30.509 1.00 68.80 121 CYS B C 1
ATOM 2965 O O . CYS B 1 129 ? 46.087 -4.833 -31.044 1.00 70.20 121 CYS B O 1
ATOM 2968 N N . ALA B 1 130 ? 46.337 -3.593 -29.202 1.00 68.37 122 ALA B N 1
ATOM 2969 C CA . ALA B 1 130 ? 46.645 -4.784 -28.385 1.00 69.40 122 ALA B CA 1
ATOM 2970 C C . ALA B 1 130 ? 45.382 -5.622 -28.188 1.00 66.35 122 ALA B C 1
ATOM 2971 O O . ALA B 1 130 ? 44.274 -5.098 -28.326 1.00 63.23 122 ALA B O 1
ATOM 2973 N N . GLN B 1 131 ? 45.539 -6.891 -27.802 1.00 67.31 123 GLN B N 1
ATOM 2974 C CA . GLN B 1 131 ? 44.383 -7.765 -27.577 1.00 64.74 123 GLN B CA 1
ATOM 2975 C C . GLN B 1 131 ? 44.071 -7.771 -26.085 1.00 63.00 123 GLN B C 1
ATOM 2976 O O . GLN B 1 131 ? 44.806 -8.339 -25.286 1.00 65.30 123 GLN B O 1
ATOM 2982 N N . TYR B 1 132 ? 43.001 -7.065 -25.724 1.00 59.20 124 TYR B N 1
ATOM 2983 C CA . TYR B 1 132 ? 42.698 -6.730 -24.332 1.00 58.14 124 TYR B CA 1
ATOM 2984 C C . TYR B 1 132 ? 41.613 -7.597 -23.762 1.00 57.38 124 TYR B C 1
ATOM 2985 O O . TYR B 1 132 ? 41.114 -7.326 -22.670 1.00 56.94 124 TYR B O 1
ATOM 2994 N N . TRP B 1 133 ? 41.200 -8.595 -24.539 1.00 57.33 125 TRP B N 1
ATOM 2995 C CA . TRP B 1 133 ? 40.159 -9.511 -24.110 1.00 56.72 125 TRP B CA 1
ATOM 2996 C C . TRP B 1 133 ? 40.623 -10.950 -24.343 1.00 59.43 125 TRP B C 1
ATOM 2997 O O . TRP B 1 133 ? 41.437 -11.202 -25.226 1.00 60.96 125 TRP B O 1
ATOM 3008 N N . PRO B 1 134 ? 40.100 -11.898 -23.553 1.00 57.59 126 PRO B N 1
ATOM 3009 C CA . PRO B 1 134 ? 40.470 -13.311 -23.651 1.00 59.14 126 PRO B CA 1
ATOM 3010 C C . PRO B 1 134 ? 40.046 -13.939 -24.963 1.00 59.54 126 PRO B C 1
ATOM 3011 O O . PRO B 1 134 ? 38.899 -13.802 -25.364 1.00 58.53 126 PRO B O 1
ATOM 3015 N N . GLN B 1 135 ? 40.967 -14.597 -25.649 1.00 61.32 127 GLN B N 1
ATOM 3016 C CA . GLN B 1 135 ? 40.576 -15.378 -26.810 1.00 61.97 127 GLN B CA 1
ATOM 3017 C C . GLN B 1 135 ? 39.867 -16.668 -26.437 1.00 62.05 127 GLN B C 1
ATOM 3018 O O . GLN B 1 135 ? 38.987 -17.133 -27.166 1.00 62.45 127 GLN B O 1
ATOM 3024 N N . LYS B 1 136 ? 40.255 -17.242 -25.301 1.00 61.63 128 LYS B N 1
ATOM 3025 C CA . LYS B 1 136 ? 39.721 -18.524 -24.879 1.00 61.61 128 LYS B CA 1
ATOM 3026 C C . LYS B 1 136 ? 39.125 -18.402 -23.487 1.00 59.23 128 LYS B C 1
ATOM 3027 O O . LYS B 1 136 ? 39.588 -17.627 -22.661 1.00 58.49 128 LYS B O 1
ATOM 3033 N N . GLU B 1 137 ? 38.083 -19.169 -23.231 1.00 58.65 129 GLU B N 1
ATOM 3034 C CA . GLU B 1 137 ? 37.426 -19.119 -21.948 1.00 57.23 129 GLU B CA 1
ATOM 3035 C C . GLU B 1 137 ? 38.374 -19.528 -20.825 1.00 57.88 129 GLU B C 1
ATOM 3036 O O . GLU B 1 137 ? 38.466 -18.863 -19.809 1.00 56.77 129 GLU B O 1
ATOM 3042 N N . GLU B 1 138 ? 39.080 -20.634 -21.017 1.00 60.28 130 GLU B N 1
ATOM 3043 C CA . GLU B 1 138 ? 39.930 -21.196 -19.971 1.00 61.76 130 GLU B CA 1
ATOM 3044 C C . GLU B 1 138 ? 41.087 -20.285 -19.648 1.00 61.69 130 GLU B C 1
ATOM 3045 O O . GLU B 1 138 ? 41.707 -20.429 -18.606 1.00 62.56 130 GLU B O 1
ATOM 3051 N N . LYS B 1 139 ? 41.443 -19.417 -20.591 1.00 61.25 131 LYS B N 1
ATOM 3052 C CA . LYS B 1 139 ? 42.521 -18.449 -20.365 1.00 61.44 131 LYS B CA 1
ATOM 3053 C C . LYS B 1 139 ? 41.996 -17.044 -20.020 1.00 59.28 131 LYS B C 1
ATOM 3054 O O . LYS B 1 139 ? 42.086 -16.119 -20.831 1.00 57.98 131 LYS B O 1
ATOM 3058 N N . GLU B 1 140 ? 41.480 -16.908 -18.796 1.00 59.60 132 GLU B N 1
ATOM 3059 C CA . GLU B 1 140 ? 40.953 -15.645 -18.275 1.00 59.01 132 GLU B CA 1
ATOM 3060 C C . GLU B 1 140 ? 42.064 -14.666 -17.987 1.00 59.91 132 GLU B C 1
ATOM 3061 O O . GLU B 1 140 ? 43.218 -15.067 -17.834 1.00 61.80 132 GLU B O 1
ATOM 3067 N N . MET B 1 141 ? 41.706 -13.387 -17.884 1.00 58.95 133 MET B N 1
ATOM 3068 C CA . MET B 1 141 ? 42.696 -12.329 -17.695 1.00 60.15 133 MET B CA 1
ATOM 3069 C C . MET B 1 141 ? 42.604 -11.630 -16.337 1.00 61.27 133 MET B C 1
ATOM 3070 O O . MET B 1 141 ? 41.515 -11.325 -15.849 1.00 60.40 133 MET B O 1
ATOM 3075 N N . ILE B 1 142 ? 43.768 -11.356 -15.750 1.00 63.57 134 ILE B N 1
ATOM 3076 C CA . ILE B 1 142 ? 43.860 -10.570 -14.525 1.00 64.81 134 ILE B CA 1
ATOM 3077 C C . ILE B 1 142 ? 44.696 -9.311 -14.738 1.00 66.13 134 ILE B C 1
ATOM 3078 O O . ILE B 1 142 ? 45.868 -9.390 -15.134 1.00 68.14 134 ILE B O 1
ATOM 3083 N N . PHE B 1 143 ? 44.108 -8.159 -14.429 1.00 65.37 135 PHE B N 1
ATOM 3084 C CA . PHE B 1 143 ? 44.795 -6.874 -14.553 1.00 66.62 135 PHE B CA 1
ATOM 3085 C C . PHE B 1 143 ? 45.189 -6.374 -13.170 1.00 69.62 135 PHE B C 1
ATOM 3086 O O . PHE B 1 143 ? 44.385 -5.753 -12.473 1.00 69.71 135 PHE B O 1
ATOM 3094 N N . GLU B 1 144 ? 46.447 -6.618 -12.807 1.00 72.60 136 GLU B N 1
ATOM 3095 C CA . GLU B 1 144 ? 46.938 -6.391 -11.447 1.00 76.07 136 GLU B CA 1
ATOM 3096 C C . GLU B 1 144 ? 46.900 -4.938 -10.989 1.00 78.64 136 GLU B C 1
ATOM 3097 O O . GLU B 1 144 ? 46.649 -4.665 -9.817 1.00 80.46 136 GLU B O 1
ATOM 3103 N N . ASP B 1 145 ? 47.143 -4.011 -11.911 1.00 79.18 137 ASP B N 1
ATOM 3104 C CA . ASP B 1 145 ? 47.168 -2.586 -11.573 1.00 82.32 137 ASP B CA 1
ATOM 3105 C C . ASP B 1 145 ? 45.828 -2.056 -11.076 1.00 81.41 137 ASP B C 1
ATOM 3106 O O . ASP B 1 145 ? 45.777 -1.243 -10.142 1.00 84.80 137 ASP B O 1
ATOM 3111 N N . THR B 1 146 ? 44.754 -2.491 -11.722 1.00 77.23 138 THR B N 1
ATOM 3112 C CA . THR B 1 146 ? 43.425 -2.016 -11.383 1.00 76.43 138 THR B CA 1
ATOM 3113 C C . THR B 1 146 ? 42.594 -3.030 -10.614 1.00 75.02 138 THR B C 1
ATOM 3114 O O . THR B 1 146 ? 41.450 -2.752 -10.270 1.00 74.81 138 THR B O 1
ATOM 3118 N N . ASN B 1 147 ? 43.172 -4.198 -10.348 1.00 74.56 139 ASN B N 1
ATOM 3119 C CA . ASN B 1 147 ? 42.479 -5.264 -9.626 1.00 73.51 139 ASN B CA 1
ATOM 3120 C C . ASN B 1 147 ? 41.198 -5.768 -10.307 1.00 69.78 139 ASN B C 1
ATOM 3121 O O . ASN B 1 147 ? 40.182 -5.968 -9.644 1.00 69.86 139 ASN B O 1
ATOM 3126 N N . LEU B 1 148 ? 41.268 -6.006 -11.617 1.00 66.90 140 LEU B N 1
ATOM 3127 C CA . LEU B 1 148 ? 40.112 -6.431 -12.406 1.00 63.55 140 LEU B CA 1
ATOM 3128 C C . LEU B 1 148 ? 40.369 -7.769 -13.094 1.00 61.55 140 LEU B C 1
ATOM 3129 O O . LEU B 1 148 ? 41.423 -7.976 -13.684 1.00 61.79 140 LEU B O 1
ATOM 3134 N N . LYS B 1 149 ? 39.395 -8.672 -13.037 1.00 60.25 141 LYS B N 1
ATOM 3135 C CA . LYS B 1 149 ? 39.519 -9.996 -13.668 1.00 58.94 141 LYS B CA 1
ATOM 3136 C C . LYS B 1 149 ? 38.561 -10.111 -14.865 1.00 56.75 141 LYS B C 1
ATOM 3137 O O . LYS B 1 149 ? 37.377 -9.773 -14.739 1.00 56.18 141 LYS B O 1
ATOM 3143 N N . LEU B 1 150 ? 39.082 -10.531 -16.027 1.00 55.79 142 LEU B N 1
ATOM 3144 C CA . LEU B 1 150 ? 38.269 -10.629 -17.254 1.00 53.95 142 LEU B CA 1
ATOM 3145 C C . LEU B 1 150 ? 38.212 -12.018 -17.885 1.00 53.46 142 LEU B C 1
ATOM 3146 O O . LEU B 1 150 ? 39.227 -12.579 -18.327 1.00 54.17 142 LEU B O 1
ATOM 3151 N N . THR B 1 151 ? 37.000 -12.542 -17.987 1.00 52.67 143 THR B N 1
ATOM 3152 C CA . THR B 1 151 ? 36.817 -13.837 -18.588 1.00 53.04 143 THR B CA 1
ATOM 3153 C C . THR B 1 151 ? 35.879 -13.713 -19.761 1.00 52.21 143 THR B C 1
ATOM 3154 O O . THR B 1 151 ? 34.866 -13.038 -19.657 1.00 51.30 143 THR B O 1
ATOM 3158 N N . LEU B 1 152 ? 36.210 -14.395 -20.860 1.00 52.98 144 LEU B N 1
ATOM 3159 C CA . LEU B 1 152 ? 35.354 -14.461 -22.051 1.00 52.56 144 LEU B CA 1
ATOM 3160 C C . LEU B 1 152 ? 34.345 -15.564 -21.845 1.00 53.83 144 LEU B C 1
ATOM 3161 O O . LEU B 1 152 ? 34.691 -16.738 -21.924 1.00 55.68 144 LEU B O 1
ATOM 3166 N N . ILE B 1 153 ? 33.097 -15.198 -21.601 1.00 53.37 145 ILE B N 1
ATOM 3167 C CA . ILE B 1 153 ? 32.047 -16.194 -21.431 1.00 54.79 145 ILE B CA 1
ATOM 3168 C C . ILE B 1 153 ? 31.714 -16.917 -22.729 1.00 56.20 145 ILE B C 1
ATOM 3169 O O . ILE B 1 153 ? 31.614 -18.143 -22.751 1.00 58.67 145 ILE B O 1
ATOM 3174 N N . SER B 1 154 ? 31.524 -16.164 -23.802 1.00 55.33 146 SER B N 1
ATOM 3175 C CA . SER B 1 154 ? 31.121 -16.753 -25.068 1.00 56.76 146 SER B CA 1
ATOM 3176 C C . SER B 1 154 ? 31.336 -15.811 -26.237 1.00 55.98 146 SER B C 1
ATOM 3177 O O . SER B 1 154 ? 31.166 -14.592 -26.105 1.00 54.26 146 SER B O 1
ATOM 3180 N N . GLU B 1 155 ? 31.637 -16.371 -27.402 1.00 57.73 147 GLU B N 1
ATOM 3181 C CA . GLU B 1 155 ? 31.734 -15.545 -28.599 1.00 57.64 147 GLU B CA 1
ATOM 3182 C C . GLU B 1 155 ? 31.032 -16.182 -29.799 1.00 59.85 147 GLU B C 1
ATOM 3183 O O . GLU B 1 155 ? 31.065 -17.393 -29.988 1.00 62.25 147 GLU B O 1
ATOM 3189 N N . ASP B 1 156 ? 30.343 -15.355 -30.573 1.00 59.43 148 ASP B N 1
ATOM 3190 C CA . ASP B 1 156 ? 29.716 -15.786 -31.812 1.00 61.44 148 ASP B CA 1
ATOM 3191 C C . ASP B 1 156 ? 30.397 -15.053 -32.939 1.00 60.64 148 ASP B C 1
ATOM 3192 O O . ASP B 1 156 ? 30.418 -13.811 -32.955 1.00 58.89 148 ASP B O 1
ATOM 3197 N N . ILE B 1 157 ? 30.954 -15.805 -33.881 1.00 62.24 149 ILE B N 1
ATOM 3198 C CA . ILE B 1 157 ? 31.668 -15.200 -34.992 1.00 61.53 149 ILE B CA 1
ATOM 3199 C C . ILE B 1 157 ? 30.758 -15.226 -36.218 1.00 62.33 149 ILE B C 1
ATOM 3200 O O . ILE B 1 157 ? 30.097 -16.239 -36.491 1.00 64.75 149 ILE B O 1
ATOM 3205 N N . LYS B 1 158 ? 30.736 -14.125 -36.964 1.00 60.44 150 LYS B N 1
ATOM 3206 C CA . LYS B 1 158 ? 29.861 -14.007 -38.123 1.00 61.14 150 LYS B CA 1
ATOM 3207 C C . LYS B 1 158 ? 30.745 -13.568 -39.276 1.00 61.83 150 LYS B C 1
ATOM 3208 O O . LYS B 1 158 ? 31.929 -13.292 -39.081 1.00 61.16 150 LYS B O 1
ATOM 3214 N N . SER B 1 159 ? 30.190 -13.532 -40.478 1.00 63.65 151 SER B N 1
ATOM 3215 C CA . SER B 1 159 ? 31.003 -13.274 -41.655 1.00 65.37 151 SER B CA 1
ATOM 3216 C C . SER B 1 159 ? 31.722 -11.938 -41.550 1.00 63.23 151 SER B C 1
ATOM 3217 O O . SER B 1 159 ? 32.883 -11.826 -41.944 1.00 64.15 151 SER B O 1
ATOM 3220 N N . TYR B 1 160 ? 31.018 -10.921 -41.052 1.00 60.88 152 TYR B N 1
ATOM 3221 C CA . TYR B 1 160 ? 31.595 -9.582 -40.929 1.00 59.27 152 TYR B CA 1
ATOM 3222 C C . TYR B 1 160 ? 31.850 -8.996 -39.533 1.00 57.33 152 TYR B C 1
ATOM 3223 O O . TYR B 1 160 ? 32.581 -8.015 -39.399 1.00 56.60 152 TYR B O 1
ATOM 3232 N N . TYR B 1 161 ? 31.233 -9.556 -38.502 1.00 56.87 153 TYR B N 1
ATOM 3233 C CA . TYR B 1 161 ? 31.412 -9.013 -37.161 1.00 54.96 153 TYR B CA 1
ATOM 3234 C C . TYR B 1 161 ? 31.371 -10.132 -36.128 1.00 55.06 153 TYR B C 1
ATOM 3235 O O . TYR B 1 161 ? 30.901 -11.233 -36.432 1.00 56.75 153 TYR B O 1
ATOM 3244 N N . THR B 1 162 ? 31.870 -9.856 -34.919 1.00 53.48 154 THR B N 1
ATOM 3245 C CA . THR B 1 162 ? 31.801 -10.826 -33.821 1.00 53.20 154 THR B CA 1
ATOM 3246 C C . THR B 1 162 ? 31.223 -10.227 -32.547 1.00 51.22 154 THR B C 1
ATOM 3247 O O . THR B 1 162 ? 31.586 -9.150 -32.125 1.00 49.87 154 THR B O 1
ATOM 3251 N N . VAL B 1 163 ? 30.326 -10.964 -31.923 1.00 51.74 155 VAL B N 1
ATOM 3252 C CA . VAL B 1 163 ? 29.763 -10.541 -30.667 1.00 51.10 155 VAL B CA 1
ATOM 3253 C C . VAL B 1 163 ? 30.268 -11.479 -29.585 1.00 51.89 155 VAL B C 1
ATOM 3254 O O . VAL B 1 163 ? 30.194 -12.714 -29.730 1.00 53.41 155 VAL B O 1
ATOM 3258 N N . ARG B 1 164 ? 30.814 -10.896 -28.518 1.00 51.03 156 ARG B N 1
ATOM 3259 C CA . ARG B 1 164 ? 31.361 -11.688 -27.423 1.00 51.65 156 ARG B CA 1
ATOM 3260 C C . ARG B 1 164 ? 30.769 -11.249 -26.119 1.00 51.23 156 ARG B C 1
ATOM 3261 O O . ARG B 1 164 ? 30.423 -10.089 -25.946 1.00 50.86 156 ARG B O 1
ATOM 3269 N N . GLN B 1 165 ? 30.677 -12.180 -25.189 1.00 51.79 157 GLN B N 1
ATOM 3270 C CA . GLN B 1 165 ? 30.175 -11.889 -23.870 1.00 51.81 157 GLN B CA 1
ATOM 3271 C C . GLN B 1 165 ? 31.305 -12.064 -22.880 1.00 51.35 157 GLN B C 1
ATOM 3272 O O . GLN B 1 165 ? 31.926 -13.140 -22.805 1.00 52.03 157 GLN B O 1
ATOM 3278 N N . LEU B 1 166 ? 31.572 -11.020 -22.108 1.00 50.58 158 LEU B N 1
ATOM 3279 C CA . LEU B 1 166 ? 32.675 -11.047 -21.158 1.00 50.86 158 LEU B CA 1
ATOM 3280 C C . LEU B 1 166 ? 32.150 -10.829 -19.740 1.00 52.87 158 LEU B C 1
ATOM 3281 O O . LEU B 1 166 ? 31.074 -10.260 -19.540 1.00 53.32 158 LEU B O 1
ATOM 3286 N N . GLU B 1 167 ? 32.873 -11.360 -18.761 1.00 54.62 159 GLU B N 1
ATOM 3287 C CA . GLU B 1 167 ? 32.591 -11.084 -17.363 1.00 56.68 159 GLU B CA 1
ATOM 3288 C C . GLU B 1 167 ? 33.780 -10.352 -16.757 1.00 57.55 159 GLU B C 1
ATOM 3289 O O . GLU B 1 167 ? 34.891 -10.890 -16.678 1.00 58.10 159 GLU B O 1
ATOM 3295 N N . LEU B 1 168 ? 33.527 -9.127 -16.314 1.00 58.31 160 LEU B N 1
ATOM 3296 C CA . LEU B 1 168 ? 34.533 -8.313 -15.666 1.00 59.36 160 LEU B CA 1
ATOM 3297 C C . LEU B 1 168 ? 34.153 -8.318 -14.188 1.00 61.77 160 LEU B C 1
ATOM 3298 O O . LEU B 1 168 ? 33.036 -7.952 -13.825 1.00 62.32 160 LEU B O 1
ATOM 3303 N N . GLU B 1 169 ? 35.078 -8.762 -13.343 1.00 63.74 161 GLU B N 1
ATOM 3304 C CA . GLU B 1 169 ? 34.839 -8.837 -11.907 1.00 67.06 161 GLU B CA 1
ATOM 3305 C C . GLU B 1 169 ? 35.847 -7.934 -11.226 1.00 69.59 161 GLU B C 1
ATOM 3306 O O . GLU B 1 169 ? 37.045 -8.021 -11.496 1.00 69.71 161 GLU B O 1
ATOM 3312 N N . ASN B 1 170 ? 35.371 -7.063 -10.347 1.00 72.14 162 ASN B N 1
ATOM 3313 C CA . ASN B 1 170 ? 36.283 -6.272 -9.550 1.00 75.18 162 ASN B CA 1
ATOM 3314 C C . ASN B 1 170 ? 36.715 -7.180 -8.412 1.00 77.06 162 ASN B C 1
ATOM 3315 O O . ASN B 1 170 ? 35.896 -7.614 -7.604 1.00 78.35 162 ASN B O 1
ATOM 3320 N N . LEU B 1 171 ? 38.004 -7.511 -8.395 1.00 77.41 163 LEU B N 1
ATOM 3321 C CA . LEU B 1 171 ? 38.569 -8.410 -7.401 1.00 78.97 163 LEU B CA 1
ATOM 3322 C C . LEU B 1 171 ? 38.404 -7.819 -6.013 1.00 82.81 163 LEU B C 1
ATOM 3323 O O . LEU B 1 171 ? 38.255 -8.545 -5.037 1.00 84.25 163 LEU B O 1
ATOM 3328 N N . THR B 1 172 ? 38.473 -6.503 -5.937 1.00 85.02 164 THR B N 1
ATOM 3329 C CA . THR B 1 172 ? 38.378 -5.820 -4.671 1.00 89.40 164 THR B CA 1
ATOM 3330 C C . THR B 1 172 ? 37.033 -6.049 -4.025 1.00 90.20 164 THR B C 1
ATOM 3331 O O . THR B 1 172 ? 36.960 -6.351 -2.847 1.00 92.68 164 THR B O 1
ATOM 3335 N N . THR B 1 173 ? 35.969 -5.928 -4.808 1.00 88.28 165 THR B N 1
ATOM 3336 C CA . THR B 1 173 ? 34.620 -6.035 -4.279 1.00 89.34 165 THR B CA 1
ATOM 3337 C C . THR B 1 173 ? 33.979 -7.396 -4.482 1.00 86.97 165 THR B C 1
ATOM 3338 O O . THR B 1 173 ? 32.927 -7.681 -3.926 1.00 88.46 165 THR B O 1
ATOM 3342 N N . GLN B 1 174 ? 34.602 -8.238 -5.286 1.00 83.75 166 GLN B N 1
ATOM 3343 C CA . GLN B 1 174 ? 34.008 -9.523 -5.585 1.00 81.61 166 GLN B CA 1
ATOM 3344 C C . GLN B 1 174 ? 32.677 -9.303 -6.280 1.00 80.31 166 GLN B C 1
ATOM 3345 O O . GLN B 1 174 ? 31.770 -10.115 -6.163 1.00 80.13 166 GLN B O 1
ATOM 3351 N N . GLU B 1 175 ? 32.570 -8.199 -7.009 1.00 79.76 167 GLU B N 1
ATOM 3352 C CA . GLU B 1 175 ? 31.351 -7.857 -7.720 1.00 78.94 167 GLU B CA 1
ATOM 3353 C C . GLU B 1 175 ? 31.497 -8.218 -9.177 1.00 74.96 167 GLU B C 1
ATOM 3354 O O . GLU B 1 175 ? 32.607 -8.250 -9.702 1.00 73.55 167 GLU B O 1
ATOM 3360 N N . THR B 1 176 ? 30.368 -8.468 -9.831 1.00 73.56 168 THR B N 1
ATOM 3361 C CA . THR B 1 176 ? 30.366 -8.993 -11.191 1.00 70.07 168 THR B CA 1
ATOM 3362 C C . THR B 1 176 ? 29.567 -8.129 -12.163 1.00 68.78 168 THR B C 1
ATOM 3363 O O . THR B 1 176 ? 28.515 -7.586 -11.820 1.00 70.83 168 THR B O 1
ATOM 3367 N N . ARG B 1 177 ? 30.085 -7.973 -13.372 1.00 65.57 169 ARG B N 1
ATOM 3368 C CA . ARG B 1 177 ? 29.331 -7.296 -14.401 1.00 64.22 169 ARG B CA 1
ATOM 3369 C C . ARG B 1 177 ? 29.574 -7.994 -15.721 1.00 61.38 169 ARG B C 1
ATOM 3370 O O . ARG B 1 177 ? 30.676 -8.475 -15.962 1.00 59.94 169 ARG B O 1
ATOM 3378 N N . GLU B 1 178 ? 28.559 -8.014 -16.583 1.00 61.04 170 GLU B N 1
ATOM 3379 C CA . GLU B 1 178 ? 28.661 -8.606 -17.918 1.00 59.23 170 GLU B CA 1
ATOM 3380 C C . GLU B 1 178 ? 28.925 -7.568 -18.978 1.00 57.25 170 GLU B C 1
ATOM 3381 O O . GLU B 1 178 ? 28.152 -6.626 -19.135 1.00 57.99 170 GLU B O 1
ATOM 3387 N N . ILE B 1 179 ? 30.010 -7.733 -19.719 1.00 55.11 171 ILE B N 1
ATOM 3388 C CA . ILE B 1 179 ? 30.317 -6.755 -20.747 1.00 53.54 171 ILE B CA 1
ATOM 3389 C C . ILE B 1 179 ? 30.130 -7.350 -22.132 1.00 52.08 171 ILE B C 1
ATOM 3390 O O . ILE B 1 179 ? 30.534 -8.466 -22.403 1.00 51.74 171 ILE B O 1
ATOM 3395 N N . LEU B 1 180 ? 29.508 -6.583 -23.010 1.00 34.66 172 LEU B N 1
ATOM 3396 C CA . LEU B 1 180 ? 29.244 -7.050 -24.357 1.00 34.68 172 LEU B CA 1
ATOM 3397 C C . LEU B 1 180 ? 30.229 -6.472 -25.352 1.00 34.75 172 LEU B C 1
ATOM 3398 O O . LEU B 1 180 ? 30.433 -5.255 -25.421 1.00 34.53 172 LEU B O 1
ATOM 3403 N N . HIS B 1 181 ? 30.841 -7.355 -26.126 1.00 35.49 173 HIS B N 1
ATOM 3404 C CA . HIS B 1 181 ? 31.868 -6.917 -27.041 1.00 35.98 173 HIS B CA 1
ATOM 3405 C C . HIS B 1 181 ? 31.323 -7.027 -28.452 1.00 35.90 173 HIS B C 1
ATOM 3406 O O . HIS B 1 181 ? 31.071 -8.121 -28.944 1.00 37.00 173 HIS B O 1
ATOM 3413 N N . PHE B 1 182 ? 31.169 -5.894 -29.117 1.00 35.28 174 PHE B N 1
ATOM 3414 C CA . PHE B 1 182 ? 30.683 -5.926 -30.487 1.00 36.39 174 PHE B CA 1
ATOM 3415 C C . PHE B 1 182 ? 31.829 -5.536 -31.389 1.00 38.45 174 PHE B C 1
ATOM 3416 O O . PHE B 1 182 ? 32.229 -4.360 -31.418 1.00 37.94 174 PHE B O 1
ATOM 3424 N N . HIS B 1 183 ? 32.314 -6.513 -32.158 1.00 40.75 175 HIS B N 1
ATOM 3425 C CA . HIS B 1 183 ? 33.548 -6.350 -32.903 1.00 43.21 175 HIS B CA 1
ATOM 3426 C C . HIS B 1 183 ? 33.241 -6.405 -34.383 1.00 45.22 175 HIS B C 1
ATOM 3427 O O . HIS B 1 183 ? 32.869 -7.450 -34.918 1.00 46.33 175 HIS B O 1
ATOM 3434 N N . TYR B 1 184 ? 33.424 -5.263 -35.045 1.00 46.26 176 TYR B N 1
ATOM 3435 C CA . TYR B 1 184 ? 33.217 -5.169 -36.483 1.00 48.78 176 TYR B CA 1
ATOM 3436 C C . TYR B 1 184 ? 34.565 -5.554 -37.060 1.00 51.89 176 TYR B C 1
ATOM 3437 O O . TYR B 1 184 ? 35.572 -4.889 -36.799 1.00 52.13 176 TYR B O 1
ATOM 3446 N N . THR B 1 185 ? 34.602 -6.651 -37.808 1.00 54.66 177 THR B N 1
ATOM 3447 C CA . THR B 1 185 ? 35.891 -7.224 -38.158 1.00 58.17 177 THR B CA 1
ATOM 3448 C C . THR B 1 185 ? 36.337 -6.972 -39.606 1.00 62.34 177 THR B C 1
ATOM 3449 O O . THR B 1 185 ? 37.502 -7.191 -39.954 1.00 65.15 177 THR B O 1
ATOM 3453 N N . THR B 1 186 ? 35.416 -6.477 -40.429 1.00 63.16 178 THR B N 1
ATOM 3454 C CA . THR B 1 186 ? 35.703 -6.142 -41.829 1.00 67.17 178 THR B CA 1
ATOM 3455 C C . THR B 1 186 ? 35.720 -4.624 -42.106 1.00 67.26 178 THR B C 1
ATOM 3456 O O . THR B 1 186 ? 35.471 -4.194 -43.235 1.00 69.62 178 THR B O 1
ATOM 3460 N N . TRP B 1 187 ? 35.936 -3.803 -41.083 1.00 64.75 179 TRP B N 1
ATOM 3461 C CA . TRP B 1 187 ? 35.983 -2.370 -41.329 1.00 64.54 179 TRP B CA 1
ATOM 3462 C C . TRP B 1 187 ? 37.457 -1.941 -41.320 1.00 66.69 179 TRP B C 1
ATOM 3463 O O . TRP B 1 187 ? 38.081 -1.841 -40.260 1.00 65.54 179 TRP B O 1
ATOM 3474 N N . PRO B 1 188 ? 37.995 -1.620 -42.503 1.00 70.13 180 PRO B N 1
ATOM 3475 C CA . PRO B 1 188 ? 39.401 -1.253 -42.692 1.00 73.10 180 PRO B CA 1
ATOM 3476 C C . PRO B 1 188 ? 39.694 0.101 -42.113 1.00 71.82 180 PRO B C 1
ATOM 3477 O O . PRO B 1 188 ? 38.768 0.891 -41.923 1.00 69.25 180 PRO B O 1
ATOM 3481 N N . ASP B 1 189 ? 40.958 0.363 -41.814 1.00 73.93 181 ASP B N 1
ATOM 3482 C CA . ASP B 1 189 ? 41.325 1.688 -41.365 1.00 73.53 181 ASP B CA 1
ATOM 3483 C C . ASP B 1 189 ? 41.155 2.613 -42.570 1.00 75.94 181 ASP B C 1
ATOM 3484 O O . ASP B 1 189 ? 41.566 2.267 -43.675 1.00 79.76 181 ASP B O 1
ATOM 3489 N N . PHE B 1 190 ? 40.509 3.758 -42.352 1.00 73.99 182 PHE B N 1
ATOM 3490 C CA . PHE B 1 190 ? 40.246 4.754 -43.396 1.00 76.04 182 PHE B CA 1
ATOM 3491 C C . PHE B 1 190 ? 39.288 4.253 -44.488 1.00 76.95 182 PHE B C 1
ATOM 3492 O O . PHE B 1 190 ? 39.300 4.756 -45.615 1.00 80.13 182 PHE B O 1
ATOM 3500 N N . GLY B 1 191 ? 38.454 3.275 -44.135 1.00 74.33 183 GLY B N 1
ATOM 3501 C CA . GLY B 1 191 ? 37.614 2.548 -45.078 1.00 75.31 183 GLY B CA 1
ATOM 3502 C C . GLY B 1 191 ? 36.167 2.534 -44.611 1.00 71.45 183 GLY B C 1
ATOM 3503 O O . GLY B 1 191 ? 35.859 3.114 -43.577 1.00 68.16 183 GLY B O 1
ATOM 3504 N N . VAL B 1 192 ? 35.267 1.953 -45.399 1.00 72.31 184 VAL B N 1
ATOM 3505 C CA . VAL B 1 192 ? 33.850 1.863 -45.023 1.00 69.36 184 VAL B CA 1
ATOM 3506 C C . VAL B 1 192 ? 33.335 0.418 -44.966 1.00 69.11 184 VAL B C 1
ATOM 3507 O O . VAL B 1 192 ? 33.887 -0.476 -45.621 1.00 72.08 184 VAL B O 1
ATOM 3511 N N . PRO B 1 193 ? 32.289 0.186 -44.151 1.00 65.64 185 PRO B N 1
ATOM 3512 C CA . PRO B 1 193 ? 31.625 -1.118 -44.095 1.00 65.33 185 PRO B CA 1
ATOM 3513 C C . PRO B 1 193 ? 31.151 -1.542 -45.492 1.00 68.87 185 PRO B C 1
ATOM 3514 O O . PRO B 1 193 ? 30.918 -0.696 -46.368 1.00 70.72 185 PRO B O 1
ATOM 3518 N N . GLU B 1 194 ? 31.036 -2.850 -45.700 1.00 70.22 186 GLU B N 1
ATOM 3519 C CA . GLU B 1 194 ? 30.762 -3.399 -47.024 1.00 74.30 186 GLU B CA 1
ATOM 3520 C C . GLU B 1 194 ? 29.469 -2.847 -47.634 1.00 75.15 186 GLU B C 1
ATOM 3521 O O . GLU B 1 194 ? 29.424 -2.551 -48.834 1.00 78.91 186 GLU B O 1
ATOM 3523 N N . SER B 1 195 ? 28.432 -2.715 -46.800 1.00 72.00 187 SER B N 1
ATOM 3524 C CA . SER B 1 195 ? 27.135 -2.115 -47.171 1.00 72.36 187 SER B CA 1
ATOM 3525 C C . SER B 1 195 ? 26.508 -1.316 -46.020 1.00 68.25 187 SER B C 1
ATOM 3526 O O . SER B 1 195 ? 26.723 -1.659 -44.853 1.00 65.36 187 SER B O 1
ATOM 3529 N N . PRO B 1 196 ? 25.708 -0.274 -46.327 1.00 68.31 188 PRO B N 1
ATOM 3530 C CA . PRO B 1 196 ? 25.050 0.376 -45.184 1.00 64.73 188 PRO B CA 1
ATOM 3531 C C . PRO B 1 196 ? 24.168 -0.628 -44.398 1.00 66.91 188 PRO B C 1
ATOM 3532 O O . PRO B 1 196 ? 24.086 -0.543 -43.160 1.00 63.83 188 PRO B O 1
ATOM 3536 N N . ALA B 1 197 ? 23.553 -1.576 -45.113 1.00 69.33 189 ALA B N 1
ATOM 3537 C CA . ALA B 1 197 ? 22.653 -2.566 -44.524 1.00 68.37 189 ALA B CA 1
ATOM 3538 C C . ALA B 1 197 ? 23.401 -3.466 -43.561 1.00 65.70 189 ALA B C 1
ATOM 3539 O O . ALA B 1 197 ? 22.830 -3.939 -42.575 1.00 63.94 189 ALA B O 1
ATOM 3541 N N . SER B 1 198 ? 24.657 -3.760 -43.893 1.00 65.96 190 SER B N 1
ATOM 3542 C CA . SER B 1 198 ? 25.526 -4.550 -43.018 1.00 63.87 190 SER B CA 1
ATOM 3543 C C . SER B 1 198 ? 25.774 -3.758 -41.754 1.00 59.39 190 SER B C 1
ATOM 3544 O O . SER B 1 198 ? 25.688 -4.273 -40.642 1.00 57.23 190 SER B O 1
ATOM 3547 N N . PHE B 1 199 ? 26.074 -2.483 -41.954 1.00 58.22 191 PHE B N 1
ATOM 3548 C CA . PHE B 1 199 ? 26.298 -1.576 -40.861 1.00 54.46 191 PHE B CA 1
ATOM 3549 C C . PHE B 1 199 ? 25.076 -1.440 -39.953 1.00 51.66 191 PHE B C 1
ATOM 3550 O O . PHE B 1 199 ? 25.204 -1.417 -38.726 1.00 48.65 191 PHE B O 1
ATOM 3558 N N . LEU B 1 200 ? 23.897 -1.341 -40.561 1.00 52.92 192 LEU B N 1
ATOM 3559 C CA . LEU B 1 200 ? 22.659 -1.200 -39.799 1.00 51.76 192 LEU B CA 1
ATOM 3560 C C . LEU B 1 200 ? 22.418 -2.441 -38.951 1.00 51.16 192 LEU B C 1
ATOM 3561 O O . LEU B 1 200 ? 22.069 -2.350 -37.763 1.00 49.14 192 LEU B O 1
ATOM 3566 N N . ASN B 1 201 ? 22.661 -3.604 -39.548 1.00 53.08 193 ASN B N 1
ATOM 3567 C CA . ASN B 1 201 ? 22.525 -4.849 -38.819 1.00 52.67 193 ASN B CA 1
ATOM 3568 C C . ASN B 1 201 ? 23.453 -4.828 -37.612 1.00 50.06 193 ASN B C 1
ATOM 3569 O O . ASN B 1 201 ? 23.059 -5.214 -36.517 1.00 48.61 193 ASN B O 1
ATOM 3574 N N . PHE B 1 202 ? 24.672 -4.338 -37.802 1.00 49.93 194 PHE B N 1
ATOM 3575 C CA . PHE B 1 202 ? 25.593 -4.212 -36.688 1.00 48.22 194 PHE B CA 1
ATOM 3576 C C . PHE B 1 202 ? 25.036 -3.238 -35.643 1.00 46.67 194 PHE B C 1
ATOM 3577 O O . PHE B 1 202 ? 24.895 -3.593 -34.472 1.00 45.22 194 PHE B O 1
ATOM 3585 N N . LEU B 1 203 ? 24.628 -2.050 -36.084 1.00 47.27 195 LEU B N 1
ATOM 3586 C CA . LEU B 1 203 ? 24.176 -1.018 -35.148 1.00 46.18 195 LEU B CA 1
ATOM 3587 C C . LEU B 1 203 ? 22.937 -1.506 -34.397 1.00 46.93 195 LEU B C 1
ATOM 3588 O O . LEU B 1 203 ? 22.838 -1.363 -33.174 1.00 45.64 195 LEU B O 1
ATOM 3593 N N . PHE B 1 204 ? 22.008 -2.122 -35.114 1.00 49.38 196 PHE B N 1
ATOM 3594 C CA . PHE B 1 204 ? 20.801 -2.572 -34.457 1.00 50.48 196 PHE B CA 1
ATOM 3595 C C . PHE B 1 204 ? 21.055 -3.698 -33.454 1.00 49.06 196 PHE B C 1
ATOM 3596 O O . PHE B 1 204 ? 20.334 -3.816 -32.459 1.00 48.58 196 PHE B O 1
ATOM 3604 N N . LYS B 1 205 ? 22.076 -4.516 -33.702 1.00 48.61 197 LYS B N 1
ATOM 3605 C CA . LYS B 1 205 ? 22.441 -5.554 -32.731 1.00 47.50 197 LYS B CA 1
ATOM 3606 C C . LYS B 1 205 ? 22.956 -4.832 -31.496 1.00 44.66 197 LYS B C 1
ATOM 3607 O O . LYS B 1 205 ? 22.645 -5.208 -30.359 1.00 44.01 197 LYS B O 1
ATOM 3613 N N . VAL B 1 206 ? 23.762 -3.796 -31.729 1.00 43.00 198 VAL B N 1
ATOM 3614 C CA . VAL B 1 206 ? 24.294 -3.024 -30.625 1.00 40.90 198 VAL B CA 1
ATOM 3615 C C . VAL B 1 206 ? 23.166 -2.313 -29.878 1.00 40.37 198 VAL B C 1
ATOM 3616 O O . VAL B 1 206 ? 23.150 -2.303 -28.645 1.00 39.43 198 VAL B O 1
ATOM 3620 N N . ARG B 1 207 ? 22.207 -1.758 -30.624 1.00 41.27 199 ARG B N 1
ATOM 3621 C CA . ARG B 1 207 ? 21.082 -1.055 -30.016 1.00 41.66 199 ARG B CA 1
ATOM 3622 C C . ARG B 1 207 ? 20.251 -2.027 -29.182 1.00 42.98 199 ARG B C 1
ATOM 3623 O O . ARG B 1 207 ? 20.001 -1.792 -28.003 1.00 42.88 199 ARG B O 1
ATOM 3631 N N . GLU B 1 208 ? 19.897 -3.158 -29.775 1.00 44.45 200 GLU B N 1
ATOM 3632 C CA . GLU B 1 208 ? 19.037 -4.109 -29.116 1.00 46.00 200 GLU B CA 1
ATOM 3633 C C . GLU B 1 208 ? 19.630 -4.608 -27.791 1.00 45.19 200 GLU B C 1
ATOM 3634 O O . GLU B 1 208 ? 18.885 -4.899 -26.866 1.00 46.23 200 GLU B O 1
ATOM 3640 N N . SER B 1 209 ? 20.957 -4.681 -27.681 1.00 43.90 201 SER B N 1
ATOM 3641 C CA . SER B 1 209 ? 21.600 -5.169 -26.449 1.00 43.70 201 SER B CA 1
ATOM 3642 C C . SER B 1 209 ? 21.440 -4.228 -25.251 1.00 43.83 201 SER B C 1
ATOM 3643 O O . SER B 1 209 ? 21.699 -4.618 -24.108 1.00 43.89 201 SER B O 1
ATOM 3646 N N . GLY B 1 210 ? 21.052 -2.981 -25.509 1.00 44.09 202 GLY B N 1
ATOM 3647 C CA . GLY B 1 210 ? 20.857 -2.023 -24.435 1.00 44.31 202 GLY B CA 1
ATOM 3648 C C . GLY B 1 210 ? 22.119 -1.320 -24.002 1.00 43.48 202 GLY B C 1
ATOM 3649 O O . GLY B 1 210 ? 22.110 -0.566 -23.029 1.00 43.90 202 GLY B O 1
ATOM 3650 N N . SER B 1 211 ? 23.202 -1.560 -24.735 1.00 42.70 203 SER B N 1
ATOM 3651 C CA . SER B 1 211 ? 24.478 -0.893 -24.501 1.00 41.96 203 SER B CA 1
ATOM 3652 C C . SER B 1 211 ? 24.434 0.623 -24.716 1.00 41.54 203 SER B C 1
ATOM 3653 O O . SER B 1 211 ? 25.344 1.342 -24.270 1.00 41.45 203 SER B O 1
ATOM 3656 N N . LEU B 1 212 ? 23.453 1.075 -25.501 1.00 41.42 204 LEU B N 1
ATOM 3657 C CA . LEU B 1 212 ? 23.279 2.481 -25.825 1.00 41.30 204 LEU B CA 1
ATOM 3658 C C . LEU B 1 212 ? 22.194 3.097 -24.964 1.00 42.61 204 LEU B C 1
ATOM 3659 O O . LEU B 1 212 ? 21.886 4.295 -25.083 1.00 42.92 204 LEU B O 1
ATOM 3664 N N . SER B 1 213 ? 21.599 2.272 -24.109 1.00 43.66 205 SER B N 1
ATOM 3665 C CA . SER B 1 213 ? 20.516 2.734 -23.255 1.00 45.12 205 SER B CA 1
ATOM 3666 C C . SER B 1 213 ? 21.015 3.709 -22.184 1.00 45.41 205 SER B C 1
ATOM 3667 O O . SER B 1 213 ? 22.145 3.622 -21.721 1.00 44.66 205 SER B O 1
ATOM 3670 N N . PRO B 1 214 ? 20.174 4.683 -21.832 1.00 46.96 206 PRO B N 1
ATOM 3671 C CA . PRO B 1 214 ? 20.422 5.623 -20.738 1.00 47.67 206 PRO B CA 1
ATOM 3672 C C . PRO B 1 214 ? 20.417 4.924 -19.390 1.00 48.91 206 PRO B C 1
ATOM 3673 O O . PRO B 1 214 ? 20.864 5.492 -18.399 1.00 49.72 206 PRO B O 1
ATOM 3677 N N . GLU B 1 215 ? 19.902 3.700 -19.352 1.00 49.52 207 GLU B N 1
ATOM 3678 C CA . GLU B 1 215 ? 19.896 2.928 -18.117 1.00 50.76 207 GLU B CA 1
ATOM 3679 C C . GLU B 1 215 ? 21.312 2.421 -17.802 1.00 49.74 207 GLU B C 1
ATOM 3680 O O . GLU B 1 215 ? 21.559 1.940 -16.693 1.00 50.97 207 GLU B O 1
ATOM 3682 N N . HIS B 1 216 ? 22.223 2.492 -18.783 1.00 47.64 208 HIS B N 1
ATOM 3683 C CA . HIS B 1 216 ? 23.638 2.152 -18.558 1.00 46.38 208 HIS B CA 1
ATOM 3684 C C . HIS B 1 216 ? 24.569 3.295 -18.834 1.00 45.13 208 HIS B C 1
ATOM 3685 O O . HIS B 1 216 ? 24.176 4.293 -19.434 1.00 44.91 208 HIS B O 1
ATOM 3692 N N . GLY B 1 217 ? 25.828 3.108 -18.445 1.00 44.47 209 GLY B N 1
ATOM 3693 C CA . GLY B 1 217 ? 26.855 4.095 -18.697 1.00 43.57 209 GLY B CA 1
ATOM 3694 C C . GLY B 1 217 ? 27.087 4.190 -20.189 1.00 41.50 209 GLY B C 1
ATOM 3695 O O . GLY B 1 217 ? 26.529 3.393 -20.959 1.00 41.03 209 GLY B O 1
ATOM 3696 N N . PRO B 1 218 ? 27.877 5.182 -20.616 1.00 40.44 210 PRO B N 1
ATOM 3697 C CA . PRO B 1 218 ? 28.109 5.311 -22.058 1.00 39.18 210 PRO B CA 1
ATOM 3698 C C . PRO B 1 218 ? 28.869 4.111 -22.617 1.00 38.22 210 PRO B C 1
ATOM 3699 O O . PRO B 1 218 ? 29.872 3.709 -22.036 1.00 38.72 210 PRO B O 1
ATOM 3703 N N . VAL B 1 219 ? 28.406 3.564 -23.738 1.00 37.23 211 VAL B N 1
ATOM 3704 C CA . VAL B 1 219 ? 29.121 2.473 -24.377 1.00 37.20 211 VAL B CA 1
ATOM 3705 C C . VAL B 1 219 ? 30.529 2.996 -24.663 1.00 37.77 211 VAL B C 1
ATOM 3706 O O . VAL B 1 219 ? 30.748 4.217 -24.816 1.00 37.85 211 VAL B O 1
ATOM 3710 N N . VAL B 1 220 ? 31.508 2.096 -24.652 1.00 38.31 212 VAL B N 1
ATOM 3711 C CA . VAL B 1 220 ? 32.853 2.518 -25.024 1.00 39.07 212 VAL B CA 1
ATOM 3712 C C . VAL B 1 220 ? 33.080 2.092 -26.468 1.00 39.28 212 VAL B C 1
ATOM 3713 O O . VAL B 1 220 ? 32.995 0.913 -26.793 1.00 39.51 212 VAL B O 1
ATOM 3717 N N . VAL B 1 221 ? 33.344 3.072 -27.327 1.00 39.58 213 VAL B N 1
ATOM 3718 C CA . VAL B 1 221 ? 33.582 2.857 -28.757 1.00 40.35 213 VAL B CA 1
ATOM 3719 C C . VAL B 1 221 ? 35.037 3.177 -29.115 1.00 42.61 213 VAL B C 1
ATOM 3720 O O . VAL B 1 221 ? 35.564 4.204 -28.715 1.00 43.40 213 VAL B O 1
ATOM 3724 N N . HIS B 1 222 ? 35.688 2.287 -29.847 1.00 44.04 214 HIS B N 1
ATOM 3725 C CA . HIS B 1 222 ? 37.086 2.475 -30.177 1.00 46.40 214 HIS B CA 1
ATOM 3726 C C . HIS B 1 222 ? 37.500 1.847 -31.495 1.00 48.50 214 HIS B C 1
ATOM 3727 O O . HIS B 1 222 ? 36.832 0.984 -32.025 1.00 48.40 214 HIS B O 1
ATOM 3734 N N . SER B 1 223 ? 38.625 2.317 -32.005 1.00 50.68 215 SER B N 1
ATOM 3735 C CA . SER B 1 223 ? 39.227 1.879 -33.250 1.00 52.95 215 SER B CA 1
ATOM 3736 C C . SER B 1 223 ? 40.705 2.034 -32.978 1.00 56.01 215 SER B C 1
ATOM 3737 O O . SER B 1 223 ? 41.090 2.069 -31.827 1.00 56.03 215 SER B O 1
ATOM 3740 N N . SER B 1 224 ? 41.559 2.031 -33.985 1.00 58.94 216 SER B N 1
ATOM 3741 C CA . SER B 1 224 ? 42.970 2.220 -33.679 1.00 61.83 216 SER B CA 1
ATOM 3742 C C . SER B 1 224 ? 43.245 3.578 -33.060 1.00 61.49 216 SER B C 1
ATOM 3743 O O . SER B 1 224 ? 43.879 3.674 -32.026 1.00 61.82 216 SER B O 1
ATOM 3746 N N . ALA B 1 225 ? 42.705 4.624 -33.667 1.00 61.14 217 ALA B N 1
ATOM 3747 C CA . ALA B 1 225 ? 42.847 5.968 -33.138 1.00 60.82 217 ALA B CA 1
ATOM 3748 C C . ALA B 1 225 ? 41.679 6.321 -32.246 1.00 57.58 217 ALA B C 1
ATOM 3749 O O . ALA B 1 225 ? 41.823 7.048 -31.275 1.00 57.31 217 ALA B O 1
ATOM 3751 N N . GLY B 1 226 ? 40.517 5.786 -32.590 1.00 55.49 218 GLY B N 1
ATOM 3752 C CA . GLY B 1 226 ? 39.277 6.151 -31.924 1.00 52.48 218 GLY B CA 1
ATOM 3753 C C . GLY B 1 226 ? 38.673 7.398 -32.548 1.00 52.46 218 GLY B C 1
ATOM 3754 O O . GLY B 1 226 ? 37.928 8.134 -31.899 1.00 50.66 218 GLY B O 1
ATOM 3755 N N . ILE B 1 227 ? 39.032 7.675 -33.799 1.00 54.75 219 ILE B N 1
ATOM 3756 C CA . ILE B 1 227 ? 38.530 8.878 -34.451 1.00 54.95 219 ILE B CA 1
ATOM 3757 C C . ILE B 1 227 ? 37.793 8.660 -35.798 1.00 54.50 219 ILE B C 1
ATOM 3758 O O . ILE B 1 227 ? 36.672 9.149 -35.962 1.00 53.30 219 ILE B O 1
ATOM 3763 N N . GLY B 1 228 ? 38.389 7.946 -36.752 1.00 56.37 220 GLY B N 1
ATOM 3764 C CA . GLY B 1 228 ? 37.776 7.801 -38.073 1.00 57.02 220 GLY B CA 1
ATOM 3765 C C . GLY B 1 228 ? 36.575 6.857 -38.194 1.00 54.66 220 GLY B C 1
ATOM 3766 O O . GLY B 1 228 ? 35.478 7.274 -38.581 1.00 53.80 220 GLY B O 1
ATOM 3767 N N . ARG B 1 229 ? 36.791 5.578 -37.890 1.00 53.69 221 ARG B N 1
ATOM 3768 C CA . ARG B 1 229 ? 35.715 4.594 -37.831 1.00 51.32 221 ARG B CA 1
ATOM 3769 C C . ARG B 1 229 ? 34.781 4.886 -36.650 1.00 48.32 221 ARG B C 1
ATOM 3770 O O . ARG B 1 229 ? 33.558 4.755 -36.755 1.00 47.14 221 ARG B O 1
ATOM 3778 N N . SER B 1 230 ? 35.372 5.274 -35.521 1.00 47.49 222 SER B N 1
ATOM 3779 C CA . SER B 1 230 ? 34.634 5.551 -34.293 1.00 44.83 222 SER B CA 1
ATOM 3780 C C . SER B 1 230 ? 33.669 6.687 -34.455 1.00 44.23 222 SER B C 1
ATOM 3781 O O . SER B 1 230 ? 32.553 6.642 -33.937 1.00 42.62 222 SER B O 1
ATOM 3784 N N . GLY B 1 231 ? 34.128 7.730 -35.140 1.00 45.86 223 GLY B N 1
ATOM 3785 C CA . GLY B 1 231 ? 33.323 8.906 -35.423 1.00 45.37 223 GLY B CA 1
ATOM 3786 C C . GLY B 1 231 ? 32.197 8.599 -36.384 1.00 45.01 223 GLY B C 1
ATOM 3787 O O . GLY B 1 231 ? 31.081 9.133 -36.271 1.00 44.18 223 GLY B O 1
ATOM 3788 N N . THR B 1 232 ? 32.513 7.762 -37.364 1.00 45.96 224 THR B N 1
ATOM 3789 C CA . THR B 1 232 ? 31.532 7.374 -38.353 1.00 46.56 224 THR B CA 1
ATOM 3790 C C . THR B 1 232 ? 30.405 6.585 -37.670 1.00 44.24 224 THR B C 1
ATOM 3791 O O . THR B 1 232 ? 29.230 6.810 -37.918 1.00 44.12 224 THR B O 1
ATOM 3795 N N . PHE B 1 233 ? 30.770 5.668 -36.787 1.00 42.71 225 PHE B N 1
ATOM 3796 C CA . PHE B 1 233 ? 29.788 4.850 -36.102 1.00 40.68 225 PHE B CA 1
ATOM 3797 C C . PHE B 1 233 ? 28.841 5.713 -35.254 1.00 39.08 225 PHE B C 1
ATOM 3798 O O . PHE B 1 233 ? 27.625 5.637 -35.411 1.00 39.19 225 PHE B O 1
ATOM 3806 N N . CYS B 1 234 ? 29.386 6.566 -34.391 1.00 38.14 226 CYS B N 1
ATOM 3807 C CA . CYS B 1 234 ? 28.548 7.464 -33.553 1.00 36.85 226 CYS B CA 1
ATOM 3808 C C . CYS B 1 234 ? 27.714 8.512 -34.318 1.00 37.16 226 CYS B C 1
ATOM 3809 O O . CYS B 1 234 ? 26.619 8.895 -33.859 1.00 36.46 226 CYS B O 1
ATOM 3812 N N . LEU B 1 235 ? 28.261 9.029 -35.425 1.00 38.00 227 LEU B N 1
ATOM 3813 C CA . LEU B 1 235 ? 27.550 10.019 -36.211 1.00 38.52 227 LEU B CA 1
ATOM 3814 C C . LEU B 1 235 ? 26.294 9.399 -36.797 1.00 38.85 227 LEU B C 1
ATOM 3815 O O . LEU B 1 235 ? 25.208 9.978 -36.765 1.00 38.69 227 LEU B O 1
ATOM 3820 N N . ALA B 1 236 ? 26.452 8.198 -37.325 1.00 39.87 228 ALA B N 1
ATOM 3821 C CA . ALA B 1 236 ? 25.337 7.499 -37.947 1.00 41.07 228 ALA B CA 1
ATOM 3822 C C . ALA B 1 236 ? 24.268 7.197 -36.914 1.00 39.93 228 ALA B C 1
ATOM 3823 O O . ALA B 1 236 ? 23.091 7.453 -37.154 1.00 40.66 228 ALA B O 1
ATOM 3825 N N . ASP B 1 237 ? 24.679 6.662 -35.766 1.00 38.65 229 ASP B N 1
ATOM 3826 C CA . ASP B 1 237 ? 23.726 6.312 -34.717 1.00 38.34 229 ASP B CA 1
ATOM 3827 C C . ASP B 1 237 ? 22.991 7.544 -34.184 1.00 38.72 229 ASP B C 1
ATOM 3828 O O . ASP B 1 237 ? 21.781 7.493 -33.935 1.00 39.20 229 ASP B O 1
ATOM 3833 N N . THR B 1 238 ? 23.715 8.640 -33.973 1.00 38.96 230 THR B N 1
ATOM 3834 C CA . THR B 1 238 ? 23.067 9.851 -33.472 1.00 39.83 230 THR B CA 1
ATOM 3835 C C . THR B 1 238 ? 22.077 10.422 -34.485 1.00 42.37 230 THR B C 1
ATOM 3836 O O . THR B 1 238 ? 20.931 10.701 -34.140 1.00 43.38 230 THR B O 1
ATOM 3840 N N . CYS B 1 239 ? 22.481 10.555 -35.739 1.00 43.98 231 CYS B N 1
ATOM 3841 C CA . CYS B 1 239 ? 21.592 11.172 -36.721 1.00 46.80 231 CYS B CA 1
ATOM 3842 C C . CYS B 1 239 ? 20.252 10.426 -36.879 1.00 48.55 231 CYS B C 1
ATOM 3843 O O . CYS B 1 239 ? 19.200 11.065 -37.039 1.00 50.46 231 CYS B O 1
ATOM 3846 N N . LEU B 1 240 ? 20.307 9.089 -36.875 1.00 48.26 232 LEU B N 1
ATOM 3847 C CA . LEU B 1 240 ? 19.126 8.227 -36.993 1.00 49.85 232 LEU B CA 1
ATOM 3848 C C . LEU B 1 240 ? 18.189 8.398 -35.832 1.00 50.34 232 LEU B C 1
ATOM 3849 O O . LEU B 1 240 ? 16.987 8.309 -35.997 1.00 52.32 232 LEU B O 1
ATOM 3854 N N . LEU B 1 241 ? 18.749 8.598 -34.646 1.00 49.11 233 LEU B N 1
ATOM 3855 C CA . LEU B 1 241 ? 17.944 8.873 -33.467 1.00 49.79 233 LEU B CA 1
ATOM 3856 C C . LEU B 1 241 ? 17.209 10.158 -33.727 1.00 51.89 233 LEU B C 1
ATOM 3857 O O . LEU B 1 241 ? 16.025 10.307 -33.425 1.00 53.43 233 LEU B O 1
ATOM 3862 N N . LEU B 1 242 ? 17.962 11.106 -34.270 1.00 52.25 234 LEU B N 1
ATOM 3863 C CA . LEU B 1 242 ? 17.474 12.448 -34.468 1.00 54.04 234 LEU B CA 1
ATOM 3864 C C . LEU B 1 242 ? 16.272 12.396 -35.392 1.00 57.67 234 LEU B C 1
ATOM 3865 O O . LEU B 1 242 ? 15.223 12.938 -35.065 1.00 59.86 234 LEU B O 1
ATOM 3870 N N . MET B 1 243 ? 16.390 11.704 -36.516 1.00 58.84 235 MET B N 1
ATOM 3871 C CA . MET B 1 243 ? 15.290 11.654 -37.470 1.00 62.54 235 MET B CA 1
ATOM 3872 C C . MET B 1 243 ? 14.056 10.961 -36.919 1.00 64.63 235 MET B C 1
ATOM 3873 O O . MET B 1 243 ? 12.917 11.323 -37.241 1.00 67.54 235 MET B O 1
ATOM 3878 N N . ASP B 1 244 ? 14.292 9.937 -36.115 1.00 63.76 236 ASP B N 1
ATOM 3879 C CA . ASP B 1 244 ? 13.210 9.213 -35.455 1.00 66.14 236 ASP B CA 1
ATOM 3880 C C . ASP B 1 244 ? 12.495 10.076 -34.432 1.00 67.56 236 ASP B C 1
ATOM 3881 O O . ASP B 1 244 ? 11.266 10.182 -34.441 1.00 70.65 236 ASP B O 1
ATOM 3886 N N . LYS B 1 245 ? 13.295 10.684 -33.557 1.00 65.73 237 LYS B N 1
ATOM 3887 C CA . LYS B 1 245 ? 12.834 11.532 -32.449 1.00 66.71 237 LYS B CA 1
ATOM 3888 C C . LYS B 1 245 ? 12.202 12.846 -32.912 1.00 68.91 237 LYS B C 1
ATOM 3889 O O . LYS B 1 245 ? 11.229 13.307 -32.319 1.00 71.30 237 LYS B O 1
ATOM 3895 N N . ARG B 1 246 ? 12.813 13.472 -33.922 1.00 68.09 238 ARG B N 1
ATOM 3896 C CA . ARG B 1 246 ? 12.435 14.811 -34.395 1.00 69.42 238 ARG B CA 1
ATOM 3897 C C . ARG B 1 246 ? 11.100 14.871 -35.138 1.00 73.24 238 ARG B C 1
ATOM 3898 O O . ARG B 1 246 ? 10.650 13.877 -35.720 1.00 74.05 238 ARG B O 1
ATOM 3906 N N . LYS B 1 247 ? 10.479 16.054 -35.094 1.00 75.96 239 LYS B N 1
ATOM 3907 C CA . LYS B 1 247 ? 9.230 16.346 -35.801 1.00 80.42 239 LYS B CA 1
ATOM 3908 C C . LYS B 1 247 ? 9.340 16.389 -37.333 1.00 82.24 239 LYS B C 1
ATOM 3909 O O . LYS B 1 247 ? 8.482 15.845 -38.026 1.00 85.38 239 LYS B O 1
ATOM 3911 N N . ASP B 1 248 ? 10.365 17.048 -37.866 1.00 80.80 240 ASP B N 1
ATOM 3912 C CA . ASP B 1 248 ? 10.644 16.939 -39.294 1.00 82.10 240 ASP B CA 1
ATOM 3913 C C . ASP B 1 248 ? 12.025 16.321 -39.443 1.00 78.75 240 ASP B C 1
ATOM 3914 O O . ASP B 1 248 ? 13.026 17.012 -39.271 1.00 77.08 240 ASP B O 1
ATOM 3916 N N . PRO B 1 249 ? 12.087 15.024 -39.799 1.00 78.15 241 PRO B N 1
ATOM 3917 C CA . PRO B 1 249 ? 13.363 14.318 -39.968 1.00 74.85 241 PRO B CA 1
ATOM 3918 C C . PRO B 1 249 ? 14.280 14.980 -40.997 1.00 75.07 241 PRO B C 1
ATOM 3919 O O . PRO B 1 249 ? 15.485 14.806 -40.897 1.00 72.54 241 PRO B O 1
ATOM 3923 N N . SER B 1 250 ? 13.723 15.705 -41.966 1.00 78.40 242 SER B N 1
ATOM 3924 C CA . SER B 1 250 ? 14.528 16.390 -42.976 1.00 79.23 242 SER B CA 1
ATOM 3925 C C . SER B 1 250 ? 15.434 17.453 -42.336 1.00 76.53 242 SER B C 1
ATOM 3926 O O . SER B 1 250 ? 16.479 17.799 -42.884 1.00 76.44 242 SER B O 1
ATOM 3929 N N . SER B 1 251 ? 15.015 17.976 -41.185 1.00 74.66 243 SER B N 1
ATOM 3930 C CA . SER B 1 251 ? 15.736 19.045 -40.483 1.00 72.40 243 SER B CA 1
ATOM 3931 C C . SER B 1 251 ? 17.152 18.656 -40.011 1.00 68.02 243 SER B C 1
ATOM 3932 O O . SER B 1 251 ? 17.981 19.532 -39.769 1.00 67.49 243 SER B O 1
ATOM 3935 N N . VAL B 1 252 ? 17.389 17.364 -39.777 1.00 65.02 244 VAL B N 1
ATOM 3936 C CA . VAL B 1 252 ? 18.679 16.878 -39.267 1.00 61.00 244 VAL B CA 1
ATOM 3937 C C . VAL B 1 252 ? 19.821 17.178 -40.229 1.00 60.88 244 VAL B C 1
ATOM 3938 O O . VAL B 1 252 ? 19.811 16.708 -41.364 1.00 62.68 244 VAL B O 1
ATOM 3942 N N . ASP B 1 253 ? 20.829 17.915 -39.770 1.00 58.96 245 ASP B N 1
ATOM 3943 C CA . ASP B 1 253 ? 21.961 18.226 -40.633 1.00 59.06 245 ASP B CA 1
ATOM 3944 C C . ASP B 1 253 ? 23.183 17.497 -40.119 1.00 56.25 245 ASP B C 1
ATOM 3945 O O . ASP B 1 253 ? 23.695 17.815 -39.051 1.00 54.50 245 ASP B O 1
ATOM 3950 N N . ILE B 1 254 ? 23.661 16.541 -40.917 1.00 56.26 246 ILE B N 1
ATOM 3951 C CA . ILE B 1 254 ? 24.779 15.667 -40.545 1.00 53.74 246 ILE B CA 1
ATOM 3952 C C . ILE B 1 254 ? 26.042 16.477 -40.275 1.00 53.20 246 ILE B C 1
ATOM 3953 O O . ILE B 1 254 ? 26.759 16.197 -39.305 1.00 51.01 246 ILE B O 1
ATOM 3958 N N . LYS B 1 255 ? 26.290 17.496 -41.110 1.00 55.19 247 LYS B N 1
ATOM 3959 C CA . LYS B 1 255 ? 27.483 18.332 -40.973 1.00 55.21 247 LYS B CA 1
ATOM 3960 C C . LYS B 1 255 ? 27.485 19.012 -39.599 1.00 53.26 247 LYS B C 1
ATOM 3961 O O . LYS B 1 255 ? 28.504 19.042 -38.894 1.00 52.32 247 LYS B O 1
ATOM 3963 N N . LYS B 1 256 ? 26.324 19.511 -39.197 1.00 52.95 248 LYS B N 1
ATOM 3964 C CA . LYS B 1 256 ? 26.199 20.169 -37.906 1.00 51.77 248 LYS B CA 1
ATOM 3965 C C . LYS B 1 256 ? 26.438 19.162 -36.783 1.00 49.03 248 LYS B C 1
ATOM 3966 O O . LYS B 1 256 ? 27.138 19.463 -35.816 1.00 48.28 248 LYS B O 1
ATOM 3972 N N . VAL B 1 257 ? 25.873 17.961 -36.925 1.00 47.83 249 VAL B N 1
ATOM 3973 C CA . VAL B 1 257 ? 26.011 16.919 -35.911 1.00 45.35 249 VAL B CA 1
ATOM 3974 C C . VAL B 1 257 ? 27.483 16.514 -35.777 1.00 44.87 249 VAL B C 1
ATOM 3975 O O . VAL B 1 257 ? 28.008 16.373 -34.660 1.00 43.94 249 VAL B O 1
ATOM 3979 N N . LEU B 1 258 ? 28.159 16.368 -36.913 1.00 45.67 250 LEU B N 1
ATOM 3980 C CA . LEU B 1 258 ? 29.543 15.944 -36.890 1.00 45.23 250 LEU B CA 1
ATOM 3981 C C . LEU B 1 258 ? 30.370 17.002 -36.165 1.00 45.83 250 LEU B C 1
ATOM 3982 O O . LEU B 1 258 ? 31.274 16.664 -35.392 1.00 45.77 250 LEU B O 1
ATOM 3987 N N . LEU B 1 259 ? 30.075 18.273 -36.418 1.00 46.51 251 LEU B N 1
ATOM 3988 C CA . LEU B 1 259 ? 30.812 19.340 -35.760 1.00 46.88 251 LEU B CA 1
ATOM 3989 C C . LEU B 1 259 ? 30.538 19.452 -34.259 1.00 45.80 251 LEU B C 1
ATOM 3990 O O . LEU B 1 259 ? 31.436 19.749 -33.474 1.00 46.11 251 LEU B O 1
ATOM 3995 N N . GLU B 1 260 ? 29.304 19.183 -33.855 1.00 44.99 252 GLU B N 1
ATOM 3996 C CA . GLU B 1 260 ? 28.992 19.140 -32.439 1.00 44.07 252 GLU B CA 1
ATOM 3997 C C . GLU B 1 260 ? 29.776 18.015 -31.788 1.00 42.66 252 GLU B C 1
ATOM 3998 O O . GLU B 1 260 ? 30.302 18.199 -30.695 1.00 42.67 252 GLU B O 1
ATOM 4004 N N . MET B 1 261 ? 29.878 16.863 -32.458 1.00 41.78 253 MET B N 1
ATOM 4005 C CA . MET B 1 261 ? 30.668 15.753 -31.921 1.00 40.58 253 MET B CA 1
ATOM 4006 C C . MET B 1 261 ? 32.130 16.176 -31.797 1.00 41.95 253 MET B C 1
ATOM 4007 O O . MET B 1 261 ? 32.788 15.865 -30.794 1.00 41.78 253 MET B O 1
ATOM 4012 N N . ARG B 1 262 ? 32.604 16.942 -32.785 1.00 43.44 254 ARG B N 1
ATOM 4013 C CA . ARG B 1 262 ? 34.005 17.338 -32.861 1.00 44.84 254 ARG B CA 1
ATOM 4014 C C . ARG B 1 262 ? 34.394 18.325 -31.779 1.00 46.06 254 ARG B C 1
ATOM 4015 O O . ARG B 1 262 ? 35.576 18.559 -31.555 1.00 47.95 254 ARG B O 1
ATOM 4023 N N . LYS B 1 263 ? 33.396 18.876 -31.094 1.00 45.31 255 LYS B N 1
ATOM 4024 C CA . LYS B 1 263 ? 33.626 19.675 -29.891 1.00 45.91 255 LYS B CA 1
ATOM 4025 C C . LYS B 1 263 ? 34.220 18.822 -28.784 1.00 44.93 255 LYS B C 1
ATOM 4026 O O . LYS B 1 263 ? 35.022 19.308 -27.985 1.00 46.62 255 LYS B O 1
ATOM 4032 N N . PHE B 1 264 ? 33.748 17.582 -28.675 1.00 42.27 256 PHE B N 1
ATOM 4033 C CA . PHE B 1 264 ? 34.241 16.671 -27.642 1.00 41.21 256 PHE B CA 1
ATOM 4034 C C . PHE B 1 264 ? 35.527 15.933 -27.954 1.00 41.82 256 PHE B C 1
ATOM 4035 O O . PHE B 1 264 ? 36.330 15.703 -27.058 1.00 42.78 256 PHE B O 1
ATOM 4043 N N . ARG B 1 265 ? 35.700 15.530 -29.209 1.00 41.58 257 ARG B N 1
ATOM 4044 C CA . ARG B 1 265 ? 36.911 14.827 -29.615 1.00 42.61 257 ARG B CA 1
ATOM 4045 C C . ARG B 1 265 ? 37.369 15.256 -31.000 1.00 44.02 257 ARG B C 1
ATOM 4046 O O . ARG B 1 265 ? 36.560 15.351 -31.918 1.00 43.34 257 ARG B O 1
ATOM 4054 N N . MET B 1 266 ? 38.671 15.485 -31.147 1.00 46.33 258 MET B N 1
ATOM 4055 C CA . MET B 1 266 ? 39.243 15.867 -32.433 1.00 48.71 258 MET B CA 1
ATOM 4056 C C . MET B 1 266 ? 39.139 14.786 -33.514 1.00 49.02 258 MET B C 1
ATOM 4057 O O . MET B 1 266 ? 39.080 13.586 -33.226 1.00 48.00 258 MET B O 1
ATOM 4062 N N . GLY B 1 267 ? 39.095 15.220 -34.766 1.00 50.80 259 GLY B N 1
ATOM 4063 C CA . GLY B 1 267 ? 39.403 14.351 -35.885 1.00 52.20 259 GLY B CA 1
ATOM 4064 C C . GLY B 1 267 ? 38.382 13.287 -36.205 1.00 50.05 259 GLY B C 1
ATOM 4065 O O . GLY B 1 267 ? 38.683 12.348 -36.947 1.00 51.24 259 GLY B O 1
ATOM 4066 N N . LEU B 1 268 ? 37.188 13.416 -35.636 1.00 47.14 260 LEU B N 1
ATOM 4067 C CA . LEU B 1 268 ? 36.127 12.435 -35.841 1.00 45.04 260 LEU B CA 1
ATOM 4068 C C . LEU B 1 268 ? 35.722 12.377 -37.312 1.00 46.93 260 LEU B C 1
ATOM 4069 O O . LEU B 1 268 ? 35.385 13.402 -37.914 1.00 48.17 260 LEU B O 1
ATOM 4074 N N . ILE B 1 269 ? 35.707 11.153 -37.843 1.00 47.43 261 ILE B N 1
ATOM 4075 C CA . ILE B 1 269 ? 35.587 10.840 -39.275 1.00 49.54 261 ILE B CA 1
ATOM 4076 C C . ILE B 1 269 ? 36.827 11.347 -40.052 1.00 53.05 261 ILE B C 1
ATOM 4077 O O . ILE B 1 269 ? 37.107 12.542 -40.080 1.00 54.05 261 ILE B O 1
ATOM 4082 N N . GLN B 1 270 ? 37.601 10.424 -40.621 1.00 55.04 262 GLN B N 1
ATOM 4083 C CA . GLN B 1 270 ? 38.870 10.800 -41.233 1.00 58.95 262 GLN B CA 1
ATOM 4084 C C . GLN B 1 270 ? 38.852 10.995 -42.752 1.00 62.19 262 GLN B C 1
ATOM 4085 O O . GLN B 1 270 ? 39.820 11.514 -43.321 1.00 65.79 262 GLN B O 1
ATOM 4091 N N . THR B 1 271 ? 37.776 10.571 -43.414 1.00 61.35 263 THR B N 1
ATOM 4092 C CA . THR B 1 271 ? 37.712 10.647 -44.883 1.00 64.81 263 THR B CA 1
ATOM 4093 C C . THR B 1 271 ? 36.343 11.078 -45.412 1.00 64.20 263 THR B C 1
ATOM 4094 O O . THR B 1 271 ? 35.323 10.894 -44.741 1.00 60.74 263 THR B O 1
ATOM 4098 N N . ALA B 1 272 ? 36.317 11.608 -46.636 1.00 67.89 264 ALA B N 1
ATOM 4099 C CA . ALA B 1 272 ? 35.061 12.042 -47.253 1.00 68.18 264 ALA B CA 1
ATOM 4100 C C . ALA B 1 272 ? 34.120 10.868 -47.524 1.00 67.65 264 ALA B C 1
ATOM 4101 O O . ALA B 1 272 ? 32.900 10.988 -47.393 1.00 65.85 264 ALA B O 1
ATOM 4103 N N . ASP B 1 273 ? 34.691 9.735 -47.916 1.00 69.55 265 ASP B N 1
ATOM 4104 C CA . ASP B 1 273 ? 33.907 8.534 -48.175 1.00 69.37 265 ASP B CA 1
ATOM 4105 C C . ASP B 1 273 ? 33.257 8.075 -46.888 1.00 64.73 265 ASP B C 1
ATOM 4106 O O . ASP B 1 273 ? 32.134 7.572 -46.883 1.00 63.45 265 ASP B O 1
ATOM 4111 N N . GLN B 1 274 ? 33.981 8.222 -45.792 1.00 62.58 266 GLN B N 1
ATOM 4112 C CA . GLN B 1 274 ? 33.387 7.920 -44.516 1.00 58.66 266 GLN B CA 1
ATOM 4113 C C . GLN B 1 274 ? 32.234 8.891 -44.262 1.00 57.54 266 GLN B C 1
ATOM 4114 O O . GLN B 1 274 ? 31.151 8.468 -43.828 1.00 55.48 266 GLN B O 1
ATOM 4120 N N . LEU B 1 275 ? 32.450 10.175 -44.568 1.00 59.25 267 LEU B N 1
ATOM 4121 C CA . LEU B 1 275 ? 31.413 11.192 -44.360 1.00 58.36 267 LEU B CA 1
ATOM 4122 C C . LEU B 1 275 ? 30.199 10.872 -45.229 1.00 5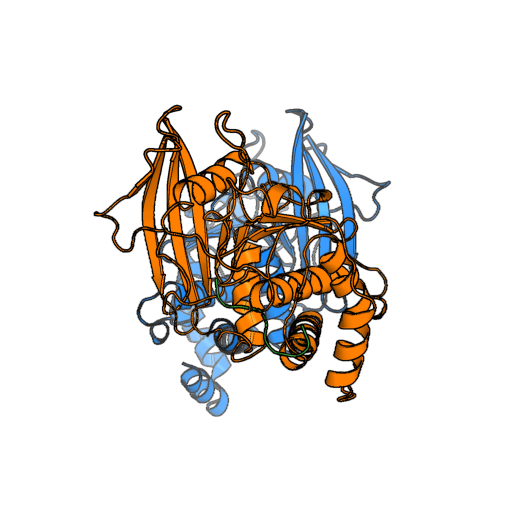9.91 267 LEU B C 1
ATOM 4123 O O . LEU B 1 275 ? 29.050 10.832 -44.748 1.00 57.95 267 LEU B O 1
ATOM 4128 N N . ARG B 1 276 ? 30.481 10.589 -46.499 1.00 63.63 268 ARG B N 1
ATOM 4129 C CA . ARG B 1 276 ? 29.460 10.240 -47.459 1.00 65.93 268 ARG B CA 1
ATOM 4130 C C . ARG B 1 276 ? 28.718 8.972 -46.978 1.00 64.74 268 ARG B C 1
ATOM 4131 O O . ARG B 1 276 ? 27.497 8.863 -47.139 1.00 64.94 268 ARG B O 1
ATOM 4139 N N . PHE B 1 277 ? 29.446 8.026 -46.373 1.00 63.72 269 PHE B N 1
ATOM 4140 C CA . PHE B 1 277 ? 28.843 6.775 -45.905 1.00 62.46 269 PHE B CA 1
ATOM 4141 C C . PHE B 1 277 ? 27.821 6.973 -44.786 1.00 59.33 269 PHE B C 1
ATOM 4142 O O . PHE B 1 277 ? 26.760 6.348 -44.778 1.00 58.63 269 PHE B O 1
ATOM 4150 N N . SER B 1 278 ? 28.154 7.851 -43.849 1.00 58.14 270 SER B N 1
ATOM 4151 C CA . SER B 1 278 ? 27.292 8.163 -42.710 1.00 56.28 270 SER B CA 1
ATOM 4152 C C . SER B 1 278 ? 25.937 8.636 -43.201 1.00 58.13 270 SER B C 1
ATOM 4153 O O . SER B 1 278 ? 24.894 8.257 -42.662 1.00 56.80 270 SER B O 1
ATOM 4156 N N . TYR B 1 279 ? 25.969 9.445 -44.254 1.00 61.58 271 TYR B N 1
ATOM 4157 C CA . TYR B 1 279 ? 24.758 9.879 -44.916 1.00 64.24 271 TYR B CA 1
ATOM 4158 C C . TYR B 1 279 ? 23.966 8.655 -45.376 1.00 65.32 271 TYR B C 1
ATOM 4159 O O . TYR B 1 279 ? 22.773 8.524 -45.068 1.00 65.08 271 TYR B O 1
ATOM 4168 N N . LEU B 1 280 ? 24.638 7.745 -46.086 1.00 66.59 272 LEU B N 1
ATOM 4169 C CA . LEU B 1 280 ? 23.974 6.568 -46.625 1.00 67.76 272 LEU B CA 1
ATOM 4170 C C . LEU B 1 280 ? 23.427 5.696 -45.512 1.00 64.93 272 LEU B C 1
ATOM 4171 O O . LEU B 1 280 ? 22.289 5.238 -45.585 1.00 65.86 272 LEU B O 1
ATOM 4176 N N . ALA B 1 281 ? 24.228 5.478 -44.475 1.00 61.87 273 ALA B N 1
ATOM 4177 C CA . ALA B 1 281 ? 23.813 4.616 -43.369 1.00 59.40 273 ALA B CA 1
ATOM 4178 C C . ALA B 1 281 ? 22.553 5.195 -42.730 1.00 58.33 273 ALA B C 1
ATOM 4179 O O . ALA B 1 281 ? 21.619 4.471 -42.386 1.00 57.73 273 ALA B O 1
ATOM 4181 N N . VAL B 1 282 ? 22.552 6.513 -42.554 1.00 58.41 274 VAL B N 1
ATOM 4182 C CA . VAL B 1 282 ? 21.387 7.222 -42.014 1.00 58.40 274 VAL B CA 1
ATOM 4183 C C . VAL B 1 282 ? 20.188 7.239 -43.008 1.00 78.31 274 VAL B C 1
ATOM 4184 O O . VAL B 1 282 ? 19.040 7.027 -42.619 1.00 78.45 274 VAL B O 1
ATOM 4188 N N . ILE B 1 283 ? 20.458 7.453 -44.289 1.00 81.40 275 ILE B N 1
ATOM 4189 C CA . ILE B 1 283 ? 19.397 7.470 -45.279 1.00 85.63 275 ILE B CA 1
ATOM 4190 C C . ILE B 1 283 ? 18.675 6.125 -45.391 1.00 87.82 275 ILE B C 1
ATOM 4191 O O . ILE B 1 283 ? 17.447 6.074 -45.320 1.00 89.08 275 ILE B O 1
ATOM 4196 N N . GLU B 1 284 ? 19.433 5.039 -45.539 1.00 88.71 276 GLU B N 1
ATOM 4197 C CA . GLU B 1 284 ? 18.840 3.719 -45.724 1.00 91.13 276 GLU B CA 1
ATOM 4198 C C . GLU B 1 284 ? 18.008 3.321 -44.519 1.00 90.33 276 GLU B C 1
ATOM 4199 O O . GLU B 1 284 ? 16.944 2.726 -44.665 1.00 92.35 276 GLU B O 1
ATOM 4201 N N . GLY B 1 285 ? 18.487 3.664 -43.329 1.00 88.07 277 GLY B N 1
ATOM 4202 C CA . GLY B 1 285 ? 17.763 3.360 -42.108 1.00 87.76 277 GLY B CA 1
ATOM 4203 C C . GLY B 1 285 ? 16.440 4.095 -41.974 1.00 90.76 277 GLY B C 1
ATOM 4204 O O . GLY B 1 285 ? 15.411 3.516 -41.602 1.00 91.90 277 GLY B O 1
ATOM 4205 N N . ALA B 1 286 ? 16.463 5.376 -42.322 1.00 92.69 278 ALA B N 1
ATOM 4206 C CA . ALA B 1 286 ? 15.311 6.255 -42.155 1.00 95.67 278 ALA B CA 1
ATOM 4207 C C . ALA B 1 286 ? 14.277 6.087 -43.247 1.00 101.64 278 ALA B C 1
ATOM 4208 O O . ALA B 1 286 ? 13.304 6.833 -43.289 1.00 103.69 278 ALA B O 1
ATOM 4210 N N . LYS B 1 287 ? 14.493 5.115 -44.128 1.00 47.72 279 LYS B N 1
ATOM 4211 C CA . LYS B 1 287 ? 13.549 4.813 -45.207 1.00 49.40 279 LYS B CA 1
ATOM 4212 C C . LYS B 1 287 ? 12.135 4.503 -44.667 1.00 51.00 279 LYS B C 1
ATOM 4213 O O . LYS B 1 287 ? 11.132 4.927 -45.278 1.00 51.07 279 LYS B O 1
ATOM 4215 N N . PHE B 1 288 ? 12.076 3.804 -43.520 1.00 52.20 280 PHE B N 1
ATOM 4216 C CA . PHE B 1 288 ? 10.827 3.348 -42.864 1.00 52.94 280 PHE B CA 1
ATOM 4217 C C . PHE B 1 288 ? 10.201 2.130 -43.583 1.00 53.47 280 PHE B C 1
ATOM 4218 O O . PHE B 1 288 ? 10.657 0.982 -43.444 1.00 53.72 280 PHE B O 1
ATOM 4226 N N . GLU C 2 1 ? 54.924 6.353 -32.096 1.00 99.98 1 GLU C N 1
ATOM 4227 C CA . GLU C 2 1 ? 53.815 7.294 -32.072 1.00 99.95 1 GLU C CA 1
ATOM 4228 C C . GLU C 2 1 ? 53.656 7.991 -33.414 1.00 99.85 1 GLU C C 1
ATOM 4229 O O . GLU C 2 1 ? 53.390 9.176 -33.476 1.00 99.86 1 GLU C O 1
ATOM 4235 N N . PRO C 2 2 ? 53.781 7.236 -34.491 1.00 99.76 2 PRO C N 1
ATOM 4236 C CA . PRO C 2 2 ? 53.697 7.809 -35.827 1.00 99.69 2 PRO C CA 1
ATOM 4237 C C . PRO C 2 2 ? 52.304 8.348 -35.999 1.00 99.60 2 PRO C C 1
ATOM 4238 O O . PRO C 2 2 ? 51.408 7.871 -35.329 1.00 99.60 2 PRO C O 1
ATOM 4242 N N . GLN C 2 3 ? 52.123 9.347 -36.845 1.00 99.61 3 GLN C N 1
ATOM 4243 C CA . GLN C 2 3 ? 50.825 9.974 -36.963 1.00 99.74 3 GLN C CA 1
ATOM 4244 C C . GLN C 2 3 ? 49.764 8.969 -37.400 1.00 99.96 3 GLN C C 1
ATOM 4245 O O . GLN C 2 3 ? 49.977 8.200 -38.332 1.00 100.01 3 GLN C O 1
ATOM 4269 N N . GLN C 2 5 ? 46.824 10.143 -38.185 1.00 101.55 5 GLN C N 1
ATOM 4270 C CA . GLN C 2 5 ? 46.189 10.940 -39.225 1.00 102.05 5 GLN C CA 1
ATOM 4271 C C . GLN C 2 5 ? 47.040 11.094 -40.468 1.00 102.84 5 GLN C C 1
ATOM 4272 O O . GLN C 2 5 ? 48.239 11.319 -40.387 1.00 102.82 5 GLN C O 1
ATOM 4278 N N . PRO C 2 6 ? 46.409 11.027 -41.629 1.00 103.68 6 PRO C N 1
ATOM 4279 C CA . PRO C 2 6 ? 47.113 11.233 -42.893 1.00 104.59 6 PRO C CA 1
ATOM 4280 C C . PRO C 2 6 ? 47.445 12.700 -43.137 1.00 106.05 6 PRO C C 1
ATOM 4281 O O . PRO C 2 6 ? 47.384 13.509 -42.217 1.00 106.18 6 PRO C O 1
ATOM 4285 N N . GLY C 2 7 ? 47.773 13.024 -44.382 1.00 107.34 7 GLY C N 1
ATOM 4286 C CA . GLY C 2 7 ? 47.946 14.401 -44.800 1.00 108.55 7 GLY C CA 1
ATOM 4287 C C . GLY C 2 7 ? 46.605 15.107 -44.811 1.00 109.65 7 GLY C C 1
ATOM 4288 O O . GLY C 2 7 ? 45.570 14.485 -45.052 1.00 109.62 7 GLY C O 1
ATOM 4289 N N . GLU C 2 8 ? 46.619 16.408 -44.548 1.00 110.69 8 GLU C N 1
ATOM 4290 C CA . GLU C 2 8 ? 45.391 17.195 -44.508 1.00 111.56 8 GLU C CA 1
ATOM 4291 C C . GLU C 2 8 ? 44.719 17.145 -43.138 1.00 111.91 8 GLU C C 1
ATOM 4292 O O . GLU C 2 8 ? 43.660 17.740 -42.939 1.00 112.00 8 GLU C O 1
ATOM 4298 N N . ASN C 2 9 ? 45.343 16.448 -42.194 1.00 112.06 9 ASN C N 1
ATOM 4299 C CA . ASN C 2 9 ? 44.905 16.490 -40.815 1.00 112.10 9 ASN C CA 1
ATOM 4300 C C . ASN C 2 9 ? 43.573 17.206 -40.680 1.00 112.13 9 ASN C C 1
ATOM 4301 O O . ASN C 2 9 ? 43.452 18.158 -39.912 1.00 112.14 9 ASN C O 1
ATOM 4306 N N . GLN D 2 3 ? -17.858 -15.005 -35.303 1.00 88.95 3 GLN D N 1
ATOM 4307 C CA . GLN D 2 3 ? -16.725 -15.920 -35.411 1.00 89.05 3 GLN D CA 1
ATOM 4308 C C . GLN D 2 3 ? -15.666 -15.404 -36.374 1.00 89.35 3 GLN D C 1
ATOM 4309 O O . GLN D 2 3 ? -15.990 -14.931 -37.458 1.00 89.48 3 GLN D O 1
ATOM 4329 N N . GLN D 2 5 ? -12.575 -17.282 -37.643 1.00 89.76 5 GLN D N 1
ATOM 4330 C CA . GLN D 2 5 ? -12.275 -18.345 -38.623 1.00 89.63 5 GLN D CA 1
ATOM 4331 C C . GLN D 2 5 ? -11.683 -17.848 -39.947 1.00 89.57 5 GLN D C 1
ATOM 4332 O O . GLN D 2 5 ? -11.157 -18.623 -40.746 1.00 89.47 5 GLN D O 1
#

InterPro domains:
  IPR000242 Tyrosine-specific protein phosphatase, PTPase domain [PF00102] (40-276)
  IPR000242 Tyrosine-specific protein phosphatase, PTPase domain [PR00700] (65-72)
  IPR000242 Tyrosine-specific protein phosphatase, PTPase domain [PR00700] (81-101)
  IPR000242 Tyrosine-specific protein phosphatase, PTPase domain [PR00700] (169-186)
  IPR000242 Tyrosine-specific protein phosphatase, PTPase domain [PR00700] (210-228)
  IPR000242 Tyrosine-specific protein phosphatase, PTPase domain [PR00700] (244-259)
  IPR000242 Tyrosine-specific protein phosphatase, PTPase domain [PR00700] (260-270)
  IPR000242 Tyrosine-specific protein phosphatase, PTPase domain [PS50055] (3-277)
  IPR000242 Tyrosine-specific protein phosphatase, PTPase domain [SM00194] (15-279)
  IPR000387 Tyrosine-specific protein phosphatases domain [PS50056] (189-268)
  IPR003595 Protein-tyrosine phosphatase, catalytic [SM00404] (170-276)
  IPR012265 Protein-tyrosine phosphatase, non-receptor type-1/2 [PIRSF000926] (3-431)
  IPR016130 Protein-tyrosine phosphatase, active site [PS00383] (213-223)
  IPR029021 Protein-tyrosine phosphatase-l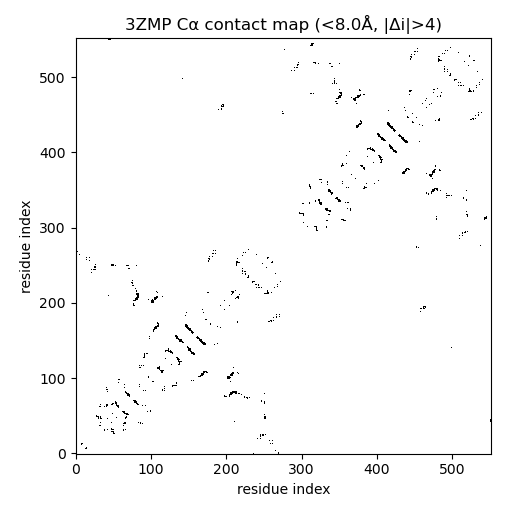ike [G3DSA:3.90.190.10] (1-298)
  IPR029021 Protein-tyrosine phosphatase-like [SSF52799] (3-294)
  IPR051985 Non-receptor type tyrosine-specific phosphatase [PTHR46047] (1-428)

GO terms:
  GO:0004721 phosphoprotein phosphatase activity (F, IMP)
  GO:0043407 negative regulation of MAP kinase activity (P, IMP)
  GO:2000646 positive regulation of receptor catabolic process (P, IMP)
  GO:0033157 regulation of intracellular protein transport (P, IMP)
  GO:0098554 cytoplasmic side of endoplasmic reticulum membrane (C, IDA)
  GO:1903898 negative regulation of PERK-mediated unfolded protein response (P, IDA)
  GO:0034620 cellular response to unfolded protein (P, TAS)
  GO:1903896 positive regulation of IRE1-mediated unfolded protein response (P, TAS)
  GO:0032991 protein-containing complex (C, IDA)
  GO:0004725 protein tyrosine phosphatase activity (F, IDA)
  GO:0035335 peptidyl-tyrosine dephosphorylation (P, IDA)
  GO:0005769 early endosome (C, IDA)
  GO:0005886 plasma membrane (C, IDA)
  GO:0030100 regulation of endocytosis (P, IDA)
  GO:0030968 endoplasmic reticulum unfolded protein response (P, IDA)
  GO:0035335 peptidyl-tyrosine dephosphorylation (P, IMP)
  GO:0035791 platelet-derived growth factor receptor-beta signaling pathway (P, IMP)
  GO:0009966 regulation of signal transduction (P, IMP)
  GO:0030036 actin cytoskeleton organization (P, IMP)
  GO:1902202 regulation of hepatocyte growth factor receptor signaling pathway (P, IMP)